Protein AF-A0A835Z6L0-F1 (afdb_monomer_lite)

Foldseek 3Di:
DDDDDDDDDDDDPPPPPPPPDPPDDFDALVVQLVLQVVLLPDPVQAAFQEEEELDQQQRDDLVSLLSGQNLSSHDLWHKYKYKDFPLCVVSVCVSCVSSQWAFDAFQEKEFQDPPPPPPPPPPPPPPPPPPDDDDDDDDDDDDDDDPDPPPPDPPDDPPDDADSSNHHDPDDPRDPDPDHGGIMTTTMITRDNRDWQPVLQDDGYDYHYDNVVNVCPPPVLVVAPQNHSSLPSDDDVVVVVSVQRRHDPPGEYEYESDLDADARYWYAGRNDVSRIDGHCHDCDDLNVLLVCVVVVPDPVRVVVVVVVVVVVVPVPDPDDPPPVCVVLVVSCVVVVPDDDDSVSSVVVSVRVVVNVVVVPCVVVVVVVVVVVVVVVVVVPPDPPPPDDDQQDFAFDDPVLCVVLVHDHRGGHRNVVSVVSVVVVCVVVVVPPDDCPPDPDPPVPVVVVVVPPDDDDDDDDDDDDDDDD

Radius of gyration: 35.09 Å; chains: 1; bounding box: 106×86×121 Å

Secondary structure (DSSP, 8-state):
-----PPPPP----------PPPPPPPPHHHHHHHHHHHHH-TTSPPEEEEEE---TTTS-HHHHHTS-HHHHEEEEEEEEEEEETTTHHHHHHHHHHTT-EEEEEEEEEE----------------------------------------PPPPPPPP-PPPGGGS-TT-------SS---EEEEEEEEES-----GGGPPPS-EEEE-HHHHTTTSSGGGS-SSS-TTT-----HHHHHHHHHTSPTT--EEEES-SS--TTEEEESTTSGGGEE--S--SSSHHHHHHHHHHSS-HHHHHHHHHHHHHHHHH-----THHHHHHHHHHHHTTTTS---HHHHHHHHHHHHHHHHHHHHHHHHHHHHHHHHHHHHHHTS-TTS---GGGSEEE--HHHHHHHTPPTT-EEEHHHHHHHHHHHHHHTT-S-S----PPPTHHHHTTTGGGS----------------

Sequence (468 aa):
MDSSASPVAPEIAATETAVVAPPAVSPSSDQVLAALNAAAASPSVPRADCLFLNTPWHRMSASALASLPLGALAKPDAALFMWCGSATAAAAAGLLGEWGFSFRSVEAVVGYTAKPEPQAQAAAPAAAVEEGVVADADADAPAPAAPAAVKARGPRVKAVHPQEWWTPEGSDPLPAAAFRDCSEQLWMAVRGEPVLDARRRPDPYQITLDPSLAKKTSKARRASAWCPPDWACARPGDFFDRCVAVLPKGAVAMELFGDVTRPGAWALGPGVPRGVVPPLTSDEGDVGVAKAAIVAPRKAGLRAAAAKLRAAAASGEPGEEGSASAAAAAAAEAASGVCWSDADSLRLLSWSAEAKLAAYPSRRGRKGKKRAKGDAEAAAADPNRPRHGIAAPGPVSAELLAFLGEPEGALLARTEVVKRVNAYITGRNLRNGKAIKQKPAAEAAEAAEAAEVAPDAEGADAKKPRAD

pLDDT: mean 71.46, std 19.4, range [33.88, 98.38]
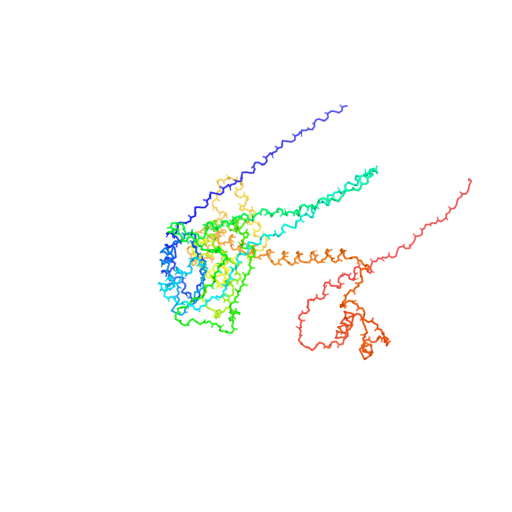
Structure (mmCIF, N/CA/C/O backbone):
data_AF-A0A835Z6L0-F1
#
_entry.id   AF-A0A835Z6L0-F1
#
loop_
_atom_site.group_PDB
_atom_site.id
_atom_site.type_symbol
_atom_site.label_atom_id
_atom_site.label_alt_id
_atom_site.label_comp_id
_atom_site.label_asym_id
_atom_site.label_entity_id
_atom_site.label_seq_id
_atom_site.pdbx_PDB_ins_code
_atom_site.Cartn_x
_atom_site.Cartn_y
_atom_site.Cartn_z
_atom_site.occupancy
_atom_site.B_iso_or_equiv
_atom_site.auth_seq_id
_atom_site.auth_comp_id
_atom_site.auth_asym_id
_atom_site.auth_atom_id
_atom_site.pdbx_PDB_model_num
ATOM 1 N N . MET A 1 1 ? -9.481 40.604 -72.081 1.00 45.72 1 MET A N 1
ATOM 2 C CA . MET A 1 1 ? -8.223 40.671 -71.311 1.00 45.72 1 MET A CA 1
ATOM 3 C C . MET A 1 1 ? -8.628 40.753 -69.857 1.00 45.72 1 MET A C 1
ATOM 5 O O . MET A 1 1 ? -8.860 41.839 -69.343 1.00 45.72 1 MET A O 1
ATOM 9 N N . ASP A 1 2 ? -8.868 39.576 -69.285 1.00 40.59 2 ASP A N 1
ATOM 10 C CA . ASP A 1 2 ? -9.304 39.384 -67.907 1.00 40.59 2 ASP A CA 1
ATOM 11 C C . ASP A 1 2 ? -8.174 39.714 -66.937 1.00 40.59 2 ASP A C 1
ATOM 13 O O . ASP A 1 2 ? -7.053 39.235 -67.098 1.00 40.59 2 ASP A O 1
ATOM 17 N N . SER A 1 3 ? -8.486 40.502 -65.912 1.00 50.00 3 SER A N 1
ATOM 18 C CA . SER A 1 3 ? -7.662 40.623 -64.715 1.00 50.00 3 SER A CA 1
ATOM 19 C C . SER A 1 3 ? -8.558 40.323 -63.519 1.00 50.00 3 SER A C 1
ATOM 21 O O . SER A 1 3 ? -9.279 41.181 -63.012 1.00 50.00 3 SER A O 1
ATOM 23 N N . SER A 1 4 ? -8.586 39.044 -63.149 1.00 51.41 4 SER A N 1
ATOM 24 C CA . SER A 1 4 ? -9.316 38.504 -62.007 1.00 51.41 4 SER A CA 1
ATOM 25 C C . SER A 1 4 ? -8.493 38.698 -60.730 1.00 51.41 4 SER A C 1
ATOM 27 O O . SER A 1 4 ? -7.506 37.993 -60.515 1.00 51.41 4 SER A O 1
ATOM 29 N N . ALA A 1 5 ? -8.902 39.626 -59.867 1.00 52.09 5 ALA A N 1
ATOM 30 C CA . ALA A 1 5 ? -8.387 39.722 -58.505 1.00 52.09 5 ALA A CA 1
ATOM 31 C C . ALA A 1 5 ? -9.285 38.899 -57.568 1.00 52.09 5 ALA A C 1
ATOM 33 O O . ALA A 1 5 ? -10.450 39.231 -57.357 1.00 52.09 5 ALA A O 1
ATOM 34 N N . SER A 1 6 ? -8.739 37.806 -57.035 1.00 54.97 6 SER A N 1
ATOM 35 C CA . SER A 1 6 ? -9.395 36.960 -56.034 1.00 54.97 6 SER A CA 1
ATOM 36 C C . SER A 1 6 ? -9.219 37.573 -54.635 1.00 54.97 6 SER A C 1
ATOM 38 O O . SER A 1 6 ? -8.095 37.961 -54.303 1.00 54.97 6 SER A O 1
ATOM 40 N N . PRO A 1 7 ? -10.265 37.670 -53.795 1.00 61.81 7 PRO A N 1
ATOM 41 C CA . PRO A 1 7 ? -10.125 38.198 -52.443 1.00 61.81 7 PRO A CA 1
ATOM 42 C C . PRO A 1 7 ? -9.453 37.166 -51.525 1.00 61.81 7 PRO A C 1
ATOM 44 O O . PRO A 1 7 ? -9.905 36.029 -51.394 1.00 61.81 7 PRO A O 1
ATOM 47 N N . VAL A 1 8 ? -8.362 37.579 -50.881 1.00 58.44 8 VAL A N 1
ATOM 48 C CA . VAL A 1 8 ? -7.662 36.806 -49.848 1.00 58.44 8 VAL A CA 1
ATOM 49 C C . VAL A 1 8 ? -8.515 36.809 -48.578 1.00 58.44 8 VAL A C 1
ATOM 51 O O . VAL A 1 8 ? -8.848 37.870 -48.051 1.00 58.44 8 VAL A O 1
ATOM 54 N N . ALA A 1 9 ? -8.894 35.623 -48.103 1.00 52.53 9 ALA A N 1
ATOM 55 C CA . ALA A 1 9 ? -9.627 35.460 -46.852 1.00 52.53 9 ALA A CA 1
ATOM 56 C C . ALA A 1 9 ? -8.727 35.801 -45.646 1.00 52.53 9 ALA A C 1
ATOM 58 O O . ALA A 1 9 ? -7.551 35.431 -45.651 1.00 52.53 9 ALA A O 1
ATOM 59 N N . PRO A 1 10 ? -9.252 36.481 -44.609 1.00 59.56 10 PRO A N 1
ATOM 60 C CA . PRO A 1 10 ? -8.468 36.833 -43.435 1.00 59.56 10 PRO A CA 1
ATOM 61 C C . PRO A 1 10 ? -8.131 35.585 -42.612 1.00 59.56 10 PRO A C 1
ATOM 63 O O . PRO A 1 10 ? -8.996 34.781 -42.266 1.00 59.56 10 PRO A O 1
ATOM 66 N N . GLU A 1 11 ? -6.849 35.447 -42.297 1.00 52.81 11 GLU A N 1
ATOM 67 C CA . GLU A 1 11 ? -6.292 34.428 -41.418 1.00 52.81 11 GLU A CA 1
ATOM 68 C C . GLU A 1 11 ? -6.768 34.686 -39.979 1.00 52.81 11 GLU A C 1
ATOM 70 O O . GLU A 1 11 ? -6.293 35.588 -39.289 1.00 52.81 11 GLU A O 1
ATOM 75 N N . ILE A 1 12 ? -7.769 33.922 -39.535 1.00 43.41 12 ILE A N 1
ATOM 76 C CA . ILE A 1 12 ? -8.260 33.966 -38.155 1.00 43.41 12 ILE A CA 1
ATOM 77 C C . ILE A 1 12 ? -7.256 33.199 -37.291 1.00 43.41 12 ILE A C 1
ATOM 79 O O . ILE A 1 12 ? -7.297 31.971 -37.203 1.00 43.41 12 ILE A O 1
ATOM 83 N N . ALA A 1 13 ? -6.335 33.928 -36.663 1.00 45.59 13 ALA A N 1
ATOM 84 C CA . ALA A 1 13 ? -5.448 33.386 -35.645 1.00 45.59 13 ALA A CA 1
ATOM 85 C C . ALA A 1 13 ? -6.286 32.901 -34.450 1.00 45.59 13 ALA A C 1
ATOM 87 O O . ALA A 1 13 ? -6.867 33.697 -33.715 1.00 45.59 13 ALA A O 1
ATOM 88 N N . ALA A 1 14 ? -6.363 31.582 -34.267 1.00 41.12 14 ALA A N 1
ATOM 89 C CA . ALA A 1 14 ? -6.970 30.975 -33.093 1.00 41.12 14 ALA A CA 1
ATOM 90 C C . ALA A 1 14 ? -6.080 31.249 -31.870 1.00 41.12 14 ALA A C 1
ATOM 92 O O . ALA A 1 14 ? -5.103 30.544 -31.619 1.00 41.12 14 ALA A O 1
ATOM 93 N N . THR A 1 15 ? -6.404 32.293 -31.112 1.00 41.94 15 THR A N 1
ATOM 94 C CA . THR A 1 15 ? -5.870 32.519 -29.769 1.00 41.94 15 THR A CA 1
ATOM 95 C C . THR A 1 15 ? -6.428 31.438 -28.848 1.00 41.94 15 THR A C 1
ATOM 97 O O . THR A 1 15 ? -7.534 31.540 -28.324 1.00 41.94 15 THR A O 1
ATOM 100 N N . GLU A 1 16 ? -5.668 30.357 -28.682 1.00 40.94 16 GLU A N 1
ATOM 101 C CA . GLU A 1 16 ? -5.945 29.300 -27.714 1.00 40.94 16 GLU A CA 1
ATOM 102 C C . GLU A 1 16 ? -5.671 29.853 -26.304 1.00 40.94 16 GLU A C 1
ATOM 104 O O . GLU A 1 16 ? -4.575 29.740 -25.754 1.00 40.94 16 GLU A O 1
ATOM 109 N N . THR A 1 17 ? -6.659 30.536 -25.722 1.00 43.44 17 THR A N 1
ATOM 110 C CA . THR A 1 17 ? -6.638 30.965 -24.320 1.00 43.44 17 THR A CA 1
ATOM 111 C C . THR A 1 17 ? -6.743 29.720 -23.445 1.00 43.44 17 THR A C 1
ATOM 113 O O . THR A 1 17 ? -7.829 29.274 -23.074 1.00 43.44 17 THR A O 1
ATOM 116 N N . ALA A 1 18 ? -5.597 29.115 -23.132 1.00 44.50 18 ALA A N 1
ATOM 117 C CA . ALA A 1 18 ? -5.519 28.065 -22.132 1.00 44.50 18 ALA A CA 1
ATOM 118 C C . ALA A 1 18 ? -6.028 28.635 -20.801 1.00 44.50 18 ALA A C 1
ATOM 120 O O . ALA A 1 18 ? -5.373 29.471 -20.177 1.00 44.50 18 ALA A O 1
ATOM 121 N N . VAL A 1 19 ? -7.214 28.198 -20.377 1.00 40.22 19 VAL A N 1
ATOM 122 C CA . VAL A 1 19 ? -7.738 28.469 -19.038 1.00 40.22 19 VAL A CA 1
ATOM 123 C C . VAL A 1 19 ? -6.804 27.770 -18.055 1.00 40.22 19 VAL A C 1
ATOM 125 O O . VAL A 1 19 ? -6.907 26.567 -17.815 1.00 40.22 19 VAL A O 1
ATOM 128 N N . VAL A 1 20 ? -5.829 28.515 -17.535 1.00 48.72 20 VAL A N 1
ATOM 129 C CA . VAL A 1 20 ? -4.947 28.049 -16.468 1.00 48.72 20 VAL A CA 1
ATOM 130 C C . VAL A 1 20 ? -5.814 27.927 -15.224 1.00 48.72 20 VAL A C 1
ATOM 132 O O . VAL A 1 20 ? -6.174 28.928 -14.608 1.00 48.72 20 VAL A O 1
ATOM 135 N N . ALA A 1 21 ? -6.200 26.697 -14.883 1.00 45.22 21 ALA A N 1
ATOM 136 C CA . ALA A 1 21 ? -6.866 26.429 -13.619 1.00 45.22 21 ALA A CA 1
ATOM 137 C C . ALA A 1 21 ? -5.980 26.970 -12.479 1.00 45.22 21 ALA A C 1
ATOM 139 O O . ALA A 1 21 ? -4.765 26.735 -12.505 1.00 45.22 21 ALA A O 1
ATOM 140 N N . PRO A 1 22 ? -6.544 27.710 -11.507 1.00 48.62 22 PRO A N 1
ATOM 141 C CA . PRO A 1 22 ? -5.767 28.219 -10.386 1.00 48.62 22 PRO A CA 1
ATOM 142 C C . PRO A 1 22 ? -5.051 27.053 -9.686 1.00 48.62 22 PRO A C 1
ATOM 144 O O . PRO A 1 22 ? -5.632 25.967 -9.572 1.00 48.62 22 PRO A O 1
ATOM 147 N N . PRO A 1 23 ? -3.793 27.235 -9.244 1.00 62.84 23 PRO A N 1
ATOM 148 C CA . PRO A 1 23 ? -3.042 26.172 -8.594 1.00 62.84 23 PRO A CA 1
ATOM 149 C C . PRO A 1 23 ? -3.806 25.706 -7.354 1.00 62.84 23 PRO A C 1
ATOM 151 O O . PRO A 1 23 ? -4.144 26.510 -6.486 1.00 62.84 23 PRO A O 1
ATOM 154 N N . ALA A 1 24 ? -4.106 24.408 -7.286 1.00 69.06 24 ALA A N 1
ATOM 155 C CA . ALA A 1 24 ? -4.741 23.822 -6.116 1.00 69.06 24 ALA A CA 1
ATOM 156 C C . ALA A 1 24 ? -3.840 24.053 -4.894 1.00 69.06 24 ALA A C 1
ATOM 158 O O . ALA A 1 24 ? -2.670 23.670 -4.898 1.00 69.06 24 ALA A O 1
ATOM 159 N N . VAL A 1 25 ? -4.376 24.710 -3.866 1.00 80.56 25 VAL A N 1
ATOM 160 C CA . VAL A 1 25 ? -3.665 24.926 -2.603 1.00 80.56 25 VAL A CA 1
ATOM 161 C C . VAL A 1 25 ? -3.519 23.572 -1.911 1.00 80.56 25 VAL A C 1
ATOM 163 O O . VAL A 1 25 ? -4.522 22.914 -1.631 1.00 80.56 25 VAL A O 1
ATOM 166 N N . SER A 1 26 ? -2.280 23.142 -1.656 1.00 82.94 26 SER A N 1
ATOM 167 C CA . SER A 1 26 ? -2.014 21.919 -0.895 1.00 82.94 26 SER A CA 1
ATOM 168 C C . SER A 1 26 ? -2.601 22.049 0.514 1.00 82.94 26 SER A C 1
ATOM 170 O O . SER A 1 26 ? -2.367 23.072 1.163 1.00 82.94 26 SER A O 1
ATOM 172 N N . PRO A 1 27 ? -3.333 21.042 1.020 1.00 87.00 27 PRO A N 1
ATOM 173 C CA . PRO A 1 27 ? -3.856 21.095 2.376 1.00 87.00 27 PRO A CA 1
ATOM 174 C C . PRO A 1 27 ? -2.710 21.064 3.393 1.00 87.00 27 PRO A C 1
ATOM 176 O O . PRO A 1 27 ? -1.675 20.425 3.164 1.00 87.00 27 PRO A O 1
ATOM 179 N N . SER A 1 28 ? -2.900 21.744 4.524 1.00 89.94 28 SER A N 1
ATOM 180 C CA . SER A 1 28 ? -1.952 21.687 5.641 1.00 89.94 28 SER A CA 1
ATOM 181 C C . SER A 1 28 ? -2.040 20.344 6.374 1.00 89.94 28 SER A C 1
ATOM 183 O O . SER A 1 28 ? -3.064 19.658 6.320 1.00 89.94 28 SER A O 1
ATOM 185 N N . SER A 1 29 ? -0.986 19.966 7.103 1.00 88.81 29 SER A N 1
ATOM 186 C CA . SER A 1 29 ? -0.982 18.740 7.916 1.00 88.81 29 SER A CA 1
ATOM 187 C C . SER A 1 29 ? -2.133 18.713 8.930 1.00 88.81 29 SER A C 1
ATOM 189 O O . SER A 1 29 ? -2.763 17.672 9.105 1.00 88.81 29 SER A O 1
ATOM 191 N N . ASP A 1 30 ? -2.490 19.863 9.508 1.00 90.56 30 ASP A N 1
ATOM 192 C CA . ASP A 1 30 ? -3.613 19.993 10.446 1.00 90.56 30 ASP A CA 1
ATOM 193 C C . ASP A 1 30 ? -4.970 19.752 9.779 1.00 90.56 30 ASP A C 1
ATOM 195 O O . ASP A 1 30 ? -5.834 19.086 10.348 1.00 90.56 30 ASP A O 1
ATOM 199 N N . GLN A 1 31 ? -5.164 20.243 8.550 1.00 90.00 31 GLN A N 1
ATOM 200 C CA . GLN A 1 31 ? -6.389 19.986 7.786 1.00 90.00 31 GLN A CA 1
ATOM 201 C C . GLN A 1 31 ? -6.540 18.496 7.472 1.00 90.00 31 GLN A C 1
ATOM 203 O O . GLN A 1 31 ? -7.641 17.949 7.567 1.00 90.00 31 GLN A O 1
ATOM 208 N N . VAL A 1 32 ? -5.436 17.825 7.138 1.00 90.50 32 VAL A N 1
ATOM 209 C CA . VAL A 1 32 ? -5.440 16.381 6.883 1.00 90.50 32 VAL A CA 1
ATOM 210 C C . VAL A 1 32 ? -5.740 15.598 8.160 1.00 90.50 32 VAL A C 1
ATOM 212 O O . VAL A 1 32 ? -6.568 14.687 8.135 1.00 90.50 32 VAL A O 1
ATOM 215 N N . LEU A 1 33 ? -5.137 15.980 9.287 1.00 92.50 33 LEU A N 1
ATOM 216 C CA . LEU A 1 33 ? -5.431 15.391 10.594 1.00 92.50 33 LEU A CA 1
ATOM 217 C C . LEU A 1 33 ? -6.899 15.584 10.989 1.00 92.50 33 LEU A C 1
ATOM 219 O O . LEU A 1 33 ? -7.549 14.631 11.417 1.00 92.50 33 LEU A O 1
ATOM 223 N N . ALA A 1 34 ? -7.447 16.785 10.804 1.00 92.44 34 ALA A N 1
ATOM 224 C CA . ALA A 1 34 ? -8.851 17.070 11.080 1.00 92.44 34 ALA A CA 1
ATOM 225 C C . ALA A 1 34 ? -9.788 16.204 10.222 1.00 92.44 34 ALA A C 1
ATOM 227 O O . ALA A 1 34 ? -10.738 15.624 10.746 1.00 92.44 34 ALA A O 1
ATOM 228 N N . ALA A 1 35 ? -9.489 16.050 8.928 1.00 91.38 35 ALA A N 1
ATOM 229 C CA . ALA A 1 35 ? -10.270 15.206 8.027 1.00 91.38 35 ALA A CA 1
ATOM 230 C C . ALA A 1 35 ? -10.226 13.721 8.429 1.00 91.38 35 ALA A C 1
ATOM 232 O O . ALA A 1 35 ? -11.261 13.055 8.435 1.00 91.38 35 ALA A O 1
ATOM 233 N N . LEU A 1 36 ? -9.056 13.204 8.815 1.00 94.00 36 LEU A N 1
ATOM 234 C CA . LEU A 1 36 ? -8.915 11.819 9.279 1.00 94.00 36 LEU A CA 1
ATOM 235 C C . LEU A 1 36 ? -9.628 11.580 10.615 1.00 94.00 36 LEU A C 1
ATOM 237 O O . LEU A 1 36 ? -10.254 10.536 10.788 1.00 94.00 36 LEU A O 1
ATOM 241 N N . ASN A 1 37 ? -9.590 12.546 11.534 1.00 94.75 37 ASN A N 1
ATOM 242 C CA . ASN A 1 37 ? -10.341 12.485 12.789 1.00 94.75 37 ASN A CA 1
ATOM 243 C C . ASN A 1 37 ? -11.854 12.514 12.553 1.00 94.75 37 ASN A C 1
ATOM 245 O O . ASN A 1 37 ? -12.582 11.718 13.145 1.00 94.75 37 ASN A O 1
ATOM 249 N N . ALA A 1 38 ? -12.329 13.368 11.644 1.00 93.88 38 ALA A N 1
ATOM 250 C CA . ALA A 1 38 ? -13.733 13.391 11.248 1.00 93.88 38 ALA A CA 1
ATOM 251 C C . ALA A 1 38 ? -14.163 12.060 10.608 1.00 93.88 38 ALA A C 1
ATOM 253 O O . ALA A 1 38 ? -15.224 11.532 10.938 1.00 93.88 38 ALA A O 1
ATOM 254 N N . ALA A 1 39 ? -13.318 11.478 9.751 1.00 92.81 39 ALA A N 1
ATOM 255 C CA . ALA A 1 39 ? -13.561 10.164 9.163 1.00 92.81 39 ALA A CA 1
ATOM 256 C C . ALA A 1 39 ? -13.634 9.065 10.233 1.00 92.81 39 ALA A C 1
ATOM 258 O O . ALA A 1 39 ? -14.552 8.254 10.206 1.00 92.81 39 ALA A O 1
ATOM 259 N N . ALA A 1 40 ? -12.717 9.072 11.204 1.00 95.12 40 ALA A N 1
ATOM 260 C CA . ALA A 1 40 ? -12.689 8.103 12.299 1.00 95.12 40 ALA A CA 1
ATOM 261 C C . ALA A 1 40 ? -13.891 8.220 13.252 1.00 95.12 40 ALA A C 1
ATOM 263 O O . ALA A 1 40 ? -14.318 7.220 13.829 1.00 95.12 40 ALA A O 1
ATOM 264 N N . ALA A 1 41 ? -14.435 9.427 13.416 1.00 95.50 41 ALA A N 1
ATOM 265 C CA . ALA A 1 41 ? -15.641 9.676 14.201 1.00 95.50 41 ALA A CA 1
ATOM 266 C C . ALA A 1 41 ? -16.937 9.363 13.431 1.00 95.50 41 ALA A C 1
ATOM 268 O O . ALA A 1 41 ? -17.995 9.211 14.045 1.00 95.50 41 ALA A O 1
ATOM 269 N N . SER A 1 42 ? -16.876 9.277 12.100 1.00 94.94 42 SER A N 1
ATOM 270 C CA . SER A 1 42 ? -18.057 9.066 11.272 1.00 94.94 42 SER A CA 1
ATOM 271 C C . SER A 1 42 ? -18.544 7.614 11.344 1.00 94.94 42 SER A C 1
ATOM 273 O O . SER A 1 42 ? -17.787 6.701 11.013 1.00 94.94 42 SER A O 1
ATOM 275 N N . PRO A 1 43 ? -19.831 7.365 11.654 1.00 94.56 43 PRO A N 1
ATOM 276 C CA . PRO A 1 43 ? -20.390 6.013 11.638 1.00 94.56 43 PRO A CA 1
ATOM 277 C C . PRO A 1 43 ? -20.471 5.414 10.224 1.00 94.56 43 PRO A C 1
ATOM 279 O O . PRO A 1 43 ? -20.638 4.205 10.084 1.00 94.56 43 PRO A O 1
ATOM 282 N N . SER A 1 44 ? -20.361 6.238 9.173 1.00 92.56 44 SER A N 1
ATOM 283 C CA . SER A 1 44 ? -20.368 5.774 7.779 1.00 92.56 44 SER A CA 1
ATOM 284 C C . SER A 1 44 ? -19.041 5.161 7.330 1.00 92.56 44 SER A C 1
ATOM 286 O O . SER A 1 44 ? -19.009 4.463 6.316 1.00 92.56 44 SER A O 1
ATOM 288 N N . VAL A 1 45 ? -17.951 5.413 8.061 1.00 94.81 45 VAL A N 1
ATOM 289 C CA . VAL A 1 45 ? -16.632 4.860 7.752 1.00 94.81 45 VAL A CA 1
ATOM 290 C C . VAL A 1 45 ? -16.450 3.586 8.579 1.00 94.81 45 VAL A C 1
ATOM 292 O O . VAL A 1 45 ? -16.351 3.650 9.805 1.00 94.81 45 VAL A O 1
ATOM 295 N N . PRO A 1 46 ? -16.424 2.400 7.948 1.00 96.56 46 PRO A N 1
ATOM 296 C CA . PRO A 1 46 ? -16.261 1.155 8.672 1.00 96.56 46 PRO A CA 1
ATOM 297 C C . PRO A 1 46 ? -14.852 1.061 9.254 1.00 96.56 46 PRO A C 1
ATOM 299 O O . PRO A 1 46 ? -13.869 1.483 8.642 1.00 96.56 46 PRO A O 1
ATOM 302 N N . ARG A 1 47 ? -14.747 0.414 10.416 1.00 97.56 47 ARG A N 1
ATOM 303 C CA . ARG A 1 47 ? -13.445 0.049 10.978 1.00 97.56 47 ARG A CA 1
ATOM 304 C C . ARG A 1 47 ? -12.765 -0.993 10.096 1.00 97.56 47 ARG A C 1
ATOM 306 O O . ARG A 1 47 ? -13.396 -1.971 9.686 1.00 97.56 47 ARG A O 1
ATOM 313 N N . ALA A 1 48 ? -11.481 -0.798 9.835 1.00 97.06 48 ALA A N 1
ATOM 314 C CA . ALA A 1 48 ? -10.692 -1.636 8.948 1.00 97.06 48 ALA A CA 1
ATOM 315 C C . ALA A 1 48 ? -10.164 -2.894 9.654 1.00 97.06 48 ALA A C 1
ATOM 317 O O . ALA A 1 48 ? -9.704 -2.837 10.797 1.00 97.06 48 ALA A O 1
ATOM 318 N N . ASP A 1 49 ? -10.182 -4.017 8.936 1.00 97.00 49 ASP A N 1
ATOM 319 C CA . ASP A 1 49 ? -9.416 -5.227 9.271 1.00 97.00 49 ASP A CA 1
ATOM 320 C C . ASP A 1 49 ? -7.931 -5.043 8.916 1.00 97.00 49 ASP A C 1
ATOM 322 O O . ASP A 1 49 ? -7.047 -5.654 9.516 1.00 97.00 49 ASP A O 1
ATOM 326 N N . CYS A 1 50 ? -7.654 -4.193 7.924 1.00 96.88 50 CYS A N 1
ATOM 327 C CA . CYS A 1 50 ? -6.315 -3.924 7.428 1.00 96.88 50 CYS A CA 1
ATOM 328 C C . CYS A 1 50 ? -6.142 -2.448 7.072 1.00 96.88 50 CYS A C 1
ATOM 330 O O . CYS A 1 50 ? -6.828 -1.927 6.190 1.00 96.88 50 CYS A O 1
ATOM 332 N N . LEU A 1 51 ? -5.171 -1.799 7.705 1.00 97.25 51 LEU A N 1
ATOM 333 C CA . LEU A 1 51 ? -4.709 -0.461 7.357 1.00 97.25 51 LEU A CA 1
ATOM 334 C C . LEU A 1 51 ? -3.437 -0.561 6.508 1.00 97.25 51 LEU A C 1
ATOM 336 O O . LEU A 1 51 ? -2.528 -1.324 6.832 1.00 97.25 51 LEU A O 1
ATOM 340 N N . PHE A 1 52 ? -3.348 0.229 5.444 1.00 96.44 52 PHE A N 1
ATOM 341 C CA . PHE A 1 52 ? -2.136 0.412 4.652 1.00 96.44 52 PHE A CA 1
ATOM 342 C C . PHE A 1 52 ? -1.744 1.887 4.672 1.00 96.44 52 PHE A C 1
ATOM 344 O O . PHE A 1 52 ? -2.450 2.731 4.127 1.00 96.44 52 PHE A O 1
ATOM 351 N N . LEU A 1 53 ? -0.630 2.207 5.319 1.00 96.31 53 LEU A N 1
ATOM 352 C CA . LEU A 1 53 ? -0.204 3.568 5.604 1.00 96.31 53 LEU A CA 1
ATOM 353 C C . LEU A 1 53 ? 0.981 3.968 4.718 1.00 96.31 53 LEU A C 1
ATOM 355 O O . LEU A 1 53 ? 2.125 3.570 4.961 1.00 96.31 53 LEU A O 1
ATOM 359 N N . ASN A 1 54 ? 0.716 4.819 3.723 1.00 94.44 54 ASN A N 1
ATOM 360 C CA . ASN A 1 54 ? 1.757 5.514 2.964 1.00 94.44 54 ASN A CA 1
ATOM 361 C C . ASN A 1 54 ? 2.267 6.717 3.778 1.00 94.44 54 ASN A C 1
ATOM 363 O O . ASN A 1 54 ? 1.950 7.865 3.484 1.00 94.44 54 ASN A O 1
ATOM 367 N N . THR A 1 55 ? 3.033 6.451 4.835 1.00 92.81 55 THR A N 1
ATOM 368 C CA . THR A 1 55 ? 3.549 7.459 5.781 1.00 92.81 55 THR A CA 1
ATOM 369 C C . THR A 1 55 ? 4.205 8.664 5.081 1.00 92.81 55 THR A C 1
ATOM 371 O O . THR A 1 55 ? 5.244 8.499 4.426 1.00 92.81 55 THR A O 1
ATOM 374 N N . PRO A 1 56 ? 3.666 9.884 5.242 1.00 92.50 56 PRO A N 1
ATOM 375 C CA . PRO A 1 56 ? 4.217 11.098 4.646 1.00 92.50 56 PRO A CA 1
ATOM 376 C C . PRO A 1 56 ? 5.319 11.710 5.532 1.00 92.50 56 PRO A C 1
ATOM 378 O O . PRO A 1 56 ? 5.184 12.833 6.016 1.00 92.50 56 PRO A O 1
ATOM 381 N N . TRP A 1 57 ? 6.418 10.976 5.754 1.00 88.69 57 TRP A N 1
ATOM 382 C CA . TRP A 1 57 ? 7.528 11.386 6.640 1.00 88.69 57 TRP A CA 1
ATOM 383 C C . TRP A 1 57 ? 8.129 12.763 6.311 1.00 88.69 57 TRP A C 1
ATOM 385 O O . TRP A 1 57 ? 8.683 13.422 7.181 1.00 88.69 57 TRP A O 1
ATOM 395 N N . HIS A 1 58 ? 8.006 13.216 5.065 1.00 84.38 58 HIS A N 1
ATOM 396 C CA . HIS A 1 58 ? 8.488 14.518 4.603 1.00 84.38 58 HIS A CA 1
ATOM 397 C C . HIS A 1 58 ? 7.550 15.686 4.922 1.00 84.38 58 HIS A C 1
ATOM 399 O O . HIS A 1 58 ? 7.972 16.835 4.842 1.00 84.38 58 HIS A O 1
ATOM 405 N N . ARG A 1 59 ? 6.281 15.414 5.247 1.00 86.56 59 ARG A N 1
ATOM 406 C CA . ARG A 1 59 ? 5.257 16.435 5.548 1.00 86.56 59 ARG A CA 1
ATOM 407 C C . ARG A 1 59 ? 4.763 16.414 6.981 1.00 86.56 59 ARG A C 1
ATOM 409 O O . ARG A 1 59 ? 4.190 17.397 7.446 1.00 86.56 59 ARG A O 1
ATOM 416 N N . MET A 1 60 ? 4.943 15.297 7.668 1.00 90.69 60 MET A N 1
ATOM 417 C CA . MET A 1 60 ? 4.464 15.129 9.026 1.00 90.69 60 MET A CA 1
ATOM 418 C C . MET A 1 60 ? 5.622 14.717 9.920 1.00 90.69 60 MET A C 1
ATOM 420 O O . MET A 1 60 ? 6.323 13.742 9.648 1.00 90.69 60 MET A O 1
ATOM 424 N N . SER A 1 61 ? 5.797 15.465 11.007 1.00 91.56 61 SER A N 1
ATOM 425 C CA . SER A 1 61 ? 6.666 15.063 12.105 1.00 91.56 61 SER A CA 1
ATOM 426 C C . SER A 1 61 ? 6.145 13.773 12.747 1.00 91.56 61 SER A C 1
ATOM 428 O O . SER A 1 61 ? 4.969 13.422 12.619 1.00 91.56 61 SER A O 1
ATOM 430 N N . ALA A 1 62 ? 7.002 13.086 13.505 1.00 92.38 62 ALA A N 1
ATOM 431 C CA . ALA A 1 62 ? 6.572 11.934 14.294 1.00 92.38 62 ALA A CA 1
ATOM 432 C C . ALA A 1 62 ? 5.422 12.300 15.254 1.00 92.38 62 ALA A C 1
ATOM 434 O O . ALA A 1 62 ? 4.453 11.562 15.337 1.00 92.38 62 ALA A O 1
ATOM 435 N N . SER A 1 63 ? 5.454 13.476 15.890 1.00 94.00 63 SER A N 1
ATOM 436 C CA . SER A 1 63 ? 4.366 13.943 16.766 1.00 94.00 63 SER A CA 1
ATOM 437 C C . SER A 1 63 ? 3.044 14.202 16.027 1.00 94.00 63 SER A C 1
ATOM 439 O O . SER A 1 63 ? 1.966 13.912 16.547 1.00 94.00 63 SER A O 1
ATOM 441 N N . ALA A 1 64 ? 3.098 14.711 14.794 1.00 94.00 64 ALA A N 1
ATOM 442 C CA . ALA A 1 64 ? 1.903 14.867 13.971 1.00 94.00 64 ALA A CA 1
ATOM 443 C C . ALA A 1 64 ? 1.346 13.499 13.547 1.00 94.00 64 ALA A C 1
ATOM 445 O O . ALA A 1 64 ? 0.135 13.293 13.570 1.00 94.00 64 ALA A O 1
ATOM 446 N N . LEU A 1 65 ? 2.217 12.544 13.203 1.00 95.56 65 LEU A N 1
ATOM 447 C CA . LEU A 1 65 ? 1.812 11.170 12.886 1.00 95.56 65 LEU A CA 1
ATOM 448 C C . LEU A 1 65 ? 1.218 10.452 14.107 1.00 95.56 65 LEU A C 1
ATOM 450 O O . LEU A 1 65 ? 0.206 9.771 13.966 1.00 95.56 65 LEU A O 1
ATOM 454 N N . ALA A 1 66 ? 1.778 10.644 15.301 1.00 96.44 66 ALA A N 1
ATOM 455 C CA . ALA A 1 66 ? 1.252 10.116 16.564 1.00 96.44 66 ALA A CA 1
ATOM 456 C C . ALA A 1 66 ? -0.223 10.480 16.778 1.00 96.44 66 ALA A C 1
ATOM 458 O O . ALA A 1 66 ? -1.018 9.669 17.244 1.00 96.44 66 ALA A O 1
ATOM 459 N N . SER A 1 67 ? -0.606 11.680 16.335 1.00 96.75 67 SER A N 1
ATOM 460 C CA . SER A 1 67 ? -1.967 12.213 16.443 1.00 96.75 67 SER A CA 1
ATOM 461 C C . SER A 1 67 ? -2.966 11.594 15.452 1.00 96.75 67 SER A C 1
ATOM 463 O O . SER A 1 67 ? -4.141 11.962 15.453 1.00 96.75 67 SER A O 1
ATOM 465 N N . LEU A 1 68 ? -2.532 10.673 14.582 1.00 97.06 68 LEU A N 1
ATOM 466 C CA . LEU A 1 68 ? -3.426 9.968 13.665 1.00 97.06 68 LEU A CA 1
ATOM 467 C C . LEU A 1 68 ? -4.362 9.013 14.427 1.00 97.06 68 LEU A C 1
ATOM 469 O O . LEU A 1 68 ? -3.899 8.214 15.243 1.00 97.06 68 LEU A O 1
ATOM 473 N N . PRO A 1 69 ? -5.668 8.978 14.101 1.00 97.25 69 PRO A N 1
ATOM 474 C CA . PRO A 1 69 ? -6.653 8.160 14.809 1.00 97.25 69 PRO A CA 1
ATOM 475 C C . PRO A 1 69 ? -6.638 6.682 14.371 1.00 97.25 69 PRO A C 1
ATOM 477 O O . PRO A 1 69 ? -7.692 6.064 14.205 1.00 97.25 69 PRO A O 1
ATOM 480 N N . LEU A 1 70 ? -5.461 6.074 14.170 1.00 97.62 70 LEU A N 1
ATOM 481 C CA . LEU A 1 70 ? -5.360 4.706 13.631 1.00 97.62 70 LEU A CA 1
ATOM 482 C C . LEU A 1 70 ? -6.025 3.669 14.540 1.00 97.62 70 LEU A C 1
ATOM 484 O O . LEU A 1 70 ? -6.677 2.748 14.054 1.00 97.62 70 LEU A O 1
ATOM 488 N N . GLY A 1 71 ? -5.935 3.854 15.859 1.00 97.06 71 GLY A N 1
ATOM 489 C CA . GLY A 1 71 ? -6.622 3.002 16.827 1.00 97.06 71 GLY A CA 1
ATOM 490 C C . GLY A 1 71 ? -8.155 3.085 16.747 1.00 97.06 71 GLY A C 1
ATOM 491 O O . GLY A 1 71 ? -8.827 2.109 17.080 1.00 97.06 71 GLY A O 1
ATOM 492 N N . ALA A 1 72 ? -8.720 4.207 16.292 1.00 97.19 72 ALA A N 1
ATOM 493 C CA . ALA A 1 72 ? -10.165 4.370 16.100 1.00 97.19 72 ALA A CA 1
ATOM 494 C C . ALA A 1 72 ? -10.633 3.844 14.731 1.00 97.19 72 ALA A C 1
ATOM 496 O O . ALA A 1 72 ? -11.733 3.301 14.623 1.00 97.19 72 ALA A O 1
ATOM 497 N N . LEU A 1 73 ? -9.776 3.960 13.709 1.00 97.56 73 LEU A N 1
ATOM 498 C CA . LEU A 1 73 ? -10.015 3.438 12.360 1.00 97.56 73 LEU A CA 1
ATOM 499 C C . LEU A 1 73 ? -9.850 1.914 12.269 1.00 97.56 73 LEU A C 1
ATOM 501 O O . LEU A 1 73 ? -10.425 1.292 11.379 1.00 97.56 73 LEU A O 1
ATOM 505 N N . ALA A 1 74 ? -9.080 1.299 13.165 1.00 97.94 74 ALA A N 1
ATOM 506 C CA . ALA A 1 74 ? -8.834 -0.139 13.180 1.00 97.94 74 ALA A CA 1
ATOM 507 C C . ALA A 1 74 ? -9.834 -0.911 14.053 1.00 97.94 74 ALA A C 1
ATOM 509 O O . ALA A 1 74 ? -10.265 -0.453 15.116 1.00 97.94 74 ALA A O 1
ATOM 510 N N . LYS A 1 75 ? -10.152 -2.141 13.641 1.00 97.75 75 LYS A N 1
ATOM 511 C CA . LYS A 1 75 ? -10.792 -3.130 14.521 1.00 97.75 75 LYS A CA 1
ATOM 512 C C . LYS A 1 75 ? -9.843 -3.562 15.660 1.00 97.75 75 LYS A C 1
ATOM 514 O O . LYS A 1 75 ? -8.642 -3.294 15.587 1.00 97.75 75 LYS A O 1
ATOM 519 N N . PRO A 1 76 ? -10.361 -4.221 16.719 1.00 97.88 76 PRO A N 1
ATOM 520 C CA . PRO A 1 76 ? -9.522 -4.792 17.776 1.00 97.88 76 PRO A CA 1
ATOM 521 C C . PRO A 1 76 ? -8.513 -5.820 17.250 1.00 97.88 76 PRO A C 1
ATOM 523 O O . PRO A 1 76 ? -7.376 -5.817 17.702 1.00 97.88 76 PRO A O 1
ATOM 526 N N . ASP A 1 77 ? -8.913 -6.622 16.260 1.00 97.44 77 ASP A N 1
ATOM 527 C CA . ASP A 1 77 ? -8.071 -7.611 15.584 1.00 97.44 77 ASP A CA 1
ATOM 528 C C . ASP A 1 77 ? -7.750 -7.129 14.165 1.00 97.44 77 ASP A C 1
ATOM 530 O O . ASP A 1 77 ? -8.460 -7.440 13.207 1.00 97.44 77 ASP A O 1
ATOM 534 N N . ALA A 1 78 ? -6.713 -6.303 14.031 1.00 97.44 78 ALA A N 1
ATOM 535 C CA . ALA A 1 78 ? -6.382 -5.625 12.779 1.00 97.44 78 ALA A CA 1
ATOM 536 C C . ALA A 1 78 ? -4.894 -5.721 12.429 1.00 97.44 78 ALA A C 1
ATOM 538 O O . ALA A 1 78 ? -4.020 -5.783 13.296 1.00 97.44 78 ALA A O 1
ATOM 539 N N . ALA A 1 79 ? -4.603 -5.703 11.130 1.00 97.19 79 ALA A N 1
ATOM 540 C CA . ALA A 1 79 ? -3.249 -5.578 10.606 1.00 97.19 79 ALA A CA 1
ATOM 541 C C . ALA A 1 79 ? -2.975 -4.136 10.155 1.00 97.19 79 ALA A C 1
ATOM 543 O O . ALA A 1 79 ? -3.854 -3.457 9.624 1.00 97.19 79 ALA A O 1
ATOM 544 N N . LEU A 1 80 ? -1.739 -3.685 10.334 1.00 97.50 80 LEU A N 1
ATOM 545 C CA . LEU A 1 80 ? -1.232 -2.421 9.813 1.00 97.50 80 LEU A CA 1
ATOM 546 C C . LEU A 1 80 ? 0.006 -2.705 8.969 1.00 97.50 80 LEU A C 1
ATOM 548 O O . LEU A 1 80 ? 0.980 -3.269 9.461 1.00 97.50 80 LEU A O 1
ATOM 552 N N . PHE A 1 81 ? -0.022 -2.280 7.714 1.00 96.31 81 PHE A N 1
ATOM 553 C CA . PHE A 1 81 ? 1.144 -2.235 6.845 1.00 96.31 81 PHE A CA 1
ATOM 554 C C . PHE A 1 81 ? 1.600 -0.786 6.737 1.00 96.31 81 PHE A C 1
ATOM 556 O O . PHE A 1 81 ? 0.831 0.056 6.280 1.00 96.31 81 PHE A O 1
ATOM 563 N N . MET A 1 82 ? 2.822 -0.475 7.160 1.00 96.50 82 MET A N 1
ATOM 564 C CA . MET A 1 82 ? 3.344 0.892 7.124 1.00 96.50 82 MET A CA 1
ATOM 565 C C . MET A 1 82 ? 4.707 0.949 6.453 1.00 96.50 82 MET A C 1
ATOM 567 O O . MET A 1 82 ? 5.557 0.086 6.667 1.00 96.50 82 MET A O 1
ATOM 571 N N . TRP A 1 83 ? 4.926 1.989 5.658 1.00 95.12 83 TRP A N 1
ATOM 572 C CA . TRP A 1 83 ? 6.252 2.277 5.133 1.00 95.12 83 TRP A CA 1
ATOM 573 C C . TRP A 1 83 ? 7.110 2.982 6.185 1.00 95.12 83 TRP A C 1
ATOM 575 O O . TRP A 1 83 ? 6.659 3.873 6.901 1.00 95.12 83 TRP A O 1
ATOM 585 N N . CYS A 1 84 ? 8.381 2.619 6.272 1.00 94.31 84 CYS A N 1
ATOM 586 C CA . CYS A 1 84 ? 9.356 3.354 7.066 1.00 94.31 84 CYS A CA 1
ATOM 587 C C . CYS A 1 84 ? 10.729 3.317 6.396 1.00 94.31 84 CYS A C 1
ATOM 589 O O . CYS A 1 84 ? 11.123 2.322 5.786 1.00 94.31 84 CYS A O 1
ATOM 591 N N . GLY A 1 85 ? 11.468 4.416 6.501 1.00 91.25 85 GLY A N 1
ATOM 592 C CA . GLY A 1 85 ? 12.881 4.452 6.142 1.00 91.25 85 GLY A CA 1
ATOM 593 C C . GLY A 1 85 ? 13.731 3.893 7.279 1.00 91.25 85 GLY A C 1
ATOM 594 O O . GLY A 1 85 ? 13.264 3.755 8.410 1.00 91.25 85 GLY A O 1
ATOM 595 N N . SER A 1 86 ? 15.000 3.607 7.007 1.00 88.75 86 SER A N 1
ATOM 596 C CA . SER A 1 86 ? 15.955 3.237 8.058 1.00 88.75 86 SER A CA 1
ATOM 597 C C . SER A 1 86 ? 16.134 4.358 9.089 1.00 88.75 86 SER A C 1
ATOM 599 O O . SER A 1 86 ? 16.114 4.075 10.285 1.00 88.75 86 SER A O 1
ATOM 601 N N . ALA A 1 87 ? 16.191 5.621 8.658 1.00 86.56 87 ALA A N 1
ATOM 602 C CA . ALA A 1 87 ? 16.218 6.775 9.556 1.00 86.56 87 ALA A CA 1
ATOM 603 C C . ALA A 1 87 ? 14.948 6.948 10.406 1.00 86.56 87 ALA A C 1
ATOM 605 O O . ALA A 1 87 ? 15.024 7.466 11.518 1.00 86.56 87 ALA A O 1
ATOM 606 N N . THR A 1 88 ? 13.781 6.524 9.911 1.00 90.94 88 THR A N 1
ATOM 607 C CA . THR A 1 88 ? 12.503 6.695 10.622 1.00 90.94 88 THR A CA 1
ATOM 608 C C . THR A 1 88 ? 12.053 5.445 11.372 1.00 90.94 88 THR A C 1
ATOM 610 O O . THR A 1 88 ? 11.034 5.490 12.054 1.00 90.94 88 THR A O 1
ATOM 613 N N . ALA A 1 89 ? 12.816 4.349 11.320 1.00 93.62 89 ALA A N 1
ATOM 614 C CA . ALA A 1 89 ? 12.465 3.077 11.952 1.00 93.62 89 ALA A CA 1
ATOM 615 C C . ALA A 1 89 ? 12.243 3.201 13.472 1.00 93.62 89 ALA A C 1
ATOM 617 O O . ALA A 1 89 ? 11.274 2.663 14.001 1.00 93.62 89 ALA A O 1
ATOM 618 N N . ALA A 1 90 ? 13.099 3.948 14.178 1.00 93.94 90 ALA A N 1
ATOM 619 C CA . ALA A 1 90 ? 12.951 4.151 15.621 1.00 93.94 90 ALA A CA 1
ATOM 620 C C . ALA A 1 90 ? 11.664 4.924 15.965 1.00 93.94 90 ALA A C 1
ATOM 622 O O . ALA A 1 90 ? 10.911 4.512 16.844 1.00 93.94 90 ALA A O 1
ATOM 623 N N . ALA A 1 91 ? 11.375 6.001 15.226 1.00 94.56 91 ALA A N 1
ATOM 624 C CA . ALA A 1 91 ? 10.137 6.761 15.388 1.00 94.56 91 ALA A CA 1
ATOM 625 C C . ALA A 1 91 ? 8.907 5.910 15.034 1.00 94.56 91 ALA A C 1
ATOM 627 O O . ALA A 1 91 ? 7.931 5.906 15.777 1.00 94.56 91 ALA A O 1
ATOM 628 N N . ALA A 1 92 ? 8.971 5.137 13.946 1.00 96.38 92 ALA A N 1
ATOM 629 C CA . ALA A 1 92 ? 7.908 4.224 13.536 1.00 96.38 92 ALA A CA 1
ATOM 630 C C . ALA A 1 92 ? 7.590 3.189 14.624 1.00 96.38 92 ALA A C 1
ATOM 632 O O . ALA A 1 92 ? 6.421 2.942 14.901 1.00 96.38 92 ALA A O 1
ATOM 633 N N . ALA A 1 93 ? 8.607 2.630 15.288 1.00 96.81 93 ALA A N 1
ATOM 634 C CA . ALA A 1 93 ? 8.403 1.705 16.401 1.00 96.81 93 ALA A CA 1
ATOM 635 C C . ALA A 1 93 ? 7.670 2.364 17.585 1.00 96.81 93 ALA A C 1
ATOM 637 O O . ALA A 1 93 ? 6.777 1.744 18.161 1.00 96.81 93 ALA A O 1
ATOM 638 N N . GLY A 1 94 ? 8.000 3.621 17.910 1.00 97.12 94 GLY A N 1
ATOM 639 C CA . GLY A 1 94 ? 7.276 4.404 18.918 1.00 97.12 94 GLY A CA 1
ATOM 640 C C . GLY A 1 94 ? 5.805 4.621 18.547 1.00 97.12 94 GLY A C 1
ATOM 641 O O . GLY A 1 94 ? 4.920 4.321 19.346 1.00 97.12 94 GLY A O 1
ATOM 642 N N . LEU A 1 95 ? 5.546 5.032 17.300 1.00 97.38 95 LEU A N 1
ATOM 643 C CA . LEU A 1 95 ? 4.192 5.257 16.777 1.00 97.38 95 LEU A CA 1
ATOM 644 C C . LEU A 1 95 ? 3.311 4.007 16.842 1.00 97.38 95 LEU A C 1
ATOM 646 O O . LEU A 1 95 ? 2.132 4.099 17.179 1.00 97.38 95 LEU A O 1
ATOM 650 N N . LEU A 1 96 ? 3.870 2.829 16.543 1.00 98.00 96 LEU A N 1
ATOM 651 C CA . LEU A 1 96 ? 3.124 1.574 16.646 1.00 98.00 96 LEU A CA 1
ATOM 652 C C . LEU A 1 96 ? 2.552 1.383 18.057 1.00 98.00 96 LEU A C 1
ATOM 654 O O . LEU A 1 96 ? 1.367 1.075 18.185 1.00 98.00 96 LEU A O 1
ATOM 658 N N . GLY A 1 97 ? 3.356 1.635 19.095 1.00 96.81 97 GLY A N 1
ATOM 659 C CA . GLY A 1 97 ? 2.916 1.542 20.487 1.00 96.81 97 GLY A CA 1
ATOM 660 C C . GLY A 1 97 ? 1.783 2.515 20.818 1.00 96.81 97 GLY A C 1
ATOM 661 O O . GLY A 1 97 ? 0.786 2.111 21.417 1.00 96.81 97 GLY A O 1
ATOM 662 N N . GLU A 1 98 ? 1.889 3.766 20.370 1.00 97.00 98 GLU A N 1
ATOM 663 C CA . GLU A 1 98 ? 0.866 4.802 20.585 1.00 97.00 98 GLU A CA 1
ATOM 664 C C . GLU A 1 98 ? -0.465 4.469 19.898 1.00 97.00 98 GLU A C 1
ATOM 666 O O . GLU A 1 98 ? -1.539 4.691 20.457 1.00 97.00 98 GLU A O 1
ATOM 671 N N . TRP A 1 99 ? -0.413 3.864 18.711 1.00 98.00 99 TRP A N 1
ATOM 672 C CA . TRP A 1 99 ? -1.607 3.419 17.990 1.00 98.00 99 TRP A CA 1
ATOM 673 C C . TRP A 1 99 ? -2.176 2.084 18.497 1.00 98.00 99 TRP A C 1
ATOM 675 O O . TRP A 1 99 ? -3.218 1.635 18.009 1.00 98.00 99 TRP A O 1
ATOM 685 N N . GLY A 1 100 ? -1.514 1.441 19.463 1.00 97.75 100 GLY A N 1
ATOM 686 C CA . GLY A 1 100 ? -1.914 0.150 20.020 1.00 97.75 100 GLY A CA 1
ATOM 687 C C . GLY A 1 100 ? -1.585 -1.046 19.123 1.00 97.75 100 GLY A C 1
ATOM 688 O O . GLY A 1 100 ? -2.244 -2.079 19.221 1.00 97.75 100 GLY A O 1
ATOM 689 N N . PHE A 1 101 ? -0.596 -0.921 18.242 1.00 98.38 101 PHE A N 1
ATOM 690 C CA . PHE A 1 101 ? -0.087 -1.997 17.397 1.00 98.38 101 PHE A CA 1
ATOM 691 C C . PHE A 1 101 ? 1.256 -2.516 17.922 1.00 98.38 101 PHE A C 1
ATOM 693 O O . PHE A 1 101 ? 2.084 -1.782 18.451 1.00 98.38 101 PHE A O 1
ATOM 700 N N . SER A 1 102 ? 1.503 -3.804 17.724 1.00 97.69 102 SER A N 1
ATOM 701 C CA . SER A 1 102 ? 2.791 -4.446 17.974 1.00 97.69 102 SER A CA 1
ATOM 702 C C . SER A 1 102 ? 3.458 -4.786 16.649 1.00 97.69 102 SER A C 1
ATOM 704 O O . SER A 1 102 ? 2.828 -5.360 15.758 1.00 97.69 102 SER A O 1
ATOM 706 N N . PHE A 1 103 ? 4.738 -4.444 16.510 1.00 97.19 103 PHE A N 1
ATOM 707 C CA . PHE A 1 103 ? 5.534 -4.854 15.356 1.00 97.19 103 PHE A CA 1
ATOM 708 C C . PHE A 1 103 ? 5.560 -6.384 15.234 1.00 97.19 103 PHE A C 1
ATOM 710 O O . PHE A 1 103 ? 5.708 -7.086 16.236 1.00 97.19 103 PHE A O 1
ATOM 717 N N . ARG A 1 104 ? 5.431 -6.905 14.009 1.00 95.31 104 ARG A N 1
ATOM 718 C CA . ARG A 1 104 ? 5.435 -8.349 13.742 1.00 95.31 104 ARG A CA 1
ATOM 719 C C . ARG A 1 104 ? 6.538 -8.771 12.781 1.00 95.31 104 ARG A C 1
ATOM 721 O O . ARG A 1 104 ? 7.266 -9.714 13.078 1.00 95.31 104 ARG A O 1
ATOM 728 N N . SER A 1 105 ? 6.636 -8.118 11.629 1.00 94.00 105 SER A N 1
ATOM 729 C CA . SER A 1 105 ? 7.555 -8.526 10.562 1.00 94.00 105 SER A CA 1
ATOM 730 C C . SER A 1 105 ? 7.891 -7.377 9.617 1.00 94.00 105 SER A C 1
ATOM 732 O O . SER A 1 105 ? 7.181 -6.378 9.530 1.00 94.00 105 SER A O 1
ATOM 734 N N . VAL A 1 106 ? 8.988 -7.544 8.875 1.00 94.06 106 VAL A N 1
ATOM 735 C CA . VAL A 1 106 ? 9.284 -6.750 7.678 1.00 94.06 106 VAL A CA 1
ATOM 736 C C . VAL A 1 106 ? 8.847 -7.565 6.465 1.00 94.06 106 VAL A C 1
ATOM 738 O O . VAL A 1 106 ? 9.425 -8.612 6.187 1.00 94.06 106 VAL A O 1
ATOM 741 N N . GLU A 1 107 ? 7.832 -7.097 5.746 1.00 91.56 107 GLU A N 1
ATOM 742 C CA . GLU A 1 107 ? 7.258 -7.814 4.597 1.00 91.56 107 GLU A CA 1
ATOM 743 C C . GLU A 1 107 ? 8.051 -7.561 3.318 1.00 91.56 107 GLU A C 1
ATOM 745 O O . GLU A 1 107 ? 8.257 -8.455 2.493 1.00 91.56 107 GLU A O 1
ATOM 750 N N . ALA A 1 108 ? 8.538 -6.332 3.163 1.00 91.31 108 ALA A N 1
ATOM 751 C CA . ALA A 1 108 ? 9.347 -5.955 2.022 1.00 91.31 108 ALA A CA 1
ATOM 752 C C . ALA A 1 108 ? 10.447 -4.976 2.406 1.00 91.31 108 ALA A C 1
ATOM 754 O O . ALA A 1 108 ? 10.270 -4.123 3.273 1.00 91.31 108 ALA A O 1
ATOM 755 N N . VAL A 1 109 ? 11.564 -5.074 1.694 1.00 91.81 109 VAL A N 1
ATOM 756 C CA . VAL A 1 109 ? 12.622 -4.068 1.693 1.00 91.81 109 VAL A CA 1
ATOM 757 C C . VAL A 1 109 ? 12.779 -3.581 0.264 1.00 91.81 109 VAL A C 1
ATOM 759 O O . VAL A 1 109 ? 13.097 -4.351 -0.642 1.00 91.81 109 VAL A O 1
ATOM 762 N N . VAL A 1 110 ? 12.534 -2.299 0.050 1.00 89.00 110 VAL A N 1
ATOM 763 C CA . VAL A 1 110 ? 12.682 -1.643 -1.241 1.00 89.00 110 VAL A CA 1
ATOM 764 C C . VAL A 1 110 ? 14.024 -0.940 -1.266 1.00 89.00 110 VAL A C 1
ATOM 766 O O . VAL A 1 110 ? 14.219 0.052 -0.573 1.00 89.00 110 VAL A O 1
ATOM 769 N N . GLY A 1 111 ? 14.951 -1.458 -2.067 1.00 87.06 111 GLY A N 1
ATOM 770 C CA . GLY A 1 111 ? 16.255 -0.845 -2.286 1.00 87.06 111 GLY A CA 1
ATOM 771 C C . GLY A 1 111 ? 16.213 0.157 -3.437 1.00 87.06 111 GLY A C 1
ATOM 772 O O . GLY A 1 111 ? 15.911 -0.195 -4.581 1.00 87.06 111 GLY A O 1
ATOM 773 N N . TYR A 1 112 ? 16.588 1.398 -3.151 1.00 81.00 112 TYR A N 1
ATOM 774 C CA . TYR A 1 112 ? 16.771 2.456 -4.132 1.00 81.00 112 TYR A CA 1
ATOM 775 C C . TYR A 1 112 ? 18.179 2.385 -4.706 1.00 81.00 112 TYR A C 1
ATOM 777 O O . TYR A 1 112 ? 19.106 3.074 -4.273 1.00 81.00 112 TYR A O 1
ATOM 785 N N . THR A 1 113 ? 18.359 1.549 -5.726 1.00 71.88 113 THR A N 1
ATOM 786 C CA . THR A 1 113 ? 19.623 1.547 -6.457 1.00 71.88 113 THR A CA 1
ATOM 787 C C . THR A 1 113 ? 19.677 2.795 -7.326 1.00 71.88 113 THR A C 1
ATOM 789 O O . THR A 1 113 ? 19.038 2.858 -8.381 1.00 71.88 113 THR A O 1
ATOM 792 N N . ALA A 1 114 ? 20.486 3.774 -6.930 1.00 62.91 114 ALA A N 1
ATOM 793 C CA . ALA A 1 114 ? 21.038 4.725 -7.878 1.00 62.91 114 ALA A CA 1
ATOM 794 C C . ALA A 1 114 ? 21.997 3.937 -8.773 1.00 62.91 114 ALA A C 1
ATOM 796 O O . ALA A 1 114 ? 23.202 3.959 -8.555 1.00 62.91 114 ALA A O 1
ATOM 797 N N . LYS A 1 115 ? 21.490 3.164 -9.741 1.00 58.78 115 LYS A N 1
ATOM 798 C CA . LYS A 1 115 ? 22.367 2.739 -10.826 1.00 58.78 115 LYS A CA 1
ATOM 799 C C . LYS A 1 115 ? 22.831 4.046 -11.470 1.00 58.78 115 LYS A C 1
ATOM 801 O O . LYS A 1 115 ? 21.971 4.749 -12.011 1.00 58.78 115 LYS A O 1
ATOM 806 N N . PRO A 1 116 ? 24.136 4.385 -11.479 1.00 51.16 116 PRO A N 1
ATOM 807 C CA . PRO A 1 116 ? 24.630 4.980 -12.697 1.00 51.16 116 PRO A CA 1
ATOM 808 C C . PRO A 1 116 ? 24.239 3.943 -13.742 1.00 51.16 116 PRO A C 1
ATOM 810 O O . PRO A 1 116 ? 24.700 2.802 -13.710 1.00 51.16 116 PRO A O 1
ATOM 813 N N . GLU A 1 117 ? 23.252 4.267 -14.573 1.00 46.88 117 GLU A N 1
ATOM 814 C CA . GLU A 1 117 ? 23.192 3.644 -15.882 1.00 46.88 117 GLU A CA 1
ATOM 815 C C . GLU A 1 117 ? 24.640 3.723 -16.351 1.00 46.88 117 GLU A C 1
ATOM 817 O O . GLU A 1 117 ? 25.163 4.844 -16.349 1.00 46.88 117 GLU A O 1
ATOM 822 N N . PRO A 1 118 ? 25.358 2.592 -16.521 1.00 52.12 118 PRO A N 1
ATOM 823 C CA . PRO A 1 118 ? 26.682 2.684 -17.085 1.00 52.12 118 PRO A CA 1
ATOM 824 C C . PRO A 1 118 ? 26.400 3.398 -18.391 1.00 52.12 118 PRO A C 1
ATOM 826 O O . PRO A 1 118 ? 25.749 2.829 -19.267 1.00 52.12 118 PRO A O 1
ATOM 829 N N . GLN A 1 119 ? 26.746 4.691 -18.462 1.00 52.06 119 GLN A N 1
ATOM 830 C CA . GLN A 1 119 ? 26.890 5.356 -19.732 1.00 52.06 119 GLN A CA 1
ATOM 831 C C . GLN A 1 119 ? 27.788 4.368 -20.427 1.00 52.06 119 GLN A C 1
ATOM 833 O O . GLN A 1 119 ? 28.896 4.131 -19.935 1.00 52.06 119 GLN A O 1
ATOM 838 N N . ALA A 1 120 ? 27.237 3.661 -21.421 1.00 51.88 120 ALA A N 1
ATOM 839 C CA . ALA A 1 120 ? 28.046 2.899 -22.337 1.00 51.88 120 ALA A CA 1
ATOM 840 C C . ALA A 1 120 ? 29.152 3.887 -22.640 1.00 51.88 120 ALA A C 1
ATOM 842 O O . ALA A 1 120 ? 28.842 4.979 -23.122 1.00 51.88 120 ALA A O 1
ATOM 843 N N . GLN A 1 121 ? 30.358 3.618 -22.125 1.00 55.22 121 GLN A N 1
ATOM 844 C CA . GLN A 1 121 ? 31.504 4.450 -22.411 1.00 55.22 121 GLN A CA 1
ATOM 845 C C . GLN A 1 121 ? 31.499 4.381 -23.915 1.00 55.22 121 GLN A C 1
ATOM 847 O O . GLN A 1 121 ? 31.736 3.301 -24.457 1.00 55.22 121 GLN A O 1
ATOM 852 N N . ALA A 1 122 ? 30.998 5.448 -24.549 1.00 55.28 122 ALA A N 1
ATOM 853 C CA . ALA A 1 122 ? 30.927 5.545 -25.983 1.00 55.28 122 ALA A CA 1
ATOM 854 C C . ALA A 1 122 ? 32.351 5.222 -26.356 1.00 55.28 122 ALA A C 1
ATOM 856 O O . ALA A 1 122 ? 33.238 5.929 -25.867 1.00 55.28 122 ALA A O 1
ATOM 857 N N . ALA A 1 123 ? 32.545 4.049 -26.974 1.00 53.59 123 ALA A N 1
ATOM 858 C CA . ALA A 1 123 ? 33.862 3.495 -27.206 1.00 53.59 123 ALA A CA 1
ATOM 859 C C . ALA A 1 123 ? 34.653 4.665 -27.752 1.00 53.59 123 ALA A C 1
ATOM 861 O O . ALA A 1 123 ? 34.235 5.222 -28.771 1.00 53.59 123 ALA A O 1
ATOM 862 N N . ALA A 1 124 ? 35.619 5.156 -26.961 1.00 54.62 124 ALA A N 1
ATOM 863 C CA . ALA A 1 124 ? 36.324 6.373 -27.314 1.00 54.62 124 ALA A CA 1
ATOM 864 C C . ALA A 1 124 ? 36.757 6.136 -28.758 1.00 54.62 124 ALA A C 1
ATOM 866 O O . ALA A 1 124 ? 37.316 5.057 -28.996 1.00 54.62 124 ALA A O 1
ATOM 867 N N . PRO A 1 125 ? 36.359 7.002 -29.716 1.00 55.59 125 PRO A N 1
ATOM 868 C CA . PRO A 1 125 ? 36.655 6.758 -31.117 1.00 55.59 125 PRO A CA 1
ATOM 869 C C . PRO A 1 125 ? 38.136 6.444 -31.149 1.00 55.59 125 PRO A C 1
ATOM 871 O O . PRO A 1 125 ? 38.912 7.227 -30.598 1.00 55.59 125 PRO A O 1
ATOM 874 N N . ALA A 1 126 ? 38.475 5.234 -31.605 1.00 56.81 126 ALA A N 1
ATOM 875 C CA . ALA A 1 126 ? 39.843 4.755 -31.605 1.00 56.81 126 ALA A CA 1
ATOM 876 C C . ALA A 1 126 ? 40.661 5.886 -32.212 1.00 56.81 126 ALA A C 1
ATOM 878 O O . ALA A 1 126 ? 40.427 6.242 -33.367 1.00 56.81 126 ALA A O 1
ATOM 879 N N . ALA A 1 127 ? 41.475 6.547 -31.382 1.00 54.78 127 ALA A N 1
ATOM 880 C CA . ALA A 1 127 ? 42.298 7.640 -31.845 1.00 54.78 127 ALA A CA 1
ATOM 881 C C . ALA A 1 127 ? 43.092 7.042 -32.996 1.00 54.78 127 ALA A C 1
ATOM 883 O O . ALA A 1 127 ? 43.794 6.049 -32.793 1.00 54.78 127 ALA A O 1
ATOM 884 N N . ALA A 1 128 ? 42.853 7.558 -34.201 1.00 56.19 128 ALA A N 1
ATOM 885 C CA . ALA A 1 128 ? 43.615 7.187 -35.367 1.00 56.19 128 ALA A CA 1
ATOM 886 C C . ALA A 1 128 ? 45.071 7.426 -34.981 1.00 56.19 128 ALA A C 1
ATOM 888 O O . ALA A 1 128 ? 45.491 8.561 -34.759 1.00 56.19 128 ALA A O 1
ATOM 889 N N . VAL A 1 129 ? 45.792 6.330 -34.767 1.00 57.66 129 VAL A N 1
ATOM 890 C CA . VAL A 1 129 ? 47.239 6.347 -34.683 1.00 57.66 129 VAL A CA 1
ATOM 891 C C . VAL A 1 129 ? 47.656 6.752 -36.085 1.00 57.66 129 VAL A C 1
ATOM 893 O O . VAL A 1 129 ? 47.602 5.938 -37.002 1.00 57.66 129 VAL A O 1
ATOM 896 N N . GLU A 1 130 ? 47.939 8.038 -36.281 1.00 55.75 130 GLU A N 1
ATOM 897 C CA . GLU A 1 130 ? 48.661 8.464 -37.468 1.00 55.75 130 GLU A CA 1
ATOM 898 C C . GLU A 1 130 ? 50.013 7.752 -37.430 1.00 55.75 130 GLU A C 1
ATOM 900 O O . GLU A 1 130 ? 50.833 7.987 -36.538 1.00 55.75 130 GLU A O 1
ATOM 905 N N . GLU A 1 131 ? 50.211 6.827 -38.369 1.00 51.06 131 GLU A N 1
ATOM 906 C CA . GLU A 1 131 ? 51.518 6.280 -38.716 1.00 51.06 131 GLU A CA 1
ATOM 907 C C . GLU A 1 131 ? 52.388 7.428 -39.238 1.00 51.06 131 GLU A C 1
ATOM 909 O O . GLU A 1 131 ? 52.466 7.709 -40.433 1.00 51.06 131 GLU A O 1
ATOM 914 N N . GLY A 1 132 ? 53.034 8.128 -38.310 1.00 55.88 132 GLY A N 1
ATOM 915 C CA . GLY A 1 132 ? 54.172 8.974 -38.615 1.00 55.88 132 GLY A CA 1
ATOM 916 C C . GLY A 1 132 ? 55.332 8.086 -39.047 1.00 55.88 132 GLY A C 1
ATOM 917 O O . GLY A 1 132 ? 55.928 7.391 -38.227 1.00 55.88 132 GLY A O 1
ATOM 918 N N . VAL A 1 133 ? 55.633 8.112 -40.342 1.00 56.00 133 VAL A N 1
ATOM 919 C CA . VAL A 1 133 ? 56.852 7.565 -40.943 1.00 56.00 133 VAL A CA 1
ATOM 920 C C . VAL A 1 133 ? 58.061 8.202 -40.252 1.00 56.00 133 VAL A C 1
ATOM 922 O O . VAL A 1 133 ? 58.355 9.379 -40.460 1.00 56.00 133 VAL A O 1
ATOM 925 N N . VAL A 1 134 ? 58.751 7.435 -39.406 1.00 50.53 134 VAL A N 1
ATOM 926 C CA . VAL A 1 134 ? 60.047 7.821 -38.838 1.00 50.53 134 VAL A CA 1
ATOM 927 C C . VAL A 1 134 ? 61.118 7.360 -39.819 1.00 50.53 134 VAL A C 1
ATOM 929 O O . VAL A 1 134 ? 61.270 6.166 -40.063 1.00 50.53 134 VAL A O 1
ATOM 932 N N . ALA A 1 135 ? 61.811 8.327 -40.414 1.00 55.94 135 ALA A N 1
ATOM 933 C CA . ALA A 1 135 ? 62.994 8.089 -41.222 1.00 55.94 135 ALA A CA 1
ATOM 934 C C . ALA A 1 135 ? 64.150 7.577 -40.348 1.00 55.94 135 ALA A C 1
ATOM 936 O O . ALA A 1 135 ? 64.343 8.043 -39.223 1.00 55.94 135 ALA A O 1
ATOM 937 N N . ASP A 1 136 ? 64.901 6.633 -40.912 1.00 57.03 136 ASP A N 1
ATOM 938 C CA . ASP A 1 136 ? 66.150 6.071 -40.404 1.00 57.03 136 ASP A CA 1
ATOM 939 C C . ASP A 1 136 ? 67.141 7.134 -39.905 1.00 57.03 136 ASP A C 1
ATOM 941 O O . ASP A 1 136 ? 67.530 8.028 -40.659 1.00 57.03 136 ASP A O 1
ATOM 945 N N . ALA A 1 137 ? 67.608 6.974 -38.663 1.00 55.19 137 ALA A N 1
ATOM 946 C CA . ALA A 1 137 ? 68.935 7.407 -38.227 1.00 55.19 137 ALA A CA 1
ATOM 947 C C . ALA A 1 137 ? 69.344 6.695 -36.920 1.00 55.19 137 ALA A C 1
ATOM 949 O O . ALA A 1 137 ? 68.792 6.950 -35.853 1.00 55.19 137 ALA A O 1
ATOM 950 N N . ASP A 1 138 ? 70.309 5.789 -37.069 1.00 53.47 138 ASP A N 1
ATOM 951 C CA . ASP A 1 138 ? 71.418 5.436 -36.173 1.00 53.47 138 ASP A CA 1
ATOM 952 C C . ASP A 1 138 ? 71.245 5.323 -34.636 1.00 53.47 138 ASP A C 1
ATOM 954 O O . ASP A 1 138 ? 71.100 6.291 -33.897 1.00 53.47 138 ASP A O 1
ATOM 958 N N . ALA A 1 139 ? 71.475 4.079 -34.195 1.00 58.44 139 ALA A N 1
ATOM 959 C CA . ALA A 1 139 ? 72.476 3.646 -33.208 1.00 58.44 139 ALA A CA 1
ATOM 960 C C . ALA A 1 139 ? 72.384 4.081 -31.723 1.00 58.44 139 ALA A C 1
ATOM 962 O O . ALA A 1 139 ? 72.822 5.147 -31.303 1.00 58.44 139 ALA A O 1
ATOM 963 N N . ASP A 1 140 ? 71.987 3.085 -30.921 1.00 60.81 140 ASP A N 1
ATOM 964 C CA . ASP A 1 140 ? 72.700 2.592 -29.730 1.00 60.81 140 ASP A CA 1
ATOM 965 C C . ASP A 1 140 ? 72.795 3.511 -28.492 1.00 60.81 140 ASP A C 1
ATOM 967 O O . ASP A 1 140 ? 73.852 4.007 -28.103 1.00 60.81 140 ASP A O 1
ATOM 971 N N . ALA A 1 141 ? 71.667 3.657 -27.787 1.00 63.12 141 ALA A N 1
ATOM 972 C CA . ALA A 1 141 ? 71.648 4.027 -26.372 1.00 63.12 141 ALA A CA 1
ATOM 973 C C . ALA A 1 141 ? 70.514 3.285 -25.627 1.00 63.12 141 ALA A C 1
ATOM 975 O O . ALA A 1 141 ? 69.384 3.246 -26.123 1.00 63.12 141 ALA A O 1
ATOM 976 N N . PRO A 1 142 ? 70.760 2.704 -24.432 1.00 61.62 142 PRO A N 1
ATOM 977 C CA . PRO A 1 142 ? 69.723 2.031 -23.655 1.00 61.62 142 PRO A CA 1
ATOM 978 C C . PRO A 1 142 ? 68.684 3.046 -23.157 1.00 61.62 142 PRO A C 1
ATOM 980 O O . PRO A 1 142 ? 68.977 3.925 -22.345 1.00 61.62 142 PRO A O 1
ATOM 983 N N . ALA A 1 143 ? 67.460 2.916 -23.668 1.00 56.88 143 ALA A N 1
ATOM 984 C CA . ALA A 1 143 ? 66.343 3.801 -23.366 1.00 56.88 143 ALA A CA 1
ATOM 985 C C . ALA A 1 143 ? 66.004 3.796 -21.858 1.00 56.88 143 ALA A C 1
ATOM 987 O O . ALA A 1 143 ? 65.844 2.720 -21.270 1.00 56.88 143 ALA A O 1
ATOM 988 N N . PRO A 1 144 ? 65.853 4.968 -21.209 1.00 63.38 144 PRO A N 1
ATOM 989 C CA . PRO A 1 144 ? 65.429 5.036 -19.817 1.00 63.38 144 PRO A CA 1
ATOM 990 C C . PRO A 1 144 ? 64.008 4.482 -19.679 1.00 63.38 144 PRO A C 1
ATOM 992 O O . PRO A 1 144 ? 63.113 4.832 -20.448 1.00 63.38 144 PRO A O 1
ATOM 995 N N . ALA A 1 145 ? 63.808 3.607 -18.690 1.00 63.19 145 ALA A N 1
ATOM 996 C CA . ALA A 1 145 ? 62.528 2.976 -18.395 1.00 63.19 145 ALA A CA 1
ATOM 997 C C . ALA A 1 145 ? 61.414 4.031 -18.306 1.00 63.19 145 ALA A C 1
ATOM 999 O O . ALA A 1 145 ? 61.421 4.889 -17.420 1.00 63.19 145 ALA A O 1
ATOM 1000 N N . ALA A 1 146 ? 60.468 3.968 -19.248 1.00 60.34 146 ALA A N 1
ATOM 1001 C CA . ALA A 1 146 ? 59.347 4.891 -19.302 1.00 60.34 146 ALA A CA 1
ATOM 1002 C C . ALA A 1 146 ? 58.569 4.828 -17.973 1.00 60.34 146 ALA A C 1
ATOM 1004 O O . ALA A 1 146 ? 58.211 3.729 -17.529 1.00 60.34 146 ALA A O 1
ATOM 1005 N N . PRO A 1 147 ? 58.300 5.970 -17.313 1.00 65.56 147 PRO A N 1
ATOM 1006 C CA . PRO A 1 147 ? 57.542 5.977 -16.073 1.00 65.56 147 PRO A CA 1
ATOM 1007 C C . PRO A 1 147 ? 56.161 5.385 -16.349 1.00 65.56 147 PRO A C 1
ATOM 1009 O O . PRO A 1 147 ? 55.444 5.843 -17.241 1.00 65.56 147 PRO A O 1
ATOM 1012 N N . ALA A 1 148 ? 55.804 4.342 -15.596 1.00 63.53 148 ALA A N 1
ATOM 1013 C CA . ALA A 1 148 ? 54.509 3.688 -15.690 1.00 63.53 148 ALA A CA 1
ATOM 1014 C C . ALA A 1 148 ? 53.410 4.753 -15.624 1.00 63.53 148 ALA A C 1
ATOM 1016 O O . ALA A 1 148 ? 53.244 5.420 -14.602 1.00 63.53 148 ALA A O 1
ATOM 1017 N N . ALA A 1 149 ? 52.694 4.937 -16.735 1.00 62.00 149 ALA A N 1
ATOM 1018 C CA . ALA A 1 149 ? 51.628 5.914 -16.842 1.00 62.00 149 ALA A CA 1
ATOM 1019 C C . ALA A 1 149 ? 50.576 5.610 -15.768 1.00 62.00 149 ALA A C 1
ATOM 1021 O O . ALA A 1 149 ? 49.778 4.675 -15.889 1.00 62.00 149 ALA A O 1
ATOM 1022 N N . VAL A 1 150 ? 50.600 6.391 -14.686 1.00 62.38 150 VAL A N 1
ATOM 1023 C CA . VAL A 1 150 ? 49.584 6.355 -13.642 1.00 62.38 150 VAL A CA 1
ATOM 1024 C C . VAL A 1 150 ? 48.292 6.789 -14.314 1.00 62.38 150 VAL A C 1
ATOM 1026 O O . VAL A 1 150 ? 48.072 7.976 -14.549 1.00 62.38 150 VAL A O 1
ATOM 1029 N N . LYS A 1 151 ? 47.450 5.815 -14.680 1.00 72.44 151 LYS A N 1
ATOM 1030 C CA . LYS A 1 151 ? 46.109 6.072 -15.207 1.00 72.44 151 LYS A CA 1
ATOM 1031 C C . LYS A 1 151 ? 45.408 6.994 -14.217 1.00 72.44 151 LYS A C 1
ATOM 1033 O O . LYS A 1 151 ? 45.113 6.577 -13.095 1.00 72.44 151 LYS A O 1
ATOM 1038 N N . ALA A 1 152 ? 45.187 8.243 -14.623 1.00 69.19 152 ALA A N 1
ATOM 1039 C CA . ALA A 1 152 ? 44.463 9.217 -13.829 1.00 69.19 152 ALA A CA 1
ATOM 1040 C C . ALA A 1 152 ? 43.149 8.567 -13.386 1.00 69.19 152 ALA A C 1
ATOM 1042 O O . ALA A 1 152 ? 42.345 8.139 -14.219 1.00 69.19 152 ALA A O 1
ATOM 1043 N N . ARG A 1 153 ? 42.968 8.404 -12.068 1.00 69.44 153 ARG A N 1
ATOM 1044 C CA . ARG A 1 153 ? 41.708 7.897 -11.522 1.00 69.44 153 ARG A CA 1
ATOM 1045 C C . ARG A 1 153 ? 40.610 8.810 -12.051 1.00 69.44 153 ARG A C 1
ATOM 1047 O O . ARG A 1 153 ? 40.660 10.016 -11.821 1.00 69.44 153 ARG A O 1
ATOM 1054 N N . GLY A 1 154 ? 39.654 8.226 -12.774 1.00 77.62 154 GLY A N 1
ATOM 1055 C CA . GLY A 1 154 ? 38.504 8.959 -13.284 1.00 77.62 154 GLY A CA 1
ATOM 1056 C C . GLY A 1 154 ? 37.819 9.749 -12.162 1.00 77.62 154 GLY A C 1
ATOM 1057 O O . GLY A 1 154 ? 37.944 9.375 -10.987 1.00 77.62 154 GLY A O 1
ATOM 1058 N N . PRO A 1 155 ? 37.121 10.846 -12.500 1.00 69.69 155 PRO A N 1
ATOM 1059 C CA . PRO A 1 155 ? 36.483 11.706 -11.514 1.00 69.69 155 PRO A CA 1
ATOM 1060 C C . PRO A 1 155 ? 35.649 10.860 -10.550 1.00 69.69 155 PRO A C 1
ATOM 1062 O O . PRO A 1 155 ? 34.794 10.078 -10.975 1.00 69.69 155 PRO A O 1
ATOM 1065 N N . ARG A 1 156 ? 35.932 10.991 -9.244 1.00 63.28 156 ARG A N 1
ATOM 1066 C CA . ARG A 1 156 ? 35.121 10.369 -8.191 1.00 63.28 156 ARG A CA 1
ATOM 1067 C C . ARG A 1 156 ? 33.668 10.735 -8.465 1.00 63.28 156 ARG A C 1
ATOM 1069 O O . ARG A 1 156 ? 33.357 11.910 -8.663 1.00 63.28 156 ARG A O 1
ATOM 1076 N N . VAL A 1 157 ? 32.803 9.721 -8.492 1.00 54.31 157 VAL A N 1
ATOM 1077 C CA . VAL A 1 157 ? 31.353 9.901 -8.602 1.00 54.31 157 VAL A CA 1
ATOM 1078 C C . VAL A 1 157 ? 30.953 10.995 -7.615 1.00 54.31 157 VAL A C 1
ATOM 1080 O O . VAL A 1 157 ? 31.283 10.897 -6.431 1.00 54.31 157 VAL A O 1
ATOM 1083 N N . LYS A 1 158 ? 30.320 12.065 -8.118 1.00 57.09 158 LYS A N 1
ATOM 1084 C CA . LYS A 1 158 ? 29.875 13.184 -7.279 1.00 57.09 158 LYS A CA 1
ATOM 1085 C C . LYS A 1 158 ? 29.052 12.624 -6.121 1.00 57.09 158 LYS A C 1
ATOM 1087 O O . LYS A 1 158 ? 28.241 11.720 -6.334 1.00 57.09 158 LYS A O 1
ATOM 1092 N N . ALA A 1 159 ? 29.275 13.153 -4.918 1.00 50.94 159 ALA A N 1
ATOM 1093 C CA . ALA A 1 159 ? 28.494 12.782 -3.749 1.00 50.94 159 ALA A CA 1
ATOM 1094 C C . ALA A 1 159 ? 27.009 12.962 -4.086 1.00 50.94 159 ALA A C 1
ATOM 1096 O O . ALA A 1 159 ? 26.562 14.054 -4.433 1.00 50.94 159 ALA A O 1
ATOM 1097 N N . VAL A 1 160 ? 26.262 11.862 -4.076 1.00 52.47 160 VAL A N 1
ATOM 1098 C CA . VAL A 1 160 ? 24.824 11.919 -4.315 1.00 52.47 160 VAL A CA 1
ATOM 1099 C C . VAL A 1 160 ? 24.194 12.340 -2.998 1.00 52.47 160 VAL A C 1
ATOM 1101 O O . VAL A 1 160 ? 24.229 11.574 -2.036 1.00 52.47 160 VAL A O 1
ATOM 1104 N N . HIS A 1 161 ? 23.662 13.560 -2.956 1.00 47.59 161 HIS A N 1
ATOM 1105 C CA . HIS A 1 161 ? 23.011 14.097 -1.768 1.00 47.59 161 HIS A CA 1
ATOM 1106 C C . HIS A 1 161 ? 21.816 13.218 -1.347 1.00 47.59 161 HIS A C 1
ATOM 1108 O O . HIS A 1 161 ? 21.145 12.638 -2.217 1.00 47.59 161 HIS A O 1
ATOM 1114 N N . PRO A 1 162 ? 21.556 13.081 -0.031 1.00 50.47 162 PRO A N 1
ATOM 1115 C CA . PRO A 1 162 ? 20.317 12.488 0.449 1.00 50.47 162 PRO A CA 1
ATOM 1116 C C . PRO A 1 162 ? 19.133 13.222 -0.182 1.00 50.47 162 PRO A C 1
ATOM 1118 O O . PRO A 1 162 ? 19.197 14.418 -0.461 1.00 50.47 162 PRO A O 1
ATOM 1121 N N . GLN A 1 163 ? 18.079 12.477 -0.499 1.00 56.94 163 GLN A N 1
ATOM 1122 C CA . GLN A 1 163 ? 16.893 13.071 -1.099 1.00 56.94 163 GLN A CA 1
ATOM 1123 C C . GLN A 1 163 ? 16.245 14.009 -0.069 1.00 56.94 163 GLN A C 1
ATOM 1125 O O . GLN A 1 163 ? 16.023 13.593 1.063 1.00 56.94 163 GLN A O 1
ATOM 1130 N N . GLU A 1 164 ? 15.921 15.244 -0.460 1.00 53.12 164 GLU A N 1
ATOM 1131 C CA . GLU A 1 164 ? 15.395 16.289 0.443 1.00 53.12 164 GLU A CA 1
ATOM 1132 C C . GLU A 1 164 ? 14.138 15.858 1.221 1.00 53.12 164 GLU A C 1
ATOM 1134 O O . GLU A 1 164 ? 13.898 16.334 2.322 1.00 53.12 164 GLU A O 1
ATOM 1139 N N . TRP A 1 165 ? 13.368 14.900 0.696 1.00 58.97 165 TRP A N 1
ATOM 1140 C CA . TRP A 1 165 ? 12.157 14.373 1.329 1.00 58.97 165 TRP A CA 1
ATOM 1141 C C . TRP A 1 165 ? 12.410 13.305 2.415 1.00 58.97 165 TRP A C 1
ATOM 1143 O O . TRP A 1 165 ? 11.466 12.684 2.884 1.00 58.97 165 TRP A O 1
ATOM 1153 N N . TRP A 1 166 ? 13.653 13.027 2.818 1.00 59.50 166 TRP A N 1
ATOM 1154 C CA . TRP A 1 166 ? 13.931 12.057 3.900 1.00 59.50 166 TRP A CA 1
ATOM 1155 C C . TRP A 1 166 ? 14.083 12.699 5.275 1.00 59.50 166 TRP A C 1
ATOM 1157 O O . TRP A 1 166 ? 13.973 12.014 6.288 1.00 59.50 166 TRP A O 1
ATOM 1167 N N . THR A 1 167 ? 14.317 14.005 5.315 1.00 58.59 167 THR A N 1
ATOM 1168 C CA . THR A 1 167 ? 14.371 14.795 6.543 1.00 58.59 167 THR A CA 1
ATOM 1169 C C . THR A 1 167 ? 13.024 15.484 6.725 1.00 58.59 167 THR A C 1
ATOM 1171 O O . THR A 1 167 ? 12.691 16.334 5.897 1.00 58.59 167 THR A O 1
ATOM 1174 N N . PRO A 1 168 ? 12.231 15.116 7.748 1.00 56.00 168 PRO A N 1
ATOM 1175 C CA . PRO A 1 168 ? 11.010 15.837 8.075 1.00 56.00 168 PRO A CA 1
ATOM 1176 C C . PRO A 1 168 ? 11.303 17.331 8.224 1.00 56.00 168 PRO A C 1
ATOM 1178 O O . PRO A 1 168 ? 12.291 17.730 8.843 1.00 56.00 168 PRO A O 1
ATOM 1181 N N . GLU A 1 169 ? 10.444 18.168 7.655 1.00 57.19 169 GLU A N 1
ATOM 1182 C CA . GLU A 1 169 ? 10.548 19.614 7.818 1.00 57.19 169 GLU A CA 1
ATOM 1183 C C . GLU A 1 169 ? 10.419 19.947 9.318 1.00 57.19 169 GLU A C 1
ATOM 1185 O O . GLU A 1 169 ? 9.406 19.643 9.947 1.00 57.19 169 GLU A O 1
ATOM 1190 N N . GLY A 1 170 ? 11.487 20.481 9.920 1.00 63.28 170 GLY A N 1
ATOM 1191 C CA . GLY A 1 170 ? 11.535 20.788 11.353 1.00 63.28 170 GLY A CA 1
ATOM 1192 C C . GLY A 1 170 ? 11.900 19.626 12.287 1.00 63.28 170 GLY A C 1
ATOM 1193 O O . GLY A 1 170 ? 11.842 19.816 13.500 1.00 63.28 170 GLY A O 1
ATOM 1194 N N . SER A 1 171 ? 12.300 18.448 11.788 1.00 58.78 171 SER A N 1
ATOM 1195 C CA . SER A 1 171 ? 12.999 17.493 12.662 1.00 58.78 171 SER A CA 1
ATOM 1196 C C . SER A 1 171 ? 14.366 18.052 13.036 1.00 58.78 171 SER A C 1
ATOM 1198 O O . SER A 1 171 ? 15.052 18.590 12.160 1.00 58.78 171 SER A O 1
ATOM 1200 N N . ASP A 1 172 ? 14.792 17.843 14.285 1.00 58.00 172 ASP A N 1
ATOM 1201 C CA . ASP A 1 172 ? 16.203 17.985 14.640 1.00 58.00 172 ASP A CA 1
ATOM 1202 C C . ASP A 1 172 ? 17.040 17.266 13.576 1.00 58.00 172 ASP A C 1
ATOM 1204 O O . ASP A 1 172 ? 16.667 16.155 13.168 1.00 58.00 172 ASP A O 1
ATOM 1208 N N . PRO A 1 173 ? 18.114 17.894 13.061 1.00 59.38 173 PRO A N 1
ATOM 1209 C CA . PRO A 1 173 ? 18.942 17.272 12.047 1.00 59.38 173 PRO A CA 1
ATOM 1210 C C . PRO A 1 173 ? 19.358 15.909 12.582 1.00 59.38 173 PRO A C 1
ATOM 1212 O O . PRO A 1 173 ? 20.056 15.821 13.594 1.00 59.38 173 PRO A O 1
ATOM 1215 N N . LEU A 1 174 ? 18.874 14.848 11.926 1.00 57.38 174 LEU A N 1
ATOM 1216 C CA . LEU A 1 174 ? 19.259 13.491 12.275 1.00 57.38 174 LEU A CA 1
ATOM 1217 C C . LEU A 1 174 ? 20.789 13.471 12.350 1.00 57.38 174 LEU A C 1
ATOM 1219 O O . LEU A 1 174 ? 21.430 14.045 11.457 1.00 57.38 174 LEU A O 1
ATOM 1223 N N . PRO A 1 175 ? 21.381 12.874 13.402 1.00 61.47 175 PRO A N 1
ATOM 1224 C CA . PRO A 1 175 ? 22.830 12.811 13.524 1.00 61.47 175 PRO A CA 1
ATOM 1225 C C . PRO A 1 175 ? 23.372 12.299 12.197 1.00 61.47 175 PRO A C 1
ATOM 1227 O O . PRO A 1 175 ? 22.851 11.302 11.694 1.00 61.47 175 PRO A O 1
ATOM 1230 N N . ALA A 1 176 ? 24.321 13.037 11.605 1.00 61.09 176 ALA A N 1
ATOM 1231 C CA . ALA A 1 176 ? 24.791 12.814 10.241 1.00 61.09 176 ALA A CA 1
ATOM 1232 C C . ALA A 1 176 ? 24.979 11.313 10.010 1.00 61.09 176 ALA A C 1
ATOM 1234 O O . ALA A 1 176 ? 25.887 10.703 10.580 1.00 61.09 176 ALA A O 1
ATOM 1235 N N . ALA A 1 177 ? 24.046 10.708 9.270 1.00 63.06 177 ALA A N 1
ATOM 1236 C CA . ALA A 1 177 ? 23.962 9.262 9.222 1.00 63.06 177 ALA A CA 1
ATOM 1237 C C . ALA A 1 177 ? 25.284 8.725 8.670 1.00 63.06 177 ALA A C 1
ATOM 1239 O O . ALA A 1 177 ? 25.752 9.170 7.620 1.00 63.06 177 ALA A O 1
ATOM 1240 N N . ALA A 1 178 ? 25.890 7.767 9.376 1.00 71.88 178 ALA A N 1
ATOM 1241 C CA . ALA A 1 178 ? 27.156 7.165 8.954 1.00 71.88 178 ALA A CA 1
ATOM 1242 C C . ALA A 1 178 ? 27.046 6.502 7.567 1.00 71.88 178 ALA A C 1
ATOM 1244 O O . ALA A 1 178 ? 28.047 6.325 6.873 1.00 71.88 178 ALA A O 1
ATOM 1245 N N . PHE A 1 179 ? 25.822 6.160 7.154 1.00 72.56 179 PHE A N 1
ATOM 1246 C CA . PHE A 1 179 ? 25.523 5.536 5.879 1.00 72.56 179 PHE A CA 1
ATOM 1247 C C . PHE A 1 179 ? 24.384 6.248 5.166 1.00 72.56 179 PHE A C 1
ATOM 1249 O O . PHE A 1 179 ? 23.466 6.793 5.775 1.00 72.56 179 PHE A O 1
ATOM 1256 N N . ARG A 1 180 ? 24.445 6.203 3.834 1.00 71.06 180 ARG A N 1
ATOM 1257 C CA . ARG A 1 180 ? 23.355 6.670 2.993 1.00 71.06 180 ARG A CA 1
ATOM 1258 C C . ARG A 1 180 ? 22.181 5.711 3.111 1.00 71.06 180 ARG A C 1
ATOM 1260 O O . ARG A 1 180 ? 22.254 4.547 2.723 1.00 71.06 180 ARG A O 1
ATOM 1267 N N . ASP A 1 181 ? 21.080 6.284 3.533 1.00 75.88 181 ASP A N 1
ATOM 1268 C CA . ASP A 1 181 ? 19.775 5.673 3.546 1.00 75.88 181 ASP A CA 1
ATOM 1269 C C . ASP A 1 181 ? 19.311 5.405 2.100 1.00 75.88 181 ASP A C 1
ATOM 1271 O O . ASP A 1 181 ? 19.041 6.309 1.306 1.00 75.88 181 ASP A O 1
ATOM 1275 N N . CYS A 1 182 ? 19.351 4.133 1.707 1.00 82.50 182 CYS A N 1
ATOM 1276 C CA . CYS A 1 182 ? 19.053 3.679 0.345 1.00 82.50 182 CYS A CA 1
ATOM 1277 C C . CYS A 1 182 ? 17.959 2.615 0.308 1.00 82.50 182 CYS A C 1
ATOM 1279 O O . CYS A 1 182 ? 17.767 1.971 -0.723 1.00 82.50 182 CYS A O 1
ATOM 1281 N N . SER A 1 183 ? 17.233 2.436 1.407 1.00 89.44 183 SER A N 1
ATOM 1282 C CA . SER A 1 183 ? 16.157 1.462 1.485 1.00 89.44 183 SER A CA 1
ATOM 1283 C C . SER A 1 183 ? 14.979 1.957 2.298 1.00 89.44 183 SER A C 1
ATOM 1285 O O . SER A 1 183 ? 15.156 2.592 3.334 1.00 89.44 183 SER A O 1
ATOM 1287 N N . GLU A 1 184 ? 13.790 1.571 1.869 1.00 91.56 184 GLU A N 1
ATOM 1288 C CA . GLU A 1 184 ? 12.583 1.628 2.681 1.00 91.56 184 GLU A CA 1
ATOM 1289 C C . GLU A 1 184 ? 12.103 0.227 3.017 1.00 91.56 184 GLU A C 1
ATOM 1291 O O . GLU A 1 184 ? 12.360 -0.730 2.291 1.00 91.56 184 GLU A O 1
ATOM 1296 N N . GLN A 1 185 ? 11.401 0.109 4.130 1.00 94.00 185 GLN A N 1
ATOM 1297 C CA . GLN A 1 185 ? 10.864 -1.136 4.638 1.00 94.00 185 GLN A CA 1
ATOM 1298 C C . GLN A 1 185 ? 9.344 -1.009 4.715 1.00 94.00 185 GLN A C 1
ATOM 1300 O O . GLN A 1 185 ? 8.822 0.021 5.137 1.00 94.00 185 GLN A O 1
ATOM 1305 N N . LEU A 1 186 ? 8.640 -2.057 4.297 1.00 94.94 186 LEU A N 1
ATOM 1306 C CA . LEU A 1 186 ? 7.217 -2.222 4.555 1.00 94.94 186 LEU A CA 1
ATOM 1307 C C . LEU A 1 186 ? 7.083 -3.085 5.801 1.00 94.94 186 LEU A C 1
ATOM 1309 O O . LEU A 1 186 ? 7.302 -4.299 5.758 1.00 94.94 186 LEU A O 1
ATOM 1313 N N . TRP A 1 187 ? 6.771 -2.448 6.917 1.00 95.62 187 TRP A N 1
ATOM 1314 C CA . TRP A 1 187 ? 6.535 -3.123 8.180 1.00 95.62 187 TRP A CA 1
ATOM 1315 C C . TRP A 1 187 ? 5.107 -3.623 8.249 1.00 95.62 187 TRP A C 1
ATOM 1317 O O . TRP A 1 187 ? 4.176 -2.933 7.840 1.00 95.62 187 TRP A O 1
ATOM 1327 N N . MET A 1 188 ? 4.949 -4.812 8.813 1.00 95.81 188 MET A N 1
ATOM 1328 C CA . MET A 1 188 ? 3.675 -5.341 9.249 1.00 95.81 188 MET A CA 1
ATOM 1329 C C . MET A 1 188 ? 3.629 -5.298 10.773 1.00 95.81 188 MET A C 1
ATOM 1331 O O . MET A 1 188 ? 4.478 -5.862 11.469 1.00 95.81 188 MET A O 1
ATOM 1335 N N . ALA A 1 189 ? 2.596 -4.648 11.280 1.00 97.06 189 ALA A N 1
ATOM 1336 C CA . ALA A 1 189 ? 2.241 -4.604 12.681 1.00 97.06 189 ALA A CA 1
ATOM 1337 C C . ALA A 1 189 ? 0.830 -5.162 12.872 1.00 97.06 189 ALA A C 1
ATOM 1339 O O . ALA A 1 189 ? 0.027 -5.230 11.937 1.00 97.06 189 ALA A O 1
ATOM 1340 N N . VAL A 1 190 ? 0.534 -5.605 14.086 1.00 97.38 190 VAL A N 1
ATOM 1341 C CA . VAL A 1 190 ? -0.741 -6.236 14.427 1.00 97.38 190 VAL A CA 1
ATOM 1342 C C . VAL A 1 190 ? -1.301 -5.658 15.712 1.00 97.38 190 VAL A C 1
ATOM 1344 O O . VAL A 1 190 ? -0.558 -5.323 16.631 1.00 97.38 190 VAL A O 1
ATOM 1347 N N . ARG A 1 191 ? -2.620 -5.562 15.770 1.00 97.62 191 ARG A N 1
ATOM 1348 C CA . ARG A 1 191 ? -3.393 -5.294 16.977 1.00 97.62 191 ARG A CA 1
ATOM 1349 C C . ARG A 1 191 ? -4.283 -6.508 17.204 1.00 97.62 191 ARG A C 1
ATOM 1351 O O . ARG A 1 191 ? -4.926 -6.945 16.252 1.00 97.62 191 ARG A O 1
ATOM 1358 N N . GLY A 1 192 ? -4.258 -7.071 18.411 1.00 96.62 192 GLY A N 1
ATOM 1359 C CA . GLY A 1 192 ? -4.945 -8.332 18.700 1.00 96.62 192 GLY A CA 1
ATOM 1360 C C . GLY A 1 192 ? -4.424 -9.498 17.852 1.00 96.62 192 GLY A C 1
ATOM 1361 O O . GLY A 1 192 ? -3.229 -9.572 17.542 1.00 96.62 192 GLY A O 1
ATOM 1362 N N . GLU A 1 193 ? -5.324 -10.394 17.452 1.00 94.50 193 GLU A N 1
ATOM 1363 C CA . GLU A 1 193 ? -5.026 -11.535 16.579 1.00 94.50 193 GLU A CA 1
ATOM 1364 C C . GLU A 1 193 ? -5.735 -11.386 15.224 1.00 94.50 193 GLU A C 1
ATOM 1366 O O . GLU A 1 193 ? -6.794 -11.974 14.998 1.00 94.50 193 GLU A O 1
ATOM 1371 N N . PRO A 1 194 ? -5.173 -10.606 14.279 1.00 90.31 194 PRO A N 1
ATOM 1372 C CA . PRO A 1 194 ? -5.838 -10.371 13.008 1.00 90.31 194 PRO A CA 1
ATOM 1373 C C . PRO A 1 194 ? -6.007 -11.670 12.221 1.00 90.31 194 PRO A C 1
ATOM 1375 O O . PRO A 1 194 ? -5.062 -12.449 12.040 1.00 90.31 194 PRO A O 1
ATOM 1378 N N . VAL A 1 195 ? -7.212 -11.858 11.682 1.00 87.25 195 VAL A N 1
ATOM 1379 C CA . VAL A 1 195 ? -7.543 -12.985 10.808 1.00 87.25 195 VAL A CA 1
ATOM 1380 C C . VAL A 1 195 ? -6.897 -12.755 9.445 1.00 87.25 195 VAL A C 1
ATOM 1382 O O . VAL A 1 195 ? -7.458 -12.118 8.557 1.00 87.25 195 VAL A O 1
ATOM 1385 N N . LEU A 1 196 ? -5.689 -13.282 9.282 1.00 88.12 196 LEU A N 1
ATOM 1386 C CA . LEU A 1 196 ? -4.967 -13.294 8.014 1.00 88.12 196 LEU A CA 1
ATOM 1387 C C . LEU A 1 196 ? -4.971 -14.713 7.462 1.00 88.12 196 LEU A C 1
ATOM 1389 O O . LEU A 1 196 ? -4.665 -15.661 8.190 1.00 88.12 196 LEU A O 1
ATOM 1393 N N . ASP A 1 197 ? -5.285 -14.873 6.177 1.00 84.38 197 ASP A N 1
ATOM 1394 C CA . ASP A 1 197 ? -5.268 -16.191 5.548 1.00 84.38 197 ASP A CA 1
ATOM 1395 C C . ASP A 1 197 ? -3.812 -16.658 5.414 1.00 84.38 197 ASP A C 1
ATOM 1397 O O . ASP A 1 197 ? -3.082 -16.279 4.496 1.00 84.38 197 ASP A O 1
ATOM 1401 N N . ALA A 1 198 ? -3.376 -17.493 6.362 1.00 76.62 198 ALA A N 1
ATOM 1402 C CA . ALA A 1 198 ? -2.024 -18.039 6.403 1.00 76.62 198 ALA A CA 1
ATOM 1403 C C . ALA A 1 198 ? -1.647 -18.776 5.107 1.00 76.62 198 ALA A C 1
ATOM 1405 O O . ALA A 1 198 ? -0.473 -18.799 4.748 1.00 76.62 198 ALA A O 1
ATOM 1406 N N . ARG A 1 199 ? -2.631 -19.325 4.374 1.00 78.88 199 ARG A N 1
ATOM 1407 C CA . ARG A 1 199 ? -2.409 -20.036 3.102 1.00 78.88 199 ARG A CA 1
ATOM 1408 C C . ARG A 1 199 ? -2.148 -19.090 1.934 1.00 78.88 199 ARG A C 1
ATOM 1410 O O . ARG A 1 199 ? -1.707 -19.537 0.881 1.00 78.88 199 ARG A O 1
ATOM 1417 N N . ARG A 1 200 ? -2.470 -17.805 2.097 1.00 79.06 200 ARG A N 1
ATOM 1418 C CA . ARG A 1 200 ? -2.311 -16.766 1.073 1.00 79.06 200 ARG A CA 1
ATOM 1419 C C . ARG A 1 200 ? -1.141 -15.843 1.336 1.00 79.06 200 ARG A C 1
ATOM 1421 O O . ARG A 1 200 ? -0.916 -14.959 0.513 1.00 79.06 200 ARG A O 1
ATOM 1428 N N . ARG A 1 201 ? -0.428 -16.013 2.457 1.00 71.94 201 ARG A N 1
ATOM 1429 C CA . ARG A 1 201 ? 0.710 -15.155 2.784 1.00 71.94 201 ARG A CA 1
ATOM 1430 C C . ARG A 1 201 ? 1.688 -15.154 1.606 1.00 71.94 201 ARG A C 1
ATOM 1432 O O . ARG A 1 201 ? 2.071 -16.236 1.162 1.00 71.94 201 ARG A O 1
ATOM 1439 N N . PRO A 1 202 ? 2.056 -13.975 1.073 1.00 65.50 202 PRO A N 1
ATOM 1440 C CA . PRO A 1 202 ? 3.160 -13.895 0.138 1.00 65.50 202 PRO A CA 1
ATOM 1441 C C . PRO A 1 202 ? 4.407 -14.442 0.830 1.00 65.50 202 PRO A C 1
ATOM 1443 O O . PRO A 1 202 ? 4.493 -14.423 2.060 1.00 65.50 202 PRO A O 1
ATOM 1446 N N . ASP A 1 203 ? 5.352 -14.936 0.033 1.00 72.50 203 ASP A N 1
ATOM 1447 C CA . ASP A 1 203 ? 6.621 -15.425 0.561 1.00 72.50 203 ASP A CA 1
ATOM 1448 C C . ASP A 1 203 ? 7.210 -14.378 1.520 1.00 72.50 203 ASP A C 1
ATOM 1450 O O . ASP A 1 203 ? 7.372 -13.217 1.114 1.00 72.50 203 ASP A O 1
ATOM 1454 N N . PRO A 1 204 ? 7.467 -14.748 2.789 1.00 63.56 204 PRO A N 1
ATOM 1455 C CA . PRO A 1 204 ? 7.978 -13.811 3.770 1.00 63.56 204 PRO A CA 1
ATOM 1456 C C . PRO A 1 204 ? 9.343 -13.314 3.290 1.00 63.56 204 PRO A C 1
ATOM 1458 O O . PRO A 1 204 ? 10.186 -14.112 2.883 1.00 63.56 204 PRO A O 1
ATOM 1461 N N . TYR A 1 205 ? 9.549 -11.999 3.366 1.00 64.75 205 TYR A N 1
ATOM 1462 C CA . TYR A 1 205 ? 10.762 -11.278 2.966 1.00 64.75 205 TYR A CA 1
ATOM 1463 C C . TYR A 1 205 ? 10.982 -11.152 1.459 1.00 64.75 205 TYR A C 1
ATOM 1465 O O . TYR A 1 205 ? 11.654 -11.959 0.816 1.00 64.75 205 TYR A O 1
ATOM 1473 N N . GLN A 1 206 ? 10.519 -10.030 0.907 1.00 77.31 206 GLN A N 1
ATOM 1474 C CA . GLN A 1 206 ? 10.887 -9.634 -0.447 1.00 77.31 206 GLN A CA 1
ATOM 1475 C C . GLN A 1 206 ? 11.811 -8.426 -0.464 1.00 77.31 206 GLN A C 1
ATOM 1477 O O . GLN A 1 206 ? 11.422 -7.308 -0.127 1.00 77.31 206 GLN A O 1
ATOM 1482 N N . ILE A 1 207 ? 13.033 -8.639 -0.944 1.00 82.12 207 ILE A N 1
ATOM 1483 C CA . ILE A 1 207 ? 13.927 -7.548 -1.318 1.00 82.12 207 ILE A CA 1
ATOM 1484 C C . ILE A 1 207 ? 13.582 -7.153 -2.753 1.00 82.12 207 ILE A C 1
ATOM 1486 O O . ILE A 1 207 ? 13.887 -7.871 -3.704 1.00 82.12 207 ILE A O 1
ATOM 1490 N N . THR A 1 208 ? 12.929 -6.006 -2.913 1.00 82.31 208 THR A N 1
ATOM 1491 C CA . THR A 1 208 ? 12.624 -5.436 -4.225 1.00 82.31 208 THR A CA 1
ATOM 1492 C C . THR A 1 208 ? 13.650 -4.360 -4.541 1.00 82.31 208 THR A C 1
ATOM 1494 O O . THR A 1 208 ? 13.680 -3.303 -3.918 1.00 82.31 208 THR A O 1
ATOM 1497 N N . LEU A 1 209 ? 14.501 -4.611 -5.532 1.00 80.75 209 LEU A N 1
ATOM 1498 C CA . LEU A 1 209 ? 15.357 -3.574 -6.100 1.00 80.75 209 LEU A CA 1
ATOM 1499 C C . LEU A 1 209 ? 14.592 -2.917 -7.245 1.00 80.75 209 LEU A C 1
ATOM 1501 O O . LEU A 1 209 ? 14.453 -3.516 -8.312 1.00 80.75 209 LEU A O 1
ATOM 1505 N N . ASP A 1 210 ? 14.087 -1.703 -7.028 1.00 72.38 210 ASP A N 1
ATOM 1506 C CA . ASP A 1 210 ? 13.386 -0.944 -8.064 1.00 72.38 210 ASP A CA 1
ATOM 1507 C C . ASP A 1 210 ? 14.204 0.295 -8.476 1.00 72.38 210 ASP A C 1
ATOM 1509 O O . ASP A 1 210 ? 14.151 1.347 -7.827 1.00 72.38 210 ASP A O 1
ATOM 1513 N N . PRO A 1 211 ? 14.948 0.216 -9.598 1.00 69.31 211 PRO A N 1
ATOM 1514 C CA . PRO A 1 211 ? 15.713 1.344 -10.115 1.00 69.31 211 PRO A CA 1
ATOM 1515 C C . PRO A 1 211 ? 14.825 2.518 -10.543 1.00 69.31 211 PRO A C 1
ATOM 1517 O O . PRO A 1 211 ? 15.309 3.645 -10.648 1.00 69.31 211 PRO A O 1
ATOM 1520 N N . SER A 1 212 ? 13.541 2.277 -10.837 1.00 63.22 212 SER A N 1
ATOM 1521 C CA . SER A 1 212 ? 12.617 3.329 -11.270 1.00 63.22 212 SER A CA 1
ATOM 1522 C C . SER A 1 212 ? 12.261 4.277 -10.128 1.00 63.22 212 SER A C 1
ATOM 1524 O O . SER A 1 212 ? 12.061 5.468 -10.368 1.00 63.22 212 SER A O 1
ATOM 1526 N N . LEU A 1 213 ? 12.281 3.785 -8.888 1.00 61.28 213 LEU A N 1
ATOM 1527 C CA . LEU A 1 213 ? 12.056 4.607 -7.708 1.00 61.28 213 LEU A CA 1
ATOM 1528 C C . LEU A 1 213 ? 13.216 5.571 -7.448 1.00 61.28 213 LEU A C 1
ATOM 1530 O O . LEU A 1 213 ? 12.980 6.718 -7.085 1.00 61.28 213 LEU A O 1
ATOM 1534 N N . ALA A 1 214 ? 14.454 5.171 -7.756 1.00 62.03 214 ALA A N 1
ATOM 1535 C CA . ALA A 1 214 ? 15.602 6.079 -7.719 1.00 62.03 214 ALA A CA 1
ATOM 1536 C C . ALA A 1 214 ? 15.520 7.195 -8.785 1.00 62.03 214 ALA A C 1
ATOM 1538 O O . ALA A 1 214 ? 16.120 8.255 -8.620 1.00 62.03 214 ALA A O 1
ATOM 1539 N N . LYS A 1 215 ? 14.756 6.984 -9.872 1.00 57.62 215 LYS A N 1
ATOM 1540 C CA . LYS A 1 215 ? 14.531 7.963 -10.955 1.00 57.62 215 LYS A CA 1
ATOM 1541 C C . LYS A 1 215 ? 13.327 8.896 -10.701 1.00 57.62 215 LYS A C 1
ATOM 1543 O O . LYS A 1 215 ? 13.042 9.747 -11.545 1.00 57.62 215 LYS A O 1
ATOM 1548 N N . LYS A 1 216 ? 12.609 8.774 -9.571 1.00 53.25 216 LYS A N 1
ATOM 1549 C CA . LYS A 1 216 ? 11.358 9.520 -9.286 1.00 53.25 216 LYS A CA 1
ATOM 1550 C C . LYS A 1 216 ? 11.516 11.035 -9.049 1.00 53.25 216 LYS A C 1
ATOM 1552 O O . LYS A 1 216 ? 10.509 11.715 -8.882 1.00 53.25 216 LYS A O 1
ATOM 1557 N N . THR A 1 217 ? 12.718 11.600 -9.122 1.00 50.09 217 THR A N 1
ATOM 1558 C CA . THR A 1 217 ? 13.011 12.982 -8.694 1.00 50.09 217 THR A CA 1
ATOM 1559 C C . THR A 1 217 ? 12.365 14.109 -9.512 1.00 50.09 217 THR A C 1
ATOM 1561 O O . THR A 1 217 ? 12.351 15.243 -9.047 1.00 50.09 217 THR A O 1
ATOM 1564 N N . SER A 1 218 ? 11.786 13.861 -10.696 1.00 48.12 218 SER A N 1
ATOM 1565 C CA . SER A 1 218 ? 11.144 14.948 -11.468 1.00 48.12 218 SER A CA 1
ATOM 1566 C C . SER A 1 218 ? 9.902 14.562 -12.272 1.00 48.12 218 SER A C 1
ATOM 1568 O O . SER A 1 218 ? 8.949 15.336 -12.334 1.00 48.12 218 SER A O 1
ATOM 1570 N N . LYS A 1 219 ? 9.859 13.364 -12.870 1.00 42.91 219 LYS A N 1
ATOM 1571 C CA . LYS A 1 219 ? 8.702 12.930 -13.681 1.00 42.91 219 LYS A CA 1
ATOM 1572 C C . LYS A 1 219 ? 7.553 12.340 -12.865 1.00 42.91 219 LYS A C 1
ATOM 1574 O O . LYS A 1 219 ? 6.408 12.498 -13.271 1.00 42.91 219 LYS A O 1
ATOM 1579 N N . ALA A 1 220 ? 7.828 11.708 -11.724 1.00 48.16 220 ALA A N 1
ATOM 1580 C CA . ALA A 1 220 ? 6.774 11.150 -10.872 1.00 48.16 220 ALA A CA 1
ATOM 1581 C C . ALA A 1 220 ? 5.951 12.236 -10.159 1.00 48.16 220 ALA A C 1
ATOM 1583 O O . ALA A 1 220 ? 4.761 12.041 -9.946 1.00 48.16 220 ALA A O 1
ATOM 1584 N N . ARG A 1 221 ? 6.534 13.423 -9.923 1.00 48.66 221 ARG A N 1
ATOM 1585 C CA . ARG A 1 221 ? 5.815 14.618 -9.441 1.00 48.66 221 ARG A CA 1
ATOM 1586 C C . ARG A 1 221 ? 4.656 15.062 -10.344 1.00 48.66 221 ARG A C 1
ATOM 1588 O O . ARG A 1 221 ? 3.804 15.808 -9.890 1.00 48.66 221 ARG A O 1
ATOM 1595 N N . ARG A 1 222 ? 4.612 14.630 -11.611 1.00 48.12 222 ARG A N 1
ATOM 1596 C CA . ARG A 1 222 ? 3.549 15.003 -12.562 1.00 48.12 222 ARG A CA 1
ATOM 1597 C C . ARG A 1 222 ? 2.370 14.021 -12.600 1.00 48.12 222 ARG A C 1
ATOM 1599 O O . ARG A 1 222 ? 1.496 14.188 -13.441 1.00 48.12 222 ARG A O 1
ATOM 1606 N N . ALA A 1 223 ? 2.369 12.962 -11.788 1.00 45.94 223 ALA A N 1
ATOM 1607 C CA . ALA A 1 223 ? 1.564 11.776 -12.089 1.00 45.94 223 ALA A CA 1
ATOM 1608 C C . ALA A 1 223 ? 0.128 11.761 -11.538 1.00 45.94 223 ALA A C 1
ATOM 1610 O O . ALA A 1 223 ? -0.637 10.892 -11.944 1.00 45.94 223 ALA A O 1
ATOM 1611 N N . SER A 1 224 ? -0.292 12.718 -10.710 1.00 51.50 224 SER A N 1
ATOM 1612 C CA . SER A 1 224 ? -1.719 12.877 -10.414 1.00 51.50 224 SER A CA 1
ATOM 1613 C C . SER A 1 224 ? -2.079 14.356 -10.427 1.00 51.50 224 SER A C 1
ATOM 1615 O O . SER A 1 224 ? -1.381 15.155 -9.812 1.00 51.50 224 SER A O 1
ATOM 1617 N N . ALA A 1 225 ? -3.153 14.724 -11.123 1.00 56.59 225 ALA A N 1
ATOM 1618 C CA . ALA A 1 225 ? -3.675 16.091 -11.099 1.00 56.59 225 ALA A CA 1
ATOM 1619 C C . ALA A 1 225 ? -4.259 16.481 -9.723 1.00 56.59 225 ALA A C 1
ATOM 1621 O O . ALA A 1 225 ? -4.598 17.639 -9.512 1.00 56.59 225 ALA A O 1
ATOM 1622 N N . TRP A 1 226 ? -4.378 15.514 -8.804 1.00 54.00 226 TRP A N 1
ATOM 1623 C CA . TRP A 1 226 ? -5.241 15.588 -7.626 1.00 54.00 226 TRP A CA 1
ATOM 1624 C C . TRP A 1 226 ? -4.498 15.469 -6.294 1.00 54.00 226 TRP A C 1
ATOM 1626 O O . TRP A 1 226 ? -4.914 16.085 -5.321 1.00 54.00 226 TRP A O 1
ATOM 1636 N N . CYS A 1 227 ? -3.390 14.726 -6.234 1.00 58.34 227 CYS A N 1
ATOM 1637 C CA . CYS A 1 227 ? -2.481 14.764 -5.096 1.00 58.34 227 CYS A CA 1
ATOM 1638 C C . CYS A 1 227 ? -1.431 15.844 -5.360 1.00 58.34 227 CYS A C 1
ATOM 1640 O O . CYS A 1 227 ? -0.682 15.727 -6.343 1.00 58.34 227 CYS A O 1
ATOM 1642 N N . PRO A 1 228 ? -1.357 16.883 -4.514 1.00 64.50 228 PRO A N 1
ATOM 1643 C CA . PRO A 1 228 ? -0.303 17.866 -4.623 1.00 64.50 228 PRO A CA 1
ATOM 1644 C C . PRO A 1 228 ? 1.072 17.177 -4.673 1.00 64.50 228 PRO A C 1
ATOM 1646 O O . PRO A 1 228 ? 1.294 16.207 -3.939 1.00 64.50 228 PRO A O 1
ATOM 1649 N N . PRO A 1 229 ? 2.007 17.619 -5.537 1.00 67.31 229 PRO A N 1
ATOM 1650 C CA . PRO A 1 229 ? 3.289 16.936 -5.755 1.00 67.31 229 PRO A CA 1
ATOM 1651 C C . PRO A 1 229 ? 4.110 16.730 -4.479 1.00 67.31 229 PRO A C 1
ATOM 1653 O O . PRO A 1 229 ? 5.045 15.932 -4.448 1.00 67.31 229 PRO A O 1
ATOM 1656 N N . ASP A 1 230 ? 3.792 17.508 -3.456 1.00 70.81 230 ASP A N 1
ATOM 1657 C CA . ASP A 1 230 ? 4.389 17.518 -2.142 1.00 70.81 230 ASP A CA 1
ATOM 1658 C C . ASP A 1 230 ? 3.728 16.576 -1.130 1.00 70.81 230 ASP A C 1
ATOM 1660 O O . ASP A 1 230 ? 4.341 16.287 -0.113 1.00 70.81 230 ASP A O 1
ATOM 1664 N N . TRP A 1 231 ? 2.536 16.049 -1.401 1.00 72.00 231 TRP A N 1
ATOM 1665 C CA . TRP A 1 231 ? 1.902 14.978 -0.619 1.00 72.00 231 TRP A CA 1
ATOM 1666 C C . TRP A 1 231 ? 2.047 13.601 -1.272 1.00 72.00 231 TRP A C 1
ATOM 1668 O O . TRP A 1 231 ? 1.680 12.590 -0.678 1.00 72.00 231 TRP A O 1
ATOM 1678 N N . ALA A 1 232 ? 2.620 13.539 -2.475 1.00 71.06 232 ALA A N 1
ATOM 1679 C CA . ALA A 1 232 ? 2.822 12.304 -3.214 1.00 71.06 232 ALA A CA 1
ATOM 1680 C C . ALA A 1 232 ? 3.810 11.359 -2.500 1.00 71.06 232 ALA A C 1
ATOM 1682 O O . ALA A 1 232 ? 5.017 11.378 -2.739 1.00 71.06 232 ALA A O 1
ATOM 1683 N N . CYS A 1 233 ? 3.286 10.473 -1.657 1.00 71.50 233 CYS A N 1
ATOM 1684 C CA . CYS A 1 233 ? 4.014 9.372 -1.027 1.00 71.50 233 CYS A CA 1
ATOM 1685 C C . CYS A 1 233 ? 3.799 8.032 -1.755 1.00 71.50 233 CYS A C 1
ATOM 1687 O O . CYS A 1 233 ? 4.104 6.977 -1.204 1.00 71.50 233 CYS A O 1
ATOM 1689 N N . ALA A 1 234 ? 3.343 8.057 -3.013 1.00 69.31 234 ALA A N 1
ATOM 1690 C CA . ALA A 1 234 ? 2.994 6.867 -3.784 1.00 69.31 234 ALA A CA 1
ATOM 1691 C C . ALA A 1 234 ? 4.136 5.836 -3.861 1.00 69.31 234 ALA A C 1
ATOM 1693 O O . ALA A 1 234 ? 5.189 6.046 -4.491 1.00 69.31 234 ALA A O 1
ATOM 1694 N N . ARG A 1 235 ? 3.900 4.683 -3.236 1.00 84.00 235 ARG A N 1
ATOM 1695 C CA . ARG A 1 235 ? 4.754 3.491 -3.288 1.00 84.00 235 ARG A CA 1
ATOM 1696 C C . ARG A 1 235 ? 4.289 2.544 -4.395 1.00 84.00 235 ARG A C 1
ATOM 1698 O O . ARG A 1 235 ? 3.214 2.756 -4.958 1.00 84.00 235 ARG A O 1
ATOM 1705 N N . PRO A 1 236 ? 5.104 1.555 -4.806 1.00 82.75 236 PRO A N 1
ATOM 1706 C CA . PRO A 1 236 ? 4.688 0.620 -5.843 1.00 82.75 236 PRO A CA 1
ATOM 1707 C C . PRO A 1 236 ? 3.343 -0.019 -5.488 1.00 82.75 236 PRO A C 1
ATOM 1709 O O . PRO A 1 236 ? 3.152 -0.555 -4.396 1.00 82.75 236 PRO A O 1
ATOM 1712 N N . GLY A 1 237 ? 2.377 0.116 -6.399 1.00 81.25 237 GLY A N 1
ATOM 1713 C CA . GLY A 1 237 ? 0.999 -0.279 -6.130 1.00 81.25 237 GLY A CA 1
ATOM 1714 C C . GLY A 1 237 ? 0.847 -1.774 -5.851 1.00 81.25 237 GLY A C 1
ATOM 1715 O O . GLY A 1 237 ? -0.039 -2.177 -5.106 1.00 81.25 237 GLY A O 1
ATOM 1716 N N . ASP A 1 238 ? 1.751 -2.594 -6.366 1.00 85.19 238 ASP A N 1
ATOM 1717 C CA . ASP A 1 238 ? 1.731 -4.034 -6.164 1.00 85.19 238 ASP A CA 1
ATOM 1718 C C . ASP A 1 238 ? 1.921 -4.455 -4.700 1.00 85.19 238 ASP A C 1
ATOM 1720 O O . ASP A 1 238 ? 1.463 -5.537 -4.343 1.00 85.19 238 ASP A O 1
ATOM 1724 N N . PHE A 1 239 ? 2.530 -3.632 -3.837 1.00 88.81 239 PHE A N 1
ATOM 1725 C CA . PHE A 1 239 ? 2.620 -3.944 -2.405 1.00 88.81 239 PHE A CA 1
ATOM 1726 C C . PHE A 1 239 ? 1.251 -3.956 -1.735 1.00 88.81 239 PHE A C 1
ATOM 1728 O O . PHE A 1 239 ? 0.903 -4.925 -1.066 1.00 88.81 239 PHE A O 1
ATOM 1735 N N . PHE A 1 240 ? 0.448 -2.922 -1.976 1.00 90.38 240 PHE A N 1
ATOM 1736 C CA . PHE A 1 240 ? -0.911 -2.852 -1.455 1.00 90.38 240 PHE A CA 1
ATOM 1737 C C . PHE A 1 240 ? -1.762 -4.027 -1.950 1.00 90.38 240 PHE A C 1
ATOM 1739 O O . PHE A 1 240 ? -2.431 -4.687 -1.158 1.00 90.38 240 PHE A O 1
ATOM 1746 N N . ASP A 1 241 ? -1.701 -4.330 -3.251 1.00 89.81 241 ASP A N 1
ATOM 1747 C CA . ASP A 1 241 ? -2.502 -5.407 -3.841 1.00 89.81 241 ASP A CA 1
ATOM 1748 C C . ASP A 1 241 ? -2.174 -6.766 -3.194 1.00 89.81 241 ASP A C 1
ATOM 1750 O O . ASP A 1 241 ? -3.060 -7.601 -3.006 1.00 89.81 241 ASP A O 1
ATOM 1754 N N . ARG A 1 242 ? -0.914 -6.981 -2.792 1.00 88.50 242 ARG A N 1
ATOM 1755 C CA . ARG A 1 242 ? -0.491 -8.175 -2.044 1.00 88.50 242 ARG A CA 1
ATOM 1756 C C . ARG A 1 242 ? -0.991 -8.167 -0.603 1.00 88.50 242 ARG A C 1
ATOM 1758 O O . ARG A 1 242 ? -1.456 -9.205 -0.139 1.00 88.50 242 ARG A O 1
ATOM 1765 N N . CYS A 1 243 ? -0.936 -7.023 0.079 1.00 88.38 243 CYS A N 1
ATOM 1766 C CA . CYS A 1 243 ? -1.498 -6.871 1.423 1.00 88.38 243 CYS A CA 1
ATOM 1767 C C . CYS A 1 243 ? -3.001 -7.176 1.434 1.00 88.38 243 CYS A C 1
ATOM 1769 O O . CYS A 1 243 ? -3.482 -7.854 2.332 1.00 88.38 243 CYS A O 1
ATOM 1771 N N . VAL A 1 244 ? -3.745 -6.756 0.409 1.00 89.50 244 VAL A N 1
ATOM 1772 C CA . VAL A 1 244 ? -5.174 -7.088 0.293 1.00 89.50 244 VAL A CA 1
ATOM 1773 C C . VAL A 1 244 ? -5.395 -8.553 -0.084 1.00 89.50 244 VAL A C 1
ATOM 1775 O O . VAL A 1 244 ? -6.350 -9.170 0.382 1.00 89.50 244 VAL A O 1
ATOM 1778 N N . ALA A 1 245 ? -4.508 -9.152 -0.882 1.00 89.50 245 ALA A N 1
ATOM 1779 C CA . ALA A 1 245 ? -4.646 -10.544 -1.312 1.00 89.50 245 ALA A CA 1
ATOM 1780 C C . ALA A 1 245 ? -4.584 -11.570 -0.163 1.00 89.50 245 ALA A C 1
ATOM 1782 O O . ALA A 1 245 ? -5.114 -12.675 -0.326 1.00 89.50 245 ALA A O 1
ATOM 1783 N N . VAL A 1 246 ? -3.968 -11.224 0.978 1.00 89.19 246 VAL A N 1
ATOM 1784 C CA . VAL A 1 246 ? -3.914 -12.087 2.176 1.00 89.19 246 VAL A CA 1
ATOM 1785 C C . VAL A 1 246 ? -5.146 -11.987 3.069 1.00 89.19 246 VAL A C 1
ATOM 1787 O O . VAL A 1 246 ? -5.296 -12.782 4.000 1.00 89.19 246 VAL A O 1
ATOM 1790 N N . LEU A 1 247 ? -6.013 -11.008 2.818 1.00 90.56 247 LEU A N 1
ATOM 1791 C CA . LEU A 1 247 ? -7.181 -10.776 3.649 1.00 90.56 247 LEU A CA 1
ATOM 1792 C C . LEU A 1 247 ? -8.304 -11.766 3.305 1.00 90.56 247 LEU A C 1
ATOM 1794 O O . LEU A 1 247 ? -8.458 -12.167 2.143 1.00 90.56 247 LEU A O 1
ATOM 1798 N N . PRO A 1 248 ? -9.117 -12.170 4.296 1.00 92.06 248 PRO A N 1
ATOM 1799 C CA . PRO A 1 248 ? -10.294 -12.981 4.038 1.00 92.06 248 PRO A CA 1
ATOM 1800 C C . PRO A 1 248 ? -11.303 -12.216 3.172 1.00 92.06 248 PRO A C 1
ATOM 1802 O O . PRO A 1 248 ? -11.335 -10.985 3.127 1.00 92.06 248 PRO A O 1
ATOM 1805 N N . LYS A 1 249 ? -12.169 -12.954 2.469 1.00 91.31 249 LYS A N 1
ATOM 1806 C CA . LYS A 1 249 ? -13.251 -12.337 1.691 1.00 91.31 249 LYS A CA 1
ATOM 1807 C C . LYS A 1 249 ? -14.156 -11.522 2.617 1.00 91.31 249 LYS A C 1
ATOM 1809 O O . LYS A 1 249 ? -14.605 -12.039 3.632 1.00 91.31 249 LYS A O 1
ATOM 1814 N N . GLY A 1 250 ? -14.443 -10.281 2.227 1.00 92.31 250 GLY A N 1
ATOM 1815 C CA . GLY A 1 250 ? -15.259 -9.354 3.016 1.00 92.31 250 GLY A CA 1
ATOM 1816 C C . GLY A 1 250 ? -14.476 -8.542 4.050 1.00 92.31 250 GLY A C 1
ATOM 1817 O O . GLY A 1 250 ? -15.073 -7.695 4.706 1.00 92.31 250 GLY A O 1
ATOM 1818 N N . ALA A 1 251 ? -13.161 -8.753 4.179 1.00 95.00 251 ALA A N 1
ATOM 1819 C CA . ALA A 1 251 ? -12.319 -7.876 4.980 1.00 95.00 251 ALA A CA 1
ATOM 1820 C C . ALA A 1 251 ? -12.329 -6.445 4.429 1.00 95.00 251 ALA A C 1
ATOM 1822 O O . ALA A 1 251 ? -12.265 -6.221 3.217 1.00 95.00 251 ALA A O 1
ATOM 1823 N N . VAL A 1 252 ? -12.364 -5.480 5.340 1.00 95.69 252 VAL A N 1
ATOM 1824 C CA . VAL A 1 252 ? -12.296 -4.054 5.041 1.00 95.69 252 VAL A CA 1
ATOM 1825 C C . VAL A 1 252 ? -10.831 -3.632 5.034 1.00 95.69 252 VAL A C 1
ATOM 1827 O O . VAL A 1 252 ? -10.181 -3.585 6.081 1.00 95.69 252 VAL A O 1
ATOM 1830 N N . ALA A 1 253 ? -10.315 -3.313 3.849 1.00 96.12 253 ALA A N 1
ATOM 1831 C CA . ALA A 1 253 ? -9.002 -2.704 3.676 1.00 96.12 253 ALA A CA 1
ATOM 1832 C C . ALA A 1 253 ? -9.125 -1.182 3.531 1.00 96.12 253 ALA A C 1
ATOM 1834 O O . ALA A 1 253 ? -10.063 -0.687 2.899 1.00 96.12 253 ALA A O 1
ATOM 1835 N N . MET A 1 254 ? -8.163 -0.445 4.081 1.00 96.31 254 MET A N 1
ATOM 1836 C CA . MET A 1 254 ? -8.122 1.015 4.021 1.00 96.31 254 MET A CA 1
ATOM 1837 C C . MET A 1 254 ? -6.702 1.506 3.720 1.00 96.31 254 MET A C 1
ATOM 1839 O O . MET A 1 254 ? -5.767 1.182 4.446 1.00 96.31 254 MET A O 1
ATOM 1843 N N . GLU A 1 255 ? -6.538 2.278 2.648 1.00 95.62 255 GLU A N 1
ATOM 1844 C CA . GLU A 1 255 ? -5.293 2.941 2.253 1.00 95.62 255 GLU A CA 1
ATOM 1845 C C . GLU A 1 255 ? -5.300 4.391 2.750 1.00 95.62 255 GLU A C 1
ATOM 1847 O O . GLU A 1 255 ? -6.164 5.188 2.383 1.00 95.62 255 GLU A O 1
ATOM 1852 N N . LEU A 1 256 ? -4.325 4.735 3.586 1.00 95.44 256 LEU A N 1
ATOM 1853 C CA . LEU A 1 256 ? -4.126 6.067 4.144 1.00 95.44 256 LEU A CA 1
ATOM 1854 C C . LEU A 1 256 ? -3.013 6.784 3.376 1.00 95.44 256 LEU A C 1
ATOM 1856 O O . LEU A 1 256 ? -1.954 6.204 3.113 1.00 95.44 256 LEU A O 1
ATOM 1860 N N . PHE A 1 257 ? -3.253 8.052 3.046 1.00 93.19 257 PHE A N 1
ATOM 1861 C CA . PHE A 1 257 ? -2.395 8.889 2.200 1.00 93.19 257 PHE A CA 1
ATOM 1862 C C . PHE A 1 257 ? -2.139 8.278 0.810 1.00 93.19 257 PHE A C 1
ATOM 1864 O O . PHE A 1 257 ? -1.094 8.491 0.202 1.00 93.19 257 PHE A O 1
ATOM 1871 N N . GLY A 1 258 ? -3.090 7.493 0.298 1.00 86.88 258 GLY A N 1
ATOM 1872 C CA . GLY A 1 258 ? -3.075 7.035 -1.091 1.00 86.88 258 GLY A CA 1
ATOM 1873 C C . GLY A 1 258 ? -3.375 8.177 -2.067 1.00 86.88 258 GLY A C 1
ATOM 1874 O O . GLY A 1 258 ? -4.097 9.120 -1.741 1.00 86.88 258 GLY A O 1
ATOM 1875 N N . ASP A 1 259 ? -2.831 8.083 -3.277 1.00 79.00 259 ASP A N 1
ATOM 1876 C CA . ASP A 1 259 ? -3.099 8.999 -4.394 1.00 79.00 259 ASP A CA 1
ATOM 1877 C C . ASP A 1 259 ? -4.152 8.454 -5.374 1.00 79.00 259 ASP A C 1
ATOM 1879 O O . ASP A 1 259 ? -4.661 9.187 -6.223 1.00 79.00 259 ASP A O 1
ATOM 1883 N N . VAL A 1 260 ? -4.493 7.167 -5.268 1.00 76.88 260 VAL A N 1
ATOM 1884 C CA . VAL A 1 260 ? -5.408 6.480 -6.182 1.00 76.88 260 VAL A CA 1
ATOM 1885 C C . VAL A 1 260 ? -6.338 5.567 -5.393 1.00 76.88 260 VAL A C 1
ATOM 1887 O O . VAL A 1 260 ? -5.891 4.754 -4.592 1.00 76.88 260 VAL A O 1
ATOM 1890 N N . THR A 1 261 ? -7.641 5.636 -5.663 1.00 82.38 261 THR A N 1
ATOM 1891 C CA . THR A 1 261 ? -8.580 4.624 -5.165 1.00 82.38 261 THR A CA 1
ATOM 1892 C C . THR A 1 261 ? -8.331 3.278 -5.790 1.00 82.38 261 THR A C 1
ATOM 1894 O O . THR A 1 261 ? -8.203 3.157 -7.014 1.00 82.38 261 THR A O 1
ATOM 1897 N N . ARG A 1 262 ? -8.397 2.245 -4.961 1.00 86.81 262 ARG A N 1
ATOM 1898 C CA . ARG A 1 262 ? -8.199 0.876 -5.406 1.00 86.81 262 ARG A CA 1
ATOM 1899 C C . ARG A 1 262 ? -9.483 0.068 -5.309 1.00 86.81 262 ARG A C 1
ATOM 1901 O O . ARG A 1 262 ? -10.269 0.247 -4.376 1.00 86.81 262 ARG A O 1
ATOM 1908 N N . PRO A 1 263 ? -9.711 -0.859 -6.251 1.00 86.50 263 PRO A N 1
ATOM 1909 C CA . PRO A 1 263 ? -10.724 -1.884 -6.069 1.00 86.50 263 PRO A CA 1
ATOM 1910 C C . PRO A 1 263 ? -10.405 -2.667 -4.797 1.00 86.50 263 PRO A C 1
ATOM 1912 O O . PRO A 1 263 ? -9.292 -3.157 -4.638 1.00 86.50 263 PRO A O 1
ATOM 1915 N N . GLY A 1 264 ? -11.373 -2.792 -3.902 1.00 88.31 264 GLY A N 1
ATOM 1916 C CA . GLY A 1 264 ? -11.207 -3.551 -2.660 1.00 88.31 264 GLY A CA 1
ATOM 1917 C C . GLY A 1 264 ? -11.067 -2.705 -1.407 1.00 88.31 264 GLY A C 1
ATOM 1918 O O . GLY A 1 264 ? -11.213 -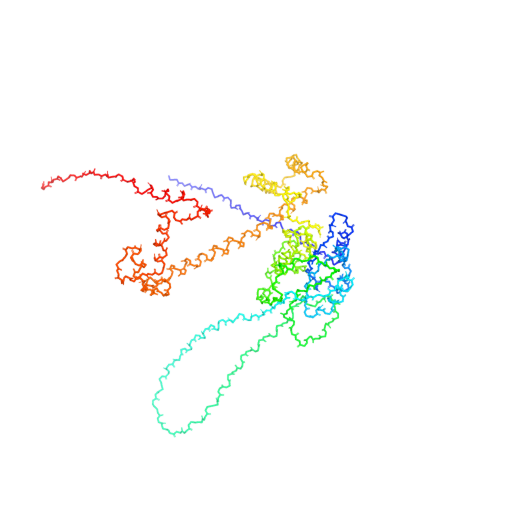3.256 -0.322 1.00 88.31 264 GLY A O 1
ATOM 1919 N N . ALA A 1 265 ? -10.770 -1.409 -1.533 1.00 93.56 265 ALA A N 1
ATOM 1920 C CA . ALA A 1 265 ? -10.276 -0.648 -0.395 1.00 93.56 265 ALA A CA 1
ATOM 1921 C C . ALA A 1 265 ? -10.800 0.779 -0.299 1.00 93.56 265 ALA A C 1
ATOM 1923 O O . ALA A 1 265 ? -10.923 1.482 -1.301 1.00 93.56 265 ALA A O 1
ATOM 1924 N N . TRP A 1 266 ? -11.049 1.198 0.936 1.00 94.44 266 TRP A N 1
ATOM 1925 C CA . TRP A 1 266 ? -11.256 2.596 1.283 1.00 94.44 266 TRP A CA 1
ATOM 1926 C C . TRP A 1 266 ? -9.968 3.375 1.031 1.00 94.44 266 TRP A C 1
ATOM 1928 O O . TRP A 1 266 ? -8.887 2.876 1.333 1.00 94.44 266 TRP A O 1
ATOM 1938 N N . ALA A 1 267 ? -10.071 4.590 0.507 1.00 93.31 267 ALA A N 1
ATOM 1939 C CA . ALA A 1 267 ? -8.939 5.500 0.375 1.00 93.31 267 ALA A CA 1
ATOM 1940 C C . ALA A 1 267 ? -9.203 6.740 1.227 1.00 93.31 267 ALA A C 1
ATOM 1942 O O . ALA A 1 267 ? -10.266 7.349 1.105 1.00 93.31 267 ALA A O 1
ATOM 1943 N N . LEU A 1 268 ? -8.262 7.107 2.095 1.00 93.38 268 LEU A N 1
ATOM 1944 C CA . LEU A 1 268 ? -8.339 8.330 2.888 1.00 93.38 268 LEU A CA 1
ATOM 1945 C C . LEU A 1 268 ? -7.050 9.130 2.738 1.00 93.38 268 LEU A C 1
ATOM 1947 O O . LEU A 1 268 ? -5.955 8.572 2.795 1.00 93.38 268 LEU A O 1
ATOM 1951 N N . GLY A 1 269 ? -7.162 10.444 2.591 1.00 90.56 269 GLY A N 1
ATOM 1952 C CA . GLY A 1 269 ? -6.002 11.328 2.536 1.00 90.56 269 GLY A CA 1
ATOM 1953 C C . GLY A 1 269 ? -6.197 12.557 1.651 1.00 90.56 269 GLY A C 1
ATOM 1954 O O . GLY A 1 269 ? -7.228 12.707 1.002 1.00 90.56 269 GLY A O 1
ATOM 1955 N N . PRO A 1 270 ? -5.188 13.438 1.595 1.00 86.50 270 PRO A N 1
ATOM 1956 C CA . PRO A 1 270 ? -5.279 14.719 0.893 1.00 86.50 270 PRO A CA 1
ATOM 1957 C C . PRO A 1 270 ? -5.377 14.588 -0.629 1.00 86.50 270 PRO A C 1
ATOM 1959 O O . PRO A 1 270 ? -5.938 15.462 -1.278 1.00 86.50 270 PRO A O 1
ATOM 1962 N N . GLY A 1 271 ? -4.847 13.503 -1.201 1.00 80.25 271 GLY A N 1
ATOM 1963 C CA . GLY A 1 271 ? -4.973 13.200 -2.630 1.00 80.25 271 GLY A CA 1
ATOM 1964 C C . GLY A 1 271 ? -6.300 12.542 -3.011 1.00 80.25 271 GLY A C 1
ATOM 1965 O O . GLY A 1 271 ? -6.536 12.284 -4.190 1.00 80.25 271 GLY A O 1
ATOM 1966 N N . VAL A 1 272 ? -7.160 12.253 -2.029 1.00 83.00 272 VAL A N 1
ATOM 1967 C CA . VAL A 1 272 ? -8.450 11.602 -2.238 1.00 83.00 272 VAL A CA 1
ATOM 1968 C C . VAL A 1 272 ? -9.542 12.675 -2.289 1.00 83.00 272 VAL A C 1
ATOM 1970 O O . VAL A 1 272 ? -9.627 13.496 -1.372 1.00 83.00 272 VAL A O 1
ATOM 1973 N N . PRO A 1 273 ? -10.412 12.688 -3.316 1.00 78.12 273 PRO A N 1
ATOM 1974 C CA . PRO A 1 273 ? -11.537 13.616 -3.373 1.00 78.12 273 PRO A CA 1
ATOM 1975 C C . PRO A 1 273 ? -12.357 13.569 -2.079 1.00 78.12 273 PRO A C 1
ATOM 1977 O O . PRO A 1 273 ? -12.801 12.501 -1.669 1.00 78.12 273 PRO A O 1
ATOM 1980 N N . ARG A 1 274 ? -12.545 14.731 -1.436 1.00 76.25 274 ARG A N 1
ATOM 1981 C CA . ARG A 1 274 ? -13.270 14.891 -0.155 1.00 76.25 274 ARG A CA 1
ATOM 1982 C C . ARG A 1 274 ? -12.640 14.166 1.047 1.00 76.25 274 ARG A C 1
ATOM 1984 O O . ARG A 1 274 ? -13.284 14.022 2.081 1.00 76.25 274 ARG A O 1
ATOM 1991 N N . GLY A 1 275 ? -11.390 13.724 0.933 1.00 83.44 275 GLY A N 1
ATOM 1992 C CA . GLY A 1 275 ? -10.620 13.130 2.025 1.00 83.44 275 GLY A CA 1
ATOM 1993 C C . GLY A 1 275 ? -10.945 11.669 2.342 1.00 83.44 275 GLY A C 1
ATOM 1994 O O . GLY A 1 275 ? -10.101 11.005 2.938 1.00 83.44 275 GLY A O 1
ATOM 1995 N N . VAL A 1 276 ? -12.108 11.151 1.927 1.00 86.31 276 VAL A N 1
ATOM 1996 C CA . VAL A 1 276 ? -12.539 9.758 2.133 1.00 86.31 276 VAL A CA 1
ATOM 1997 C C . VAL A 1 276 ? -13.298 9.274 0.904 1.00 86.31 276 VAL A C 1
ATOM 1999 O O . VAL A 1 276 ? -14.282 9.894 0.502 1.00 86.31 276 VAL A O 1
ATOM 2002 N N . VAL A 1 277 ? -12.888 8.138 0.341 1.00 87.88 277 VAL A N 1
ATOM 2003 C CA . VAL A 1 277 ? -13.619 7.471 -0.740 1.00 87.88 277 VAL A CA 1
ATOM 2004 C C . VAL A 1 277 ? -13.822 5.987 -0.415 1.00 87.88 277 VAL A C 1
ATOM 2006 O O . VAL A 1 277 ? -12.847 5.299 -0.090 1.00 87.88 277 VAL A O 1
ATOM 2009 N N . PRO A 1 278 ? -15.068 5.477 -0.499 1.00 88.44 278 PRO A N 1
ATOM 2010 C CA . PRO A 1 278 ? -15.366 4.065 -0.293 1.00 88.44 278 PRO A CA 1
ATOM 2011 C C . PRO A 1 278 ? -14.750 3.167 -1.382 1.00 88.44 278 PRO A C 1
ATOM 2013 O O . PRO A 1 278 ? -14.402 3.634 -2.470 1.00 88.44 278 PRO A O 1
ATOM 2016 N N . PRO A 1 279 ? -14.628 1.855 -1.120 1.00 85.62 279 PRO A N 1
ATOM 2017 C CA . PRO A 1 279 ? -14.047 0.904 -2.051 1.00 85.62 279 PRO A CA 1
ATOM 2018 C C . PRO A 1 279 ? -14.838 0.827 -3.356 1.00 85.62 279 PRO A C 1
ATOM 2020 O O . PRO A 1 279 ? -16.064 0.747 -3.371 1.00 85.62 279 PRO A O 1
ATOM 2023 N N . LEU A 1 280 ? -14.113 0.754 -4.477 1.00 79.94 280 LEU A N 1
ATOM 2024 C CA . LEU A 1 280 ? -14.668 0.558 -5.826 1.00 79.94 280 LEU A CA 1
ATOM 2025 C C . LEU A 1 280 ? -15.159 -0.897 -6.049 1.00 79.94 280 LEU A C 1
ATOM 2027 O O . LEU A 1 280 ? -14.845 -1.501 -7.078 1.00 79.94 280 LEU A O 1
ATOM 2031 N N . THR A 1 281 ? -15.825 -1.525 -5.072 1.00 62.00 281 THR A N 1
ATOM 2032 C CA . THR A 1 281 ? -15.997 -2.995 -5.031 1.00 62.00 281 THR A CA 1
ATOM 2033 C C . THR A 1 281 ? -17.311 -3.572 -5.500 1.00 62.00 281 THR A C 1
ATOM 2035 O O . THR A 1 281 ? -17.367 -4.787 -5.666 1.00 62.00 281 THR A O 1
ATOM 2038 N N . SER A 1 282 ? -18.350 -2.797 -5.751 1.00 48.78 282 SER A N 1
ATOM 2039 C CA . SER A 1 282 ? -19.645 -3.396 -6.057 1.00 48.78 282 SER A CA 1
ATOM 2040 C C . SER A 1 282 ? -20.285 -2.728 -7.255 1.00 48.78 282 SER A C 1
ATOM 2042 O O . SER A 1 282 ? -20.166 -1.525 -7.472 1.00 48.78 282 SER A O 1
ATOM 2044 N N . ASP A 1 283 ? -21.009 -3.531 -8.027 1.00 52.72 283 ASP A N 1
ATOM 2045 C CA . ASP A 1 283 ? -22.051 -3.033 -8.923 1.00 52.72 283 ASP A CA 1
ATOM 2046 C C . ASP A 1 283 ? -23.200 -2.346 -8.131 1.00 52.72 283 ASP A C 1
ATOM 2048 O O . ASP A 1 283 ? -24.153 -1.861 -8.724 1.00 52.72 283 ASP A O 1
ATOM 2052 N N . GLU A 1 284 ? -23.072 -2.239 -6.803 1.00 45.41 284 GLU A N 1
ATOM 2053 C CA . GLU A 1 284 ? -23.934 -1.522 -5.863 1.00 45.41 284 GLU A CA 1
ATOM 2054 C C . GLU A 1 284 ? -23.221 -0.279 -5.289 1.00 45.41 284 GLU A C 1
ATOM 2056 O O . GLU A 1 284 ? -22.004 -0.290 -5.079 1.00 45.41 284 GLU A O 1
ATOM 2061 N N . GLY A 1 285 ? -23.983 0.789 -5.026 1.00 55.62 285 GLY A N 1
ATOM 2062 C CA . GLY A 1 285 ? -23.500 2.085 -4.521 1.00 55.62 285 GLY A CA 1
ATOM 2063 C C . GLY A 1 285 ? -23.101 3.081 -5.620 1.00 55.62 285 GLY A C 1
ATOM 2064 O O . GLY A 1 285 ? -23.252 2.796 -6.806 1.00 55.62 285 GLY A O 1
ATOM 2065 N N . ASP A 1 286 ? -22.554 4.243 -5.246 1.00 45.72 286 ASP A N 1
ATOM 2066 C CA . ASP A 1 286 ? -22.243 5.367 -6.157 1.00 45.72 286 ASP A CA 1
ATOM 2067 C C . ASP A 1 286 ? -21.296 4.997 -7.306 1.00 45.72 286 ASP A C 1
ATOM 2069 O O . ASP A 1 286 ? -21.342 5.583 -8.382 1.00 45.72 286 ASP A O 1
ATOM 2073 N N . VAL A 1 287 ? -20.450 3.983 -7.116 1.00 49.94 287 VAL A N 1
ATOM 2074 C CA . VAL A 1 287 ? -19.560 3.444 -8.155 1.00 49.94 287 VAL A CA 1
ATOM 2075 C C . VAL A 1 287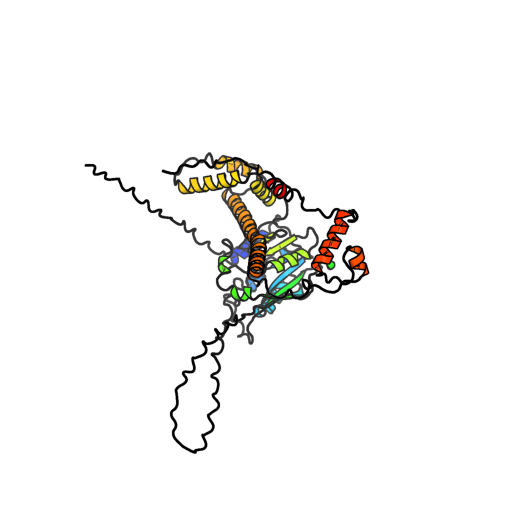 ? -20.321 2.524 -9.102 1.00 49.94 287 VAL A C 1
ATOM 2077 O O . VAL A 1 287 ? -20.040 2.540 -10.297 1.00 49.94 287 VAL A O 1
ATOM 2080 N N . GLY A 1 288 ? -21.287 1.755 -8.599 1.00 57.41 288 GLY A N 1
ATOM 2081 C CA . GLY A 1 288 ? -22.257 1.009 -9.395 1.00 57.41 288 GLY A CA 1
ATOM 2082 C C . GLY A 1 288 ? -23.149 1.949 -10.200 1.00 57.41 288 GLY A C 1
ATOM 2083 O O . GLY A 1 288 ? -23.287 1.751 -11.400 1.00 57.41 288 GLY A O 1
ATOM 2084 N N . VAL A 1 289 ? -23.631 3.037 -9.591 1.00 52.47 289 VAL A N 1
ATOM 2085 C CA . VAL A 1 289 ? -24.399 4.110 -10.246 1.00 52.47 289 VAL A CA 1
ATOM 2086 C C . VAL A 1 289 ? -23.538 4.865 -11.255 1.00 52.47 289 VAL A C 1
ATOM 2088 O O . VAL A 1 289 ? -23.968 5.042 -12.384 1.00 52.47 289 VAL A O 1
ATOM 2091 N N . ALA A 1 290 ? -22.293 5.224 -10.937 1.00 52.06 290 ALA A N 1
ATOM 2092 C CA . ALA A 1 290 ? -21.373 5.859 -11.882 1.00 52.06 290 ALA A CA 1
ATOM 2093 C C . ALA A 1 290 ? -20.966 4.900 -13.007 1.00 52.06 290 ALA A C 1
ATOM 2095 O O . ALA A 1 290 ? -20.874 5.294 -14.163 1.00 52.06 290 ALA A O 1
ATOM 2096 N N . LYS A 1 291 ? -20.740 3.616 -12.717 1.00 52.28 291 LYS A N 1
ATOM 2097 C CA . LYS A 1 291 ? -20.442 2.586 -13.722 1.00 52.28 291 LYS A CA 1
ATOM 2098 C C . LYS A 1 291 ? -21.668 2.312 -14.592 1.00 52.28 291 LYS A C 1
ATOM 2100 O O . LYS A 1 291 ? -21.495 2.222 -15.802 1.00 52.28 291 LYS A O 1
ATOM 2105 N N . ALA A 1 292 ? -22.870 2.260 -14.027 1.00 50.81 292 ALA A N 1
ATOM 2106 C CA . ALA A 1 292 ? -24.134 2.171 -14.748 1.00 50.81 292 ALA A CA 1
ATOM 2107 C C . ALA A 1 292 ? -24.376 3.434 -15.582 1.00 50.81 292 ALA A C 1
ATOM 2109 O O . ALA A 1 292 ? -24.666 3.307 -16.757 1.00 50.81 292 ALA A O 1
ATOM 2110 N N . ALA A 1 293 ? -24.128 4.633 -15.059 1.00 49.75 293 ALA A N 1
ATOM 2111 C CA . ALA A 1 293 ? -24.228 5.908 -15.771 1.00 49.75 293 ALA A CA 1
ATOM 2112 C C . ALA A 1 293 ? -23.138 6.097 -16.842 1.00 49.75 293 ALA A C 1
ATOM 2114 O O . ALA A 1 293 ? -23.351 6.808 -17.817 1.00 49.75 293 ALA A O 1
ATOM 2115 N N . ILE A 1 294 ? -21.980 5.441 -16.710 1.00 50.97 294 ILE A N 1
ATOM 2116 C CA . ILE A 1 294 ? -20.932 5.389 -17.743 1.00 50.97 294 ILE A CA 1
ATOM 2117 C C . ILE A 1 294 ? -21.265 4.338 -18.818 1.00 50.97 294 ILE A C 1
ATOM 2119 O O . ILE A 1 294 ? -20.891 4.507 -19.978 1.00 50.97 294 ILE A O 1
ATOM 2123 N N . VAL A 1 295 ? -21.941 3.243 -18.455 1.00 48.75 295 VAL A N 1
ATOM 2124 C CA . VAL A 1 295 ? -22.299 2.140 -19.369 1.00 48.75 295 VAL A CA 1
ATOM 2125 C C . VAL A 1 295 ? -23.649 2.373 -20.072 1.00 48.75 295 VAL A C 1
ATOM 2127 O O . VAL A 1 295 ? -23.819 1.930 -21.206 1.00 48.75 295 VAL A O 1
ATOM 2130 N N . ALA A 1 296 ? -24.587 3.086 -19.443 1.00 44.81 296 ALA A N 1
ATOM 2131 C CA . ALA A 1 296 ? -25.952 3.330 -19.915 1.00 44.81 296 ALA A CA 1
ATOM 2132 C C . ALA A 1 296 ? -26.045 4.228 -21.162 1.00 44.81 296 ALA A C 1
ATOM 2134 O O . ALA A 1 296 ? -26.792 3.878 -22.080 1.00 44.81 296 ALA A O 1
ATOM 2135 N N . PRO A 1 297 ? -25.293 5.335 -21.308 1.00 42.66 297 PRO A N 1
ATOM 2136 C CA . PRO A 1 297 ? -25.216 5.992 -22.593 1.00 42.66 297 PRO A CA 1
ATOM 2137 C C . PRO A 1 297 ? -24.323 5.141 -23.496 1.00 42.66 297 PRO A C 1
ATOM 2139 O O . PRO A 1 297 ? -23.114 5.019 -23.280 1.00 42.66 297 PRO A O 1
ATOM 2142 N N . ARG A 1 298 ? -24.907 4.593 -24.575 1.00 55.78 298 ARG A N 1
ATOM 2143 C CA . ARG A 1 298 ? -24.138 4.119 -25.741 1.00 55.78 298 ARG A CA 1
ATOM 2144 C C . ARG A 1 298 ? -23.014 5.125 -25.993 1.00 55.78 298 ARG A C 1
ATOM 2146 O O . ARG A 1 298 ? -23.264 6.318 -25.916 1.00 55.78 298 ARG A O 1
ATOM 2153 N N . LYS A 1 299 ? -21.800 4.679 -26.328 1.00 48.94 299 LYS A N 1
ATOM 2154 C CA . LYS A 1 299 ? -20.594 5.504 -26.595 1.00 48.94 299 LYS A CA 1
ATOM 2155 C C . LYS A 1 299 ? -20.846 6.826 -27.360 1.00 48.94 299 LYS A C 1
ATOM 2157 O O . LYS A 1 299 ? -20.084 7.776 -27.206 1.00 48.94 299 LYS A O 1
ATOM 2162 N N . ALA A 1 300 ? -21.903 6.884 -28.172 1.00 52.31 300 ALA A N 1
ATOM 2163 C CA . ALA A 1 300 ? -22.427 8.087 -28.816 1.00 52.31 300 ALA A CA 1
ATOM 2164 C C . ALA A 1 300 ? -22.979 9.154 -27.840 1.00 52.31 300 ALA A C 1
ATOM 2166 O O . ALA A 1 300 ? -22.656 10.323 -28.001 1.00 52.31 300 ALA A O 1
ATOM 2167 N N . GLY A 1 301 ? -23.739 8.777 -26.808 1.00 48.50 301 GLY A N 1
ATOM 2168 C CA . GLY A 1 301 ? -24.323 9.672 -25.803 1.00 48.50 301 GLY A CA 1
ATOM 2169 C C . GLY A 1 301 ? -23.284 10.357 -24.914 1.00 48.50 301 GLY A C 1
ATOM 2170 O O . GLY A 1 301 ? -23.354 11.564 -24.729 1.00 48.50 301 GLY A O 1
ATOM 2171 N N . LEU A 1 302 ? -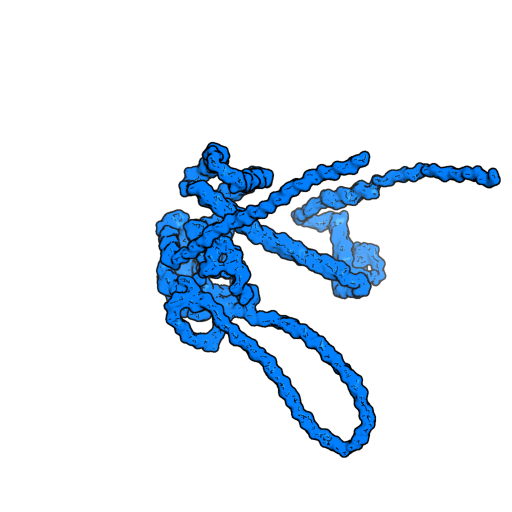22.252 9.635 -24.458 1.00 47.53 302 LEU A N 1
ATOM 2172 C CA . LEU A 1 302 ? -21.132 10.236 -23.710 1.00 47.53 302 LEU A CA 1
ATOM 2173 C C . LEU A 1 302 ? -20.313 11.207 -24.571 1.00 47.53 302 LEU A C 1
ATOM 2175 O O . LEU A 1 302 ? -19.903 12.264 -24.099 1.00 47.53 302 LEU A O 1
ATOM 2179 N N . ARG A 1 303 ? -20.102 10.877 -25.852 1.00 54.72 303 ARG A N 1
ATOM 2180 C CA . ARG A 1 303 ? -19.451 11.787 -26.805 1.00 54.72 303 ARG A CA 1
ATOM 2181 C C . ARG A 1 303 ? -20.312 13.016 -27.094 1.00 54.72 303 ARG A C 1
ATOM 2183 O O . ARG A 1 303 ? -19.762 14.106 -27.164 1.00 54.72 303 ARG A O 1
ATOM 2190 N N . ALA A 1 304 ? -21.629 12.854 -27.210 1.00 54.34 304 ALA A N 1
ATOM 2191 C CA . ALA A 1 304 ? -22.566 13.953 -27.417 1.00 54.34 304 ALA A CA 1
ATOM 2192 C C . ALA A 1 304 ? -22.669 14.867 -26.185 1.00 54.34 304 ALA A C 1
ATOM 2194 O O . ALA A 1 304 ? -22.663 16.084 -26.337 1.00 54.34 304 ALA A O 1
ATOM 2195 N N . ALA A 1 305 ? -22.688 14.307 -24.972 1.00 46.78 305 ALA A N 1
ATOM 2196 C CA . ALA A 1 305 ? -22.692 15.073 -23.726 1.00 46.78 305 ALA A CA 1
ATOM 2197 C C . ALA A 1 305 ? -21.374 15.839 -23.525 1.00 46.78 305 ALA A C 1
ATOM 2199 O O . ALA A 1 305 ? -21.396 17.035 -23.249 1.00 46.78 305 ALA A O 1
ATOM 2200 N N . ALA A 1 306 ? -20.226 15.192 -23.758 1.00 49.88 306 ALA A N 1
ATOM 2201 C CA . ALA A 1 306 ? -18.920 15.851 -23.699 1.00 49.88 306 ALA A CA 1
ATOM 2202 C C . ALA A 1 306 ? -18.746 16.924 -24.791 1.00 49.88 306 ALA A C 1
ATOM 2204 O O . ALA A 1 306 ? -18.131 17.959 -24.542 1.00 49.88 306 ALA A O 1
ATOM 2205 N N . ALA A 1 307 ? -19.297 16.704 -25.991 1.00 60.41 307 ALA A N 1
ATOM 2206 C CA . ALA A 1 307 ? -19.305 17.700 -27.062 1.00 60.41 307 ALA A CA 1
ATOM 2207 C C . ALA A 1 307 ? -20.209 18.894 -26.724 1.00 60.41 307 ALA A C 1
ATOM 2209 O O . ALA A 1 307 ? -19.799 20.028 -26.944 1.00 60.41 307 ALA A O 1
ATOM 2210 N N . LYS A 1 308 ? -21.387 18.661 -26.129 1.00 55.44 308 LYS A N 1
ATOM 2211 C CA . LYS A 1 308 ? -22.287 19.729 -25.667 1.00 55.44 308 LYS A CA 1
ATOM 2212 C C . LYS A 1 308 ? -21.685 20.553 -24.529 1.00 55.44 308 LYS A C 1
ATOM 2214 O O . LYS A 1 308 ? -21.762 21.770 -24.585 1.00 55.44 308 LYS A O 1
ATOM 2219 N N . LEU A 1 309 ? -21.030 19.920 -23.555 1.00 49.97 309 LEU A N 1
ATOM 2220 C CA . LEU A 1 309 ? -20.318 20.621 -22.476 1.00 49.97 309 LEU A CA 1
ATOM 2221 C C . LEU A 1 309 ? -19.166 21.484 -23.007 1.00 49.97 309 LEU A C 1
ATOM 2223 O O . LEU A 1 309 ? -18.986 22.611 -22.558 1.00 49.97 309 LEU A O 1
ATOM 2227 N N . ARG A 1 310 ? -18.412 20.990 -23.998 1.00 60.53 310 ARG A N 1
ATOM 2228 C CA . ARG A 1 310 ? -17.363 21.781 -24.664 1.00 60.53 310 ARG A CA 1
ATOM 2229 C C . ARG A 1 310 ? -17.930 22.915 -25.513 1.00 60.53 310 ARG A C 1
ATOM 2231 O O . ARG A 1 310 ? -17.351 23.990 -25.513 1.00 60.53 310 ARG A O 1
ATOM 2238 N N . ALA A 1 311 ? -19.048 22.688 -26.201 1.00 59.56 311 ALA A N 1
ATOM 2239 C CA . ALA A 1 311 ? -19.724 23.720 -26.980 1.00 59.56 311 ALA A CA 1
ATOM 2240 C C . ALA A 1 311 ? -20.289 24.829 -26.077 1.00 59.56 311 ALA A C 1
ATOM 2242 O O . ALA A 1 311 ? -20.083 25.997 -26.375 1.00 59.56 311 ALA A O 1
ATOM 2243 N N . ALA A 1 312 ? -20.903 24.469 -24.945 1.00 51.62 312 ALA A N 1
ATOM 2244 C CA . ALA A 1 312 ? -21.420 25.421 -23.960 1.00 51.62 312 ALA A CA 1
ATOM 2245 C C . ALA A 1 312 ? -20.302 26.216 -23.260 1.00 51.62 312 ALA A C 1
ATOM 2247 O O . ALA A 1 312 ? -20.449 27.406 -23.013 1.00 51.62 312 ALA A O 1
ATOM 2248 N N . ALA A 1 313 ? -19.156 25.584 -22.984 1.00 49.47 313 ALA A N 1
ATOM 2249 C CA . ALA A 1 313 ? -17.987 26.283 -22.447 1.00 49.47 313 ALA A CA 1
ATOM 2250 C C . ALA A 1 313 ? -17.325 27.220 -23.476 1.00 49.47 313 ALA A C 1
ATOM 2252 O O . ALA A 1 313 ? -16.708 28.209 -23.092 1.00 49.47 313 ALA A O 1
ATOM 2253 N N . ALA A 1 314 ? -17.444 26.914 -24.772 1.00 61.31 314 ALA A N 1
ATOM 2254 C CA . ALA A 1 314 ? -16.867 27.709 -25.853 1.00 61.31 314 ALA A CA 1
ATOM 2255 C C . ALA A 1 314 ? -17.769 28.864 -26.317 1.00 61.31 314 ALA A C 1
ATOM 2257 O O . ALA A 1 314 ? -17.257 29.836 -26.864 1.00 61.31 314 ALA A O 1
ATOM 2258 N N . SER A 1 315 ? -19.089 28.776 -26.120 1.00 61.81 315 SER A N 1
ATOM 2259 C CA . SER A 1 315 ? -20.025 29.789 -26.620 1.00 61.81 315 SER A CA 1
ATOM 2260 C C . SER A 1 315 ? -20.089 31.059 -25.773 1.00 61.81 315 SER A C 1
ATOM 2262 O O . SER A 1 315 ? -20.602 32.054 -26.264 1.00 61.81 315 SER A O 1
ATOM 2264 N N . GLY A 1 316 ? -19.574 31.067 -24.538 1.00 49.78 316 GLY A N 1
ATOM 2265 C CA . GLY A 1 316 ? -19.430 32.286 -23.725 1.00 49.78 316 GLY A CA 1
ATOM 2266 C C . GLY A 1 316 ? -20.725 33.054 -23.414 1.00 49.78 316 GLY A C 1
ATOM 2267 O O . GLY A 1 316 ? -20.650 34.137 -22.839 1.00 49.78 316 GLY A O 1
ATOM 2268 N N . GLU A 1 317 ? -21.898 32.526 -23.770 1.00 44.16 317 GLU A N 1
ATOM 2269 C CA . GLU A 1 317 ? -23.178 33.191 -23.543 1.00 44.16 317 GLU A CA 1
ATOM 2270 C C . GLU A 1 317 ? -23.756 32.838 -22.164 1.00 44.16 317 GLU A C 1
ATOM 2272 O O . GLU A 1 317 ? -23.927 31.655 -21.849 1.00 44.16 317 GLU A O 1
ATOM 2277 N N . PRO A 1 318 ? -24.100 33.837 -21.332 1.00 49.66 318 PRO A N 1
ATOM 2278 C CA . PRO A 1 318 ? -24.912 33.625 -20.145 1.00 49.66 318 PRO A CA 1
ATOM 2279 C C . PRO A 1 318 ? -26.380 33.464 -20.576 1.00 49.66 318 PRO A C 1
ATOM 2281 O O . PRO A 1 318 ? -27.082 34.454 -20.763 1.00 49.66 318 PRO A O 1
ATOM 2284 N N . GLY A 1 319 ? -26.851 32.226 -20.764 1.00 48.09 319 GLY A N 1
ATOM 2285 C CA . GLY A 1 319 ? -28.225 31.981 -21.215 1.00 48.09 319 GLY A CA 1
ATOM 2286 C C . GLY A 1 319 ? -28.795 30.590 -20.908 1.00 48.09 319 GLY A C 1
ATOM 2287 O O . GLY A 1 319 ? -28.291 29.585 -21.395 1.00 48.09 319 GLY A O 1
ATOM 2288 N N . GLU A 1 320 ? -29.894 30.602 -20.146 1.00 44.16 320 GLU A N 1
ATOM 2289 C CA . GLU A 1 320 ? -30.913 29.566 -19.872 1.00 44.16 320 GLU A CA 1
ATOM 2290 C C . GLU A 1 320 ? -30.534 28.285 -19.092 1.00 44.16 320 GLU A C 1
ATOM 2292 O O . GLU A 1 320 ? -30.095 27.263 -19.618 1.00 44.16 320 GLU A O 1
ATOM 2297 N N . GLU A 1 321 ? -30.895 28.308 -17.802 1.00 47.44 321 GLU A N 1
ATOM 2298 C CA . GLU A 1 321 ? -30.777 27.255 -16.778 1.00 47.44 321 GLU A CA 1
ATOM 2299 C C . GLU A 1 321 ? -31.567 25.947 -17.051 1.00 47.44 321 GLU A C 1
ATOM 2301 O O . GLU A 1 321 ? -31.494 25.006 -16.262 1.00 47.44 321 GLU A O 1
ATOM 2306 N N . GLY A 1 322 ? -32.321 25.822 -18.149 1.00 45.84 322 GLY A N 1
ATOM 2307 C CA . GLY A 1 322 ? -33.321 24.749 -18.300 1.00 45.84 322 GLY A CA 1
ATOM 2308 C C . GLY A 1 322 ? -32.814 23.393 -18.820 1.00 45.84 322 GLY A C 1
ATOM 2309 O O . GLY A 1 322 ? -33.311 22.340 -18.424 1.00 45.84 322 GLY A O 1
ATOM 2310 N N . SER A 1 323 ? -31.821 23.376 -19.713 1.00 44.81 323 SER A N 1
ATOM 2311 C CA . SER A 1 323 ? -31.505 22.179 -20.526 1.00 44.81 323 SER A CA 1
ATOM 2312 C C . SER A 1 323 ? -30.417 21.277 -19.920 1.00 44.81 323 SER A C 1
ATOM 2314 O O . SER A 1 323 ? -30.493 20.050 -20.011 1.00 44.81 323 SER A O 1
ATOM 2316 N N . ALA A 1 324 ? -29.438 21.862 -19.223 1.00 43.69 324 ALA A N 1
ATOM 2317 C CA . ALA A 1 324 ? -28.468 21.107 -18.424 1.00 43.69 324 ALA A CA 1
ATOM 2318 C C . ALA A 1 324 ? -29.086 20.591 -17.108 1.00 43.69 324 ALA A C 1
ATOM 2320 O O . ALA A 1 324 ? -28.715 19.516 -16.636 1.00 43.69 324 ALA A O 1
ATOM 2321 N N . SER A 1 325 ? -30.079 21.317 -16.581 1.00 50.44 325 SER A N 1
ATOM 2322 C CA . SER A 1 325 ? -30.810 20.986 -15.356 1.00 50.44 325 SER A CA 1
ATOM 2323 C C . SER A 1 325 ? -31.613 19.690 -15.483 1.00 50.44 325 SER A C 1
ATOM 2325 O O . SER A 1 325 ? -31.557 18.870 -14.584 1.00 50.44 325 SER A O 1
ATOM 2327 N N . ALA A 1 326 ? -32.258 19.402 -16.619 1.00 44.66 326 ALA A N 1
ATOM 2328 C CA . ALA A 1 326 ? -33.058 18.176 -16.762 1.00 44.66 326 ALA A CA 1
ATOM 2329 C C . ALA A 1 326 ? -32.219 16.878 -16.780 1.00 44.66 326 ALA A C 1
ATOM 2331 O O . ALA A 1 326 ? -32.631 15.853 -16.237 1.00 44.66 326 ALA A O 1
ATOM 2332 N N . ALA A 1 327 ? -31.022 16.909 -17.378 1.00 46.06 327 ALA A N 1
ATOM 2333 C CA . ALA A 1 327 ? -30.110 15.761 -17.382 1.00 46.06 327 ALA A CA 1
ATOM 2334 C C . ALA A 1 327 ? -29.374 15.595 -16.039 1.00 46.06 327 ALA A C 1
ATOM 2336 O O . ALA A 1 327 ? -29.116 14.465 -15.624 1.00 46.06 327 ALA A O 1
ATOM 2337 N N . ALA A 1 328 ? -29.072 16.705 -15.354 1.00 46.81 328 ALA A N 1
ATOM 2338 C CA . ALA A 1 328 ? -28.560 16.702 -13.985 1.00 46.81 328 ALA A CA 1
ATOM 2339 C C . ALA A 1 328 ? -29.629 16.225 -12.985 1.00 46.81 328 ALA A C 1
ATOM 2341 O O . ALA A 1 328 ? -29.343 15.363 -12.164 1.00 46.81 328 ALA A O 1
ATOM 2342 N N . ALA A 1 329 ? -30.880 16.669 -13.130 1.00 46.75 329 ALA A N 1
ATOM 2343 C CA . ALA A 1 329 ? -32.017 16.289 -12.296 1.00 46.75 329 ALA A CA 1
ATOM 2344 C C . ALA A 1 329 ? -32.372 14.802 -12.432 1.00 46.75 329 ALA A C 1
ATOM 2346 O O . ALA A 1 329 ? -32.592 14.146 -11.422 1.00 46.75 329 ALA A O 1
ATOM 2347 N N . ALA A 1 330 ? -32.337 14.228 -13.641 1.00 45.84 330 ALA A N 1
ATOM 2348 C CA . ALA A 1 330 ? -32.561 12.791 -13.835 1.00 45.84 330 ALA A CA 1
ATOM 2349 C C . ALA A 1 330 ? -31.429 11.917 -13.246 1.00 45.84 330 ALA A C 1
ATOM 2351 O O . ALA A 1 330 ? -31.670 10.794 -12.804 1.00 45.84 330 ALA A O 1
ATOM 2352 N N . ALA A 1 331 ? -30.190 12.425 -13.212 1.00 45.44 331 ALA A N 1
ATOM 2353 C CA . ALA A 1 331 ? -29.071 11.770 -12.531 1.00 45.44 331 ALA A CA 1
ATOM 2354 C C . ALA A 1 331 ? -29.122 11.963 -11.001 1.00 45.44 331 ALA A C 1
ATOM 2356 O O . ALA A 1 331 ? -28.744 11.053 -10.264 1.00 45.44 331 ALA A O 1
ATOM 2357 N N . ALA A 1 332 ? -29.619 13.111 -10.530 1.00 43.25 332 ALA A N 1
ATOM 2358 C CA . ALA A 1 332 ? -29.800 13.442 -9.118 1.00 43.25 332 ALA A CA 1
ATOM 2359 C C . ALA A 1 332 ? -30.984 12.690 -8.482 1.00 43.25 332 ALA A C 1
ATOM 2361 O O . ALA A 1 332 ? -30.881 12.236 -7.345 1.00 43.25 332 ALA A O 1
ATOM 2362 N N . GLU A 1 333 ? -32.077 12.472 -9.217 1.00 42.06 333 GLU A N 1
ATOM 2363 C CA . GLU A 1 333 ? -33.234 11.690 -8.758 1.00 42.06 333 GLU A CA 1
ATOM 2364 C C . GLU A 1 333 ? -32.878 10.199 -8.603 1.00 42.06 333 GLU A C 1
ATOM 2366 O O . GLU A 1 333 ? -33.253 9.564 -7.615 1.00 42.06 333 GLU A O 1
ATOM 2371 N N . ALA A 1 334 ? -32.039 9.664 -9.500 1.00 44.28 334 ALA A N 1
ATOM 2372 C CA . ALA A 1 334 ? -31.457 8.324 -9.380 1.00 44.28 334 ALA A CA 1
ATOM 2373 C C . ALA A 1 334 ? -30.410 8.200 -8.248 1.00 44.28 334 ALA A C 1
ATOM 2375 O O . ALA A 1 334 ? -30.063 7.085 -7.857 1.00 44.28 334 ALA A O 1
ATOM 2376 N N . ALA A 1 335 ? -29.924 9.326 -7.710 1.00 41.25 335 ALA A N 1
ATOM 2377 C CA . ALA A 1 335 ? -28.951 9.417 -6.617 1.00 41.25 335 ALA A CA 1
ATOM 2378 C C . ALA A 1 335 ? -29.566 9.907 -5.286 1.00 41.25 335 ALA A C 1
ATOM 2380 O O . ALA A 1 335 ? -28.839 10.177 -4.329 1.00 41.25 335 ALA A O 1
ATOM 2381 N N . SER A 1 336 ? -30.900 9.989 -5.197 1.00 37.22 336 SER A N 1
ATOM 2382 C CA . SER A 1 336 ? -31.666 10.663 -4.127 1.00 37.22 336 SER A CA 1
ATOM 2383 C C . SER A 1 336 ? -31.548 10.077 -2.706 1.00 37.22 336 SER A C 1
ATOM 2385 O O . SER A 1 336 ? -32.242 10.520 -1.793 1.00 37.22 336 SER A O 1
ATOM 2387 N N . GLY A 1 337 ? -30.631 9.137 -2.467 1.00 37.09 337 GLY A N 1
ATOM 2388 C CA . GLY A 1 337 ? -30.284 8.660 -1.126 1.00 37.09 337 GLY A CA 1
ATOM 2389 C C . GLY A 1 337 ? -29.183 9.459 -0.424 1.00 37.09 337 GLY A C 1
ATOM 2390 O O . GLY A 1 337 ? -29.022 9.317 0.788 1.00 37.09 337 GLY A O 1
ATOM 2391 N N . VAL A 1 338 ? -28.411 10.286 -1.139 1.00 38.50 338 VAL A N 1
ATOM 2392 C CA . VAL A 1 338 ? -27.310 11.046 -0.532 1.00 38.50 338 VAL A CA 1
ATOM 2393 C C . VAL A 1 338 ? -27.228 12.446 -1.142 1.00 38.50 338 VAL A C 1
ATOM 2395 O O . VAL A 1 338 ? -27.173 12.625 -2.352 1.00 38.50 338 VAL A O 1
ATOM 2398 N N . CYS A 1 339 ? -27.221 13.457 -0.278 1.00 33.88 339 CYS A N 1
ATOM 2399 C CA . CYS A 1 339 ? -27.030 14.864 -0.620 1.00 33.88 339 CYS A CA 1
ATOM 2400 C C . CYS A 1 339 ? -25.611 15.091 -1.193 1.00 33.88 339 CYS A C 1
ATOM 2402 O O . CYS A 1 339 ? -24.640 15.211 -0.441 1.00 33.88 339 CYS A O 1
ATOM 2404 N N . TRP A 1 340 ? -25.480 15.177 -2.519 1.00 38.38 340 TRP A N 1
ATOM 2405 C CA . TRP A 1 340 ? -24.271 15.658 -3.204 1.00 38.38 340 TRP A CA 1
ATOM 2406 C C . TRP A 1 340 ? -24.628 16.881 -4.053 1.00 38.38 340 TRP A C 1
ATOM 2408 O O . TRP A 1 340 ? -25.693 16.921 -4.660 1.00 38.38 340 TRP A O 1
ATOM 2418 N N . SER A 1 341 ? -23.743 17.879 -4.106 1.00 54.94 341 SER A N 1
ATOM 2419 C CA . SER A 1 341 ? -23.879 18.985 -5.060 1.00 54.94 341 SER A CA 1
ATOM 2420 C C . SER A 1 341 ? -23.529 18.508 -6.480 1.00 54.94 341 SER A C 1
ATOM 2422 O O . SER A 1 341 ? -22.640 17.664 -6.642 1.00 54.94 341 SER A O 1
ATOM 2424 N N . ASP A 1 342 ? -24.180 19.057 -7.512 1.00 53.25 342 ASP A N 1
ATOM 2425 C CA . ASP A 1 342 ? -24.001 18.650 -8.922 1.00 53.25 342 ASP A CA 1
ATOM 2426 C C . ASP A 1 342 ? -22.535 18.698 -9.401 1.00 53.25 342 ASP A C 1
ATOM 2428 O O . ASP A 1 342 ? -22.097 17.881 -10.218 1.00 53.25 342 ASP A O 1
ATOM 2432 N N . ALA A 1 343 ? -21.735 19.618 -8.852 1.00 54.66 343 ALA A N 1
ATOM 2433 C CA . ALA A 1 343 ? -20.321 19.765 -9.189 1.00 54.66 343 ALA A CA 1
ATOM 2434 C C . ALA A 1 343 ? -19.461 18.581 -8.712 1.00 54.66 343 ALA A C 1
ATOM 2436 O O . ALA A 1 343 ? -18.457 18.236 -9.342 1.00 54.66 343 ALA A O 1
ATOM 2437 N N . ASP A 1 344 ? -19.845 17.937 -7.613 1.00 49.47 344 ASP A N 1
ATOM 2438 C CA . ASP A 1 344 ? -19.054 16.870 -7.005 1.00 49.47 344 ASP A CA 1
ATOM 2439 C C . ASP A 1 344 ? -19.307 15.509 -7.654 1.00 49.47 344 ASP A C 1
ATOM 2441 O O . ASP A 1 344 ? -18.372 14.721 -7.820 1.00 49.47 344 ASP A O 1
ATOM 2445 N N . SER A 1 345 ? -20.535 15.270 -8.118 1.00 53.75 345 SER A N 1
ATOM 2446 C CA . SER A 1 345 ? -20.889 14.090 -8.914 1.00 53.75 345 SER A CA 1
ATOM 2447 C C . SER A 1 345 ? -20.117 14.057 -10.238 1.00 53.75 345 SER A C 1
ATOM 2449 O O . SER A 1 345 ? -19.573 13.020 -10.627 1.00 53.75 345 SER A O 1
ATOM 2451 N N . LEU A 1 346 ? -19.979 15.212 -10.903 1.00 58.00 346 LEU A N 1
ATOM 2452 C CA . LEU A 1 346 ? -19.189 15.342 -12.133 1.00 58.00 346 LEU A CA 1
ATOM 2453 C C . LEU A 1 346 ? -17.687 15.116 -11.897 1.00 58.00 346 LEU A C 1
ATOM 2455 O O . LEU A 1 346 ? -17.035 14.483 -12.730 1.00 58.00 346 LEU A O 1
ATOM 2459 N N . ARG A 1 347 ? -17.150 15.561 -10.753 1.00 57.12 347 ARG A N 1
ATOM 2460 C CA . ARG A 1 347 ? -15.746 15.329 -10.357 1.00 57.12 347 ARG A CA 1
ATOM 2461 C C . ARG A 1 347 ? -15.455 13.857 -10.050 1.00 57.12 347 ARG A C 1
ATOM 2463 O O . ARG A 1 347 ? -14.423 13.332 -10.466 1.00 57.12 347 ARG A O 1
ATOM 2470 N N . LEU A 1 348 ? -16.371 13.161 -9.377 1.00 58.09 348 LEU A N 1
ATOM 2471 C CA . LEU A 1 348 ? -16.274 11.713 -9.138 1.00 58.09 348 LEU A CA 1
ATOM 2472 C C . LEU A 1 348 ? -16.348 10.908 -10.448 1.00 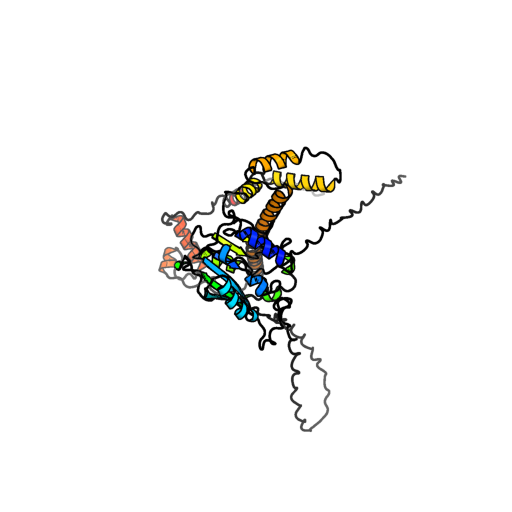58.09 348 LEU A C 1
ATOM 2474 O O . LEU A 1 348 ? -15.580 9.961 -10.653 1.00 58.09 348 LEU A O 1
ATOM 2478 N N . LEU A 1 349 ? -17.225 11.306 -11.373 1.00 63.78 349 LEU A N 1
ATOM 2479 C CA . LEU A 1 349 ? -17.335 10.696 -12.701 1.00 63.78 349 LEU A CA 1
ATOM 2480 C C . LEU A 1 349 ? -16.078 10.924 -13.552 1.00 63.78 349 LEU A C 1
ATOM 2482 O O . LEU A 1 349 ? -15.569 9.959 -14.131 1.00 63.78 349 LEU A O 1
ATOM 2486 N N . SER A 1 350 ? -15.537 12.147 -13.598 1.00 68.00 350 SER A N 1
ATOM 2487 C CA . SER A 1 350 ? -14.295 12.430 -14.332 1.00 68.00 350 SER A CA 1
ATOM 2488 C C . SER A 1 350 ? -13.121 11.641 -13.760 1.00 68.00 350 SER A C 1
ATOM 2490 O O . SER A 1 350 ? -12.356 11.043 -14.514 1.00 68.00 350 SER A O 1
ATOM 2492 N N . TRP A 1 351 ? -13.030 11.539 -12.436 1.00 62.81 351 TRP A N 1
ATOM 2493 C CA . TRP A 1 351 ? -11.977 10.785 -11.768 1.00 62.81 351 TRP A CA 1
ATOM 2494 C C . TRP A 1 351 ? -12.085 9.273 -11.983 1.00 62.81 351 TRP A C 1
ATOM 2496 O O . TRP A 1 351 ? -11.097 8.624 -12.321 1.00 62.81 351 TRP A O 1
ATOM 2506 N N . SER A 1 352 ? -13.282 8.691 -11.872 1.00 57.94 352 SER A N 1
ATOM 2507 C CA . SER A 1 352 ? -13.474 7.264 -12.164 1.00 57.94 352 SER A CA 1
ATOM 2508 C C . SER A 1 352 ? -13.179 6.932 -13.635 1.00 57.94 352 SER A C 1
ATOM 2510 O O . SER A 1 352 ? -12.679 5.843 -13.940 1.00 57.94 352 SER A O 1
ATOM 2512 N N . ALA A 1 353 ? -13.428 7.876 -14.550 1.00 63.66 353 ALA A N 1
ATOM 2513 C CA . ALA A 1 353 ? -13.035 7.774 -15.949 1.00 63.66 353 ALA A CA 1
ATOM 2514 C C . ALA A 1 353 ? -11.510 7.879 -16.128 1.00 63.66 353 ALA A C 1
ATOM 2516 O O . ALA A 1 353 ? -10.941 7.051 -16.840 1.00 63.66 353 ALA A O 1
ATOM 2517 N N . GLU A 1 354 ? -10.841 8.818 -15.453 1.00 60.50 354 GLU A N 1
ATOM 2518 C CA . GLU A 1 354 ? -9.379 8.980 -15.458 1.00 60.50 354 GLU A CA 1
ATOM 2519 C C . GLU A 1 354 ? -8.655 7.771 -14.855 1.00 60.50 354 GLU A C 1
ATOM 2521 O O . GLU A 1 354 ? -7.728 7.254 -15.472 1.00 60.50 354 GLU A O 1
ATOM 2526 N N . ALA A 1 355 ? -9.109 7.243 -13.715 1.00 55.62 355 ALA A N 1
ATOM 2527 C CA . ALA A 1 355 ? -8.542 6.051 -13.081 1.00 55.62 355 ALA A CA 1
ATOM 2528 C C . ALA A 1 355 ? -8.679 4.811 -13.983 1.00 55.62 355 ALA A C 1
ATOM 2530 O O . ALA A 1 355 ? -7.720 4.054 -14.181 1.00 55.62 355 ALA A O 1
ATOM 2531 N N . LYS A 1 356 ? -9.848 4.627 -14.618 1.00 58.44 356 LYS A N 1
ATOM 2532 C CA . LYS A 1 356 ? -10.049 3.573 -15.627 1.00 58.44 356 LYS A CA 1
ATOM 2533 C C . LYS A 1 356 ? -9.162 3.792 -16.854 1.00 58.44 356 LYS A C 1
ATOM 2535 O O . LYS A 1 356 ? -8.583 2.825 -17.354 1.00 58.44 356 LYS A O 1
ATOM 2540 N N . LEU A 1 357 ? -9.023 5.032 -17.323 1.00 56.22 357 LEU A N 1
ATOM 2541 C CA . LEU A 1 357 ? -8.155 5.400 -18.442 1.00 56.22 357 LEU A CA 1
ATOM 2542 C C . LEU A 1 357 ? -6.671 5.241 -18.112 1.00 56.22 357 LEU A C 1
ATOM 2544 O O . LEU A 1 357 ? -5.935 4.875 -19.013 1.00 56.22 357 LEU A O 1
ATOM 2548 N N . ALA A 1 358 ? -6.227 5.438 -16.871 1.00 57.47 358 ALA A N 1
ATOM 2549 C CA . ALA A 1 358 ? -4.848 5.217 -16.432 1.00 57.47 358 ALA A CA 1
ATOM 2550 C C . ALA A 1 358 ? -4.517 3.718 -16.305 1.00 57.47 358 ALA A C 1
ATOM 2552 O O . ALA A 1 358 ? -3.423 3.277 -16.671 1.00 57.47 358 ALA A O 1
ATOM 2553 N N . ALA A 1 359 ? -5.487 2.898 -15.885 1.00 53.28 359 ALA A N 1
ATOM 2554 C CA . ALA A 1 359 ? -5.349 1.442 -15.854 1.00 53.28 359 ALA A CA 1
ATOM 2555 C C . ALA A 1 359 ? -5.303 0.814 -17.267 1.00 53.28 359 ALA A C 1
ATOM 2557 O O . ALA A 1 359 ? -4.626 -0.198 -17.488 1.00 53.28 359 ALA A O 1
ATOM 2558 N N . TYR A 1 360 ? -5.981 1.425 -18.247 1.00 48.22 360 TYR A N 1
ATOM 2559 C CA . TYR A 1 360 ? -6.152 0.903 -19.610 1.00 48.22 360 TYR A CA 1
ATOM 2560 C C . TYR A 1 360 ? -4.863 0.787 -20.473 1.00 48.22 360 TYR A C 1
ATOM 2562 O O . TYR A 1 360 ? -4.665 -0.259 -21.110 1.00 48.22 360 TYR A O 1
ATOM 2570 N N . PRO A 1 361 ? -3.937 1.772 -20.526 1.00 49.72 361 PRO A N 1
ATOM 2571 C CA . PRO A 1 361 ? -2.754 1.723 -21.387 1.00 49.72 361 PRO A CA 1
ATOM 2572 C C . PRO A 1 361 ? -1.701 0.720 -20.904 1.00 49.72 361 PRO A C 1
ATOM 2574 O O . PRO A 1 361 ? -0.940 0.200 -21.727 1.00 49.72 361 PRO A O 1
ATOM 2577 N N . SER A 1 362 ? -1.688 0.362 -19.614 1.00 52.56 362 SER A N 1
ATOM 2578 C CA . SER A 1 362 ? -0.710 -0.584 -19.056 1.00 52.56 362 SER A CA 1
ATOM 2579 C C . SER A 1 362 ? -0.854 -2.007 -19.627 1.00 52.56 362 SER A C 1
ATOM 2581 O O . SER A 1 362 ? 0.145 -2.701 -19.834 1.00 52.56 362 SER A O 1
ATOM 2583 N N . ARG A 1 363 ? -2.078 -2.438 -19.974 1.00 51.12 363 ARG A N 1
ATOM 2584 C CA . ARG A 1 363 ? -2.334 -3.781 -20.531 1.00 51.12 363 ARG A CA 1
ATOM 2585 C C . ARG A 1 363 ? -2.194 -3.857 -22.051 1.00 51.12 363 ARG A C 1
ATOM 2587 O O . ARG A 1 363 ? -1.697 -4.869 -22.551 1.00 51.12 363 ARG A O 1
ATOM 2594 N N . ARG A 1 364 ? -2.596 -2.815 -22.792 1.00 50.41 364 ARG A N 1
ATOM 2595 C CA . ARG A 1 364 ? -2.532 -2.804 -24.270 1.00 50.41 364 ARG A CA 1
ATOM 2596 C C . ARG A 1 364 ? -1.159 -2.379 -24.798 1.00 50.41 364 ARG A C 1
ATOM 2598 O O . ARG A 1 364 ? -0.631 -3.045 -25.684 1.00 50.41 364 ARG A O 1
ATOM 2605 N N . GLY A 1 365 ? -0.530 -1.362 -24.202 1.00 54.00 365 GLY A N 1
ATOM 2606 C CA . GLY A 1 365 ? 0.782 -0.866 -24.635 1.00 54.00 365 GLY A CA 1
ATOM 2607 C C . GLY A 1 365 ? 1.922 -1.850 -24.364 1.00 54.00 365 GLY A C 1
ATOM 2608 O O . GLY A 1 365 ? 2.816 -2.010 -25.192 1.00 54.00 365 GLY A O 1
ATOM 2609 N N . ARG A 1 366 ? 1.868 -2.582 -23.243 1.00 56.22 366 ARG A N 1
ATOM 2610 C CA . ARG A 1 366 ? 2.915 -3.548 -22.863 1.00 56.22 366 ARG A CA 1
ATOM 2611 C C . ARG A 1 366 ? 2.851 -4.840 -23.685 1.00 56.22 366 ARG A C 1
ATOM 2613 O O . ARG A 1 366 ? 3.895 -5.410 -23.982 1.00 56.22 366 ARG A O 1
ATOM 2620 N N . LYS A 1 367 ? 1.653 -5.277 -24.099 1.00 56.25 367 LYS A N 1
ATOM 2621 C CA . LYS A 1 367 ? 1.485 -6.399 -25.044 1.00 56.25 367 LYS A CA 1
ATOM 2622 C C . LYS A 1 367 ? 1.772 -5.981 -26.489 1.00 56.25 367 LYS A C 1
ATOM 2624 O O . LYS A 1 367 ? 2.437 -6.732 -27.191 1.00 56.25 367 LYS A O 1
ATOM 2629 N N . GLY A 1 368 ? 1.341 -4.788 -26.904 1.00 62.69 368 GLY A N 1
ATOM 2630 C CA . GLY A 1 368 ? 1.596 -4.252 -28.244 1.00 62.69 368 GLY A CA 1
ATOM 2631 C C . GLY A 1 368 ? 3.079 -3.991 -28.510 1.00 62.69 368 GLY A C 1
ATOM 2632 O O . GLY A 1 368 ? 3.608 -4.497 -29.489 1.00 62.69 368 GLY A O 1
ATOM 2633 N N . LYS A 1 369 ? 3.788 -3.302 -27.601 1.00 64.94 369 LYS A N 1
ATOM 2634 C CA . LYS A 1 369 ? 5.234 -3.046 -27.757 1.00 64.94 369 LYS A CA 1
ATOM 2635 C C . LYS A 1 369 ? 6.083 -4.316 -27.688 1.00 64.94 369 LYS A C 1
ATOM 2637 O O . LYS A 1 369 ? 7.079 -4.401 -28.392 1.00 64.94 369 LYS A O 1
ATOM 2642 N N . LYS A 1 370 ? 5.703 -5.307 -26.870 1.00 67.25 370 LYS A N 1
ATOM 2643 C CA . LYS A 1 370 ? 6.400 -6.605 -26.843 1.00 67.25 370 LYS A CA 1
ATOM 2644 C C . LYS A 1 370 ? 6.198 -7.395 -28.137 1.00 67.25 370 LYS A C 1
ATOM 2646 O O . LYS A 1 370 ? 7.150 -8.014 -28.588 1.00 67.25 370 LYS A O 1
ATOM 2651 N N . ARG A 1 371 ? 4.998 -7.349 -28.727 1.00 68.19 371 ARG A N 1
ATOM 2652 C CA . ARG A 1 371 ? 4.722 -7.967 -30.033 1.00 68.19 371 ARG A CA 1
ATOM 2653 C C . ARG A 1 371 ? 5.467 -7.251 -31.153 1.00 68.19 371 ARG A C 1
ATOM 2655 O O . ARG A 1 371 ? 6.305 -7.871 -31.772 1.00 68.19 371 ARG A O 1
ATOM 2662 N N . ALA A 1 372 ? 5.317 -5.932 -31.273 1.00 72.19 372 ALA A N 1
ATOM 2663 C CA . ALA A 1 372 ? 6.003 -5.148 -32.300 1.00 72.19 372 ALA A CA 1
ATOM 2664 C C . ALA A 1 372 ? 7.537 -5.267 -32.236 1.00 72.19 372 ALA A C 1
ATOM 2666 O O . ALA A 1 372 ? 8.183 -5.338 -33.274 1.00 72.19 372 ALA A O 1
ATOM 2667 N N . LYS A 1 373 ? 8.129 -5.329 -31.032 1.00 73.94 373 LYS A N 1
ATOM 2668 C CA . LYS A 1 373 ? 9.571 -5.573 -30.891 1.00 73.94 373 LYS A CA 1
ATOM 2669 C C . LYS A 1 373 ? 9.954 -6.996 -31.311 1.00 73.94 373 LYS A C 1
ATOM 2671 O O . LYS A 1 373 ? 10.945 -7.152 -32.005 1.00 73.94 373 LYS A O 1
ATOM 2676 N N . GLY A 1 374 ? 9.172 -8.004 -30.919 1.00 67.50 374 GLY A N 1
ATOM 2677 C CA . GLY A 1 374 ? 9.407 -9.390 -31.329 1.00 67.50 374 GLY A CA 1
ATOM 2678 C C . GLY A 1 374 ? 9.238 -9.603 -32.834 1.00 67.50 374 GLY A C 1
ATOM 2679 O O . GLY A 1 374 ? 10.044 -10.299 -33.434 1.00 67.50 374 GLY A O 1
ATOM 2680 N N . ASP A 1 375 ? 8.248 -8.956 -33.448 1.00 70.19 375 ASP A N 1
ATOM 2681 C CA . ASP A 1 375 ? 7.967 -9.054 -34.882 1.00 70.19 375 ASP A CA 1
ATOM 2682 C C . ASP A 1 375 ? 9.043 -8.326 -35.707 1.00 70.19 375 ASP A C 1
ATOM 2684 O O . ASP A 1 375 ? 9.501 -8.852 -36.715 1.00 70.19 375 ASP A O 1
ATOM 2688 N N . ALA A 1 376 ? 9.518 -7.161 -35.250 1.00 72.38 376 ALA A N 1
ATOM 2689 C CA . ALA A 1 376 ? 10.631 -6.453 -35.887 1.00 72.38 376 ALA A CA 1
ATOM 2690 C C . ALA A 1 376 ? 11.966 -7.208 -35.747 1.00 72.38 376 ALA A C 1
ATOM 2692 O O . ALA A 1 376 ? 12.748 -7.254 -36.690 1.00 72.38 376 ALA A O 1
ATOM 2693 N N . GLU A 1 377 ? 12.221 -7.827 -34.591 1.00 73.50 377 GLU A N 1
ATOM 2694 C CA . GLU A 1 377 ? 13.419 -8.644 -34.357 1.00 73.50 377 GLU A CA 1
ATOM 2695 C C . GLU A 1 377 ? 13.373 -9.961 -35.152 1.00 73.50 377 GLU A C 1
ATOM 2697 O O . GLU A 1 377 ? 14.400 -10.413 -35.649 1.00 73.50 377 GLU A O 1
ATOM 2702 N N . ALA A 1 378 ? 12.182 -10.536 -35.349 1.00 66.94 378 ALA A N 1
ATOM 2703 C CA . ALA A 1 378 ? 11.976 -11.686 -36.226 1.00 66.94 378 ALA A CA 1
ATOM 2704 C C . ALA A 1 378 ? 12.113 -11.326 -37.716 1.00 66.94 378 ALA A C 1
ATOM 2706 O O . ALA A 1 378 ? 12.662 -12.119 -38.473 1.00 66.94 378 ALA A O 1
ATOM 2707 N N . ALA A 1 379 ? 11.655 -10.141 -38.134 1.00 68.94 379 ALA A N 1
ATOM 2708 C CA . ALA A 1 379 ? 11.790 -9.659 -39.512 1.00 68.94 379 ALA A CA 1
ATOM 2709 C C . ALA A 1 379 ? 13.228 -9.240 -39.866 1.00 68.94 379 ALA A C 1
ATOM 2711 O O . ALA A 1 379 ? 13.626 -9.336 -41.022 1.00 68.94 379 ALA A O 1
ATOM 2712 N N . ALA A 1 380 ? 14.010 -8.792 -38.880 1.00 73.00 380 ALA A N 1
ATOM 2713 C CA . ALA A 1 380 ? 15.422 -8.445 -39.047 1.00 73.00 380 ALA A CA 1
ATOM 2714 C C . ALA A 1 380 ? 16.373 -9.650 -38.910 1.00 73.00 380 ALA A C 1
ATOM 2716 O O . ALA A 1 380 ? 17.582 -9.499 -39.086 1.00 73.00 380 ALA A O 1
ATOM 2717 N N . ALA A 1 381 ? 15.861 -10.835 -38.565 1.00 71.44 381 ALA A N 1
ATOM 2718 C CA . ALA A 1 381 ? 16.673 -12.039 -38.495 1.00 71.44 381 ALA A CA 1
ATOM 2719 C C . ALA A 1 381 ? 17.003 -12.520 -39.915 1.00 71.44 381 ALA A C 1
ATOM 2721 O O . ALA A 1 381 ? 16.106 -12.835 -40.692 1.00 71.44 381 ALA A O 1
ATOM 2722 N N . ASP A 1 382 ? 18.299 -12.583 -40.227 1.00 76.00 382 ASP A N 1
ATOM 2723 C CA . ASP A 1 382 ? 18.823 -13.101 -41.491 1.00 76.00 382 ASP A CA 1
ATOM 2724 C C . ASP A 1 382 ? 18.174 -14.464 -41.826 1.00 76.00 382 ASP A C 1
ATOM 2726 O O . ASP A 1 382 ? 18.297 -15.404 -41.026 1.00 76.00 382 ASP A O 1
ATOM 2730 N N . PRO A 1 383 ? 17.472 -14.597 -42.971 1.00 74.94 383 PRO A N 1
ATOM 2731 C CA . PRO A 1 383 ? 16.812 -15.840 -43.364 1.00 74.94 383 PRO A CA 1
ATOM 2732 C C . PRO A 1 383 ? 17.790 -17.009 -43.540 1.00 74.94 383 PRO A C 1
ATOM 2734 O O . PRO A 1 383 ? 17.361 -18.163 -43.482 1.00 74.94 383 PRO A O 1
ATOM 2737 N N . ASN A 1 384 ? 19.088 -16.728 -43.701 1.00 80.81 384 ASN A N 1
ATOM 2738 C CA . ASN A 1 384 ? 20.145 -17.729 -43.813 1.00 80.81 384 ASN A CA 1
ATOM 2739 C C . ASN A 1 384 ? 20.801 -18.094 -42.474 1.00 80.81 384 ASN A C 1
ATOM 2741 O O . ASN A 1 384 ? 21.701 -18.938 -42.432 1.00 80.81 384 ASN A O 1
ATOM 2745 N N . ARG A 1 385 ? 20.366 -17.499 -41.356 1.00 78.31 385 ARG A N 1
ATOM 2746 C CA . ARG A 1 385 ? 20.895 -17.866 -40.043 1.00 78.31 385 ARG A CA 1
ATOM 2747 C C . ARG A 1 385 ? 20.494 -19.312 -39.716 1.00 78.31 385 ARG A C 1
ATOM 2749 O O . ARG A 1 385 ? 19.298 -19.622 -39.710 1.00 78.31 385 ARG A O 1
ATOM 2756 N N . PRO A 1 386 ? 21.450 -20.199 -39.380 1.00 74.12 386 PRO A N 1
ATOM 2757 C CA . PRO A 1 386 ? 21.132 -21.569 -39.007 1.00 74.12 386 PRO A CA 1
ATOM 2758 C C . PRO A 1 386 ? 20.148 -21.579 -37.833 1.00 74.12 386 PRO A C 1
ATOM 2760 O O . PRO A 1 386 ? 20.343 -20.917 -36.810 1.00 74.12 386 PRO A O 1
ATOM 2763 N N . ARG A 1 387 ? 19.047 -22.317 -37.994 1.00 74.25 387 ARG A N 1
ATOM 2764 C CA . ARG A 1 387 ? 18.003 -22.435 -36.972 1.00 74.25 387 ARG A CA 1
ATOM 2765 C C . ARG A 1 387 ? 18.559 -23.226 -35.790 1.00 74.25 387 ARG A C 1
ATOM 2767 O O . ARG A 1 387 ? 18.629 -24.447 -35.835 1.00 74.25 387 ARG A O 1
ATOM 2774 N N . HIS A 1 388 ? 18.977 -22.537 -34.733 1.00 79.12 388 HIS A N 1
ATOM 2775 C CA . HIS A 1 388 ? 19.519 -23.186 -33.540 1.00 79.12 388 HIS A CA 1
ATOM 2776 C C . HIS A 1 388 ? 18.410 -23.743 -32.626 1.00 79.12 388 HIS A C 1
ATOM 2778 O O . HIS A 1 388 ? 17.321 -23.177 -32.506 1.00 79.12 388 HIS A O 1
ATOM 2784 N N . GLY A 1 389 ? 18.705 -24.842 -31.928 1.00 84.19 389 GLY A N 1
ATOM 2785 C CA . GLY A 1 389 ? 17.869 -25.379 -30.849 1.00 84.19 389 GLY A CA 1
ATOM 2786 C C . GLY A 1 389 ? 16.611 -26.115 -31.323 1.00 84.19 389 GLY A C 1
ATOM 2787 O O . GLY A 1 389 ? 16.684 -27.018 -32.145 1.00 84.19 389 GLY A O 1
ATOM 2788 N N . ILE A 1 390 ? 15.442 -25.746 -30.781 1.00 78.75 390 ILE A N 1
ATOM 2789 C CA . ILE A 1 390 ? 14.148 -26.454 -30.947 1.00 78.75 390 ILE A CA 1
ATOM 2790 C C . ILE A 1 390 ? 13.675 -26.520 -32.415 1.00 78.75 390 ILE A C 1
ATOM 2792 O O . ILE A 1 390 ? 12.855 -27.369 -32.774 1.00 78.75 390 ILE A O 1
ATOM 2796 N N . ALA A 1 391 ? 14.173 -25.613 -33.256 1.00 83.62 391 ALA A N 1
ATOM 2797 C CA . ALA A 1 391 ? 13.860 -25.549 -34.678 1.00 83.62 391 ALA A CA 1
ATOM 2798 C C . ALA A 1 391 ? 14.852 -26.322 -35.567 1.00 83.62 391 ALA A C 1
ATOM 2800 O O . ALA A 1 391 ? 14.603 -26.423 -36.766 1.00 83.62 391 ALA A O 1
ATOM 2801 N N . ALA A 1 392 ? 15.942 -26.858 -35.006 1.00 90.69 392 ALA A N 1
ATOM 2802 C CA . ALA A 1 392 ? 16.861 -27.715 -35.741 1.00 90.69 392 ALA A CA 1
ATOM 2803 C C . ALA A 1 392 ? 16.222 -29.102 -35.969 1.00 90.69 392 ALA A C 1
ATOM 2805 O O . ALA A 1 392 ? 15.633 -29.655 -35.031 1.00 90.69 392 ALA A O 1
ATOM 2806 N N . PRO A 1 393 ? 16.317 -29.673 -37.182 1.00 94.06 393 PRO A N 1
ATOM 2807 C CA . PRO A 1 393 ? 15.941 -31.060 -37.430 1.00 94.06 393 PRO A CA 1
ATOM 2808 C C . PRO A 1 393 ? 16.801 -32.002 -36.586 1.00 94.06 393 PRO A C 1
ATOM 2810 O O . PRO A 1 393 ? 18.019 -31.842 -36.524 1.00 94.06 393 PRO A O 1
ATOM 2813 N N . GLY A 1 394 ? 16.169 -32.974 -35.934 1.00 94.50 394 GLY A N 1
ATOM 2814 C CA . GLY A 1 394 ? 16.856 -33.987 -35.138 1.00 94.50 394 GLY A CA 1
ATOM 2815 C C . GLY A 1 394 ? 16.309 -35.385 -35.418 1.00 94.50 394 GLY A C 1
ATOM 2816 O O . GLY A 1 394 ? 15.223 -35.510 -35.989 1.00 94.50 394 GLY A O 1
ATOM 2817 N N . PRO A 1 395 ? 17.049 -36.439 -35.035 1.00 95.69 395 PRO A N 1
ATOM 2818 C CA . PRO A 1 395 ? 16.576 -37.807 -35.175 1.00 95.69 395 PRO A CA 1
ATOM 2819 C C . PRO A 1 395 ? 15.347 -38.032 -34.292 1.00 95.69 395 PRO A C 1
ATOM 2821 O O . PRO A 1 395 ? 15.309 -37.626 -33.128 1.00 95.69 395 PRO A O 1
ATOM 2824 N N . VAL A 1 396 ? 14.339 -38.681 -34.864 1.00 96.62 396 VAL A N 1
ATOM 2825 C CA . VAL A 1 396 ? 13.098 -39.069 -34.189 1.00 96.62 396 VAL A CA 1
ATOM 2826 C C . VAL A 1 396 ? 13.039 -40.595 -34.130 1.00 96.62 396 VAL A C 1
ATOM 2828 O O . VAL A 1 396 ? 13.571 -41.268 -35.010 1.00 96.62 396 VAL A O 1
ATOM 2831 N N . SER A 1 397 ? 12.440 -41.160 -33.077 1.00 97.56 397 SER A N 1
ATOM 2832 C CA . SER A 1 397 ? 12.334 -42.615 -32.932 1.00 97.56 397 SER A CA 1
ATOM 2833 C C . SER A 1 397 ? 11.536 -43.241 -34.081 1.00 97.56 397 SER A C 1
ATOM 2835 O O . SER A 1 397 ? 10.556 -42.659 -34.552 1.00 97.56 397 SER A O 1
ATOM 2837 N N . ALA A 1 398 ? 11.924 -44.450 -34.499 1.00 97.44 398 ALA A N 1
ATOM 2838 C CA . ALA A 1 398 ? 11.262 -45.180 -35.581 1.00 97.44 398 ALA A CA 1
ATOM 2839 C C . ALA A 1 398 ? 9.759 -45.388 -35.314 1.00 97.44 398 ALA A C 1
ATOM 2841 O O . ALA A 1 398 ? 8.945 -45.197 -36.209 1.00 97.44 398 ALA A O 1
ATOM 2842 N N . GLU A 1 399 ? 9.373 -45.668 -34.064 1.00 97.69 399 GLU A N 1
ATOM 2843 C CA . GLU A 1 399 ? 7.963 -45.801 -33.661 1.00 97.69 399 GLU A CA 1
ATOM 2844 C C . GLU A 1 399 ? 7.158 -44.516 -33.890 1.00 97.69 399 GLU A C 1
ATOM 2846 O O . GLU A 1 399 ? 6.013 -44.560 -34.340 1.00 97.69 399 GLU A O 1
ATOM 2851 N N . LEU A 1 400 ? 7.754 -43.355 -33.602 1.00 96.81 400 LEU A N 1
ATOM 2852 C CA . LEU A 1 400 ? 7.087 -42.070 -33.771 1.00 96.81 400 LEU A CA 1
ATOM 2853 C C . LEU A 1 400 ? 7.040 -41.660 -35.248 1.00 96.81 400 LEU A C 1
ATOM 2855 O O . LEU A 1 400 ? 6.038 -41.095 -35.674 1.00 96.81 400 LEU A O 1
ATOM 2859 N N . LEU A 1 401 ? 8.064 -41.982 -36.043 1.00 97.62 401 LEU A N 1
ATOM 2860 C CA . LEU A 1 401 ? 8.030 -41.801 -37.500 1.00 97.62 401 LEU A CA 1
ATOM 2861 C C . LEU A 1 401 ? 6.959 -42.689 -38.148 1.00 97.62 401 LEU A C 1
ATOM 2863 O O . LEU A 1 401 ? 6.149 -42.185 -38.923 1.00 97.62 401 LEU A O 1
ATOM 2867 N N . ALA A 1 402 ? 6.863 -43.957 -37.737 1.00 97.75 402 ALA A N 1
ATOM 2868 C CA . ALA A 1 402 ? 5.817 -44.875 -38.182 1.00 97.75 402 ALA A CA 1
ATOM 2869 C C . ALA A 1 402 ? 4.412 -44.382 -37.795 1.00 97.75 402 ALA A C 1
ATOM 2871 O O . ALA A 1 402 ? 3.500 -44.398 -38.619 1.00 97.75 402 ALA A O 1
ATOM 2872 N N . PHE A 1 403 ? 4.240 -43.873 -36.569 1.00 97.38 403 PHE A N 1
ATOM 2873 C CA . PHE A 1 403 ? 2.983 -43.259 -36.128 1.00 97.38 403 PHE A CA 1
ATOM 2874 C C . PHE A 1 403 ? 2.602 -42.023 -36.960 1.00 97.38 403 PHE A C 1
ATOM 2876 O O . PHE A 1 403 ? 1.421 -41.794 -37.223 1.00 97.38 403 PHE A O 1
ATOM 2883 N N . LEU A 1 404 ? 3.592 -41.223 -37.368 1.00 96.94 404 LEU A N 1
ATOM 2884 C CA . LEU A 1 404 ? 3.394 -40.022 -38.181 1.00 96.94 404 LEU A CA 1
ATOM 2885 C C . LEU A 1 404 ? 3.284 -40.305 -39.690 1.00 96.94 404 LEU A C 1
ATOM 2887 O O . LEU A 1 404 ? 2.908 -39.395 -40.426 1.00 96.94 404 LEU A O 1
ATOM 2891 N N . GLY A 1 405 ? 3.570 -41.532 -40.138 1.00 96.44 405 GLY A N 1
ATOM 2892 C CA . GLY A 1 405 ? 3.579 -41.913 -41.554 1.00 96.44 405 GLY A CA 1
ATOM 2893 C C . GLY A 1 405 ? 4.792 -41.393 -42.334 1.00 96.44 405 GLY A C 1
ATOM 2894 O O . GLY A 1 405 ? 4.697 -41.190 -43.540 1.00 96.44 405 GLY A O 1
ATOM 2895 N N . GLU A 1 406 ? 5.910 -41.145 -41.654 1.00 97.31 406 GLU A N 1
ATOM 2896 C CA . GLU A 1 406 ? 7.149 -40.616 -42.236 1.00 97.31 406 GLU A CA 1
ATOM 2897 C C . GLU A 1 406 ? 8.184 -41.744 -42.427 1.00 97.31 406 GLU A C 1
ATOM 2899 O O . GLU A 1 406 ? 8.158 -42.727 -41.677 1.00 97.31 406 GLU A O 1
ATOM 2904 N N . PRO A 1 407 ? 9.102 -41.642 -43.409 1.00 96.69 407 PRO A N 1
ATOM 2905 C CA . PRO A 1 407 ? 10.084 -42.690 -43.672 1.00 96.69 407 PRO A CA 1
ATOM 2906 C C . PRO A 1 407 ? 11.064 -42.862 -42.504 1.00 96.69 407 PRO A C 1
ATOM 2908 O O . PRO A 1 407 ? 11.421 -41.904 -41.813 1.00 96.69 407 PRO A O 1
ATOM 2911 N N . GLU A 1 408 ? 11.527 -44.096 -42.298 1.00 96.44 408 GLU A N 1
ATOM 2912 C CA . GLU A 1 408 ? 12.497 -44.417 -41.252 1.00 96.44 408 GLU A CA 1
ATOM 2913 C C . GLU A 1 408 ? 13.802 -43.628 -41.463 1.00 96.44 408 GLU A C 1
ATOM 2915 O O . GLU A 1 408 ? 14.350 -43.579 -42.563 1.00 96.44 408 GLU A O 1
ATOM 2920 N N . GLY A 1 409 ? 14.280 -42.964 -40.406 1.00 94.69 409 GLY A N 1
ATOM 2921 C CA . GLY A 1 409 ? 15.478 -42.118 -40.454 1.00 94.69 409 GLY A CA 1
ATOM 2922 C C . GLY A 1 409 ? 15.241 -40.649 -40.833 1.00 94.69 409 GLY A C 1
ATOM 2923 O O . GLY A 1 409 ? 16.206 -39.886 -40.889 1.00 94.69 409 GLY A O 1
ATOM 2924 N N . ALA A 1 410 ? 13.993 -40.212 -41.049 1.00 96.25 410 ALA A N 1
ATOM 2925 C CA . ALA A 1 410 ? 13.699 -38.800 -41.293 1.00 96.25 410 ALA A CA 1
ATOM 2926 C C . ALA A 1 410 ? 14.081 -37.908 -40.093 1.00 96.25 410 ALA A C 1
ATOM 2928 O O . ALA A 1 410 ? 13.709 -38.166 -38.944 1.00 96.25 410 ALA A O 1
ATOM 2929 N N . LEU A 1 411 ? 14.799 -36.815 -40.370 1.00 96.75 411 LEU A N 1
ATOM 2930 C CA . LEU A 1 411 ? 15.128 -35.789 -39.381 1.00 96.75 411 LEU A CA 1
ATOM 2931 C C . LEU A 1 411 ? 14.001 -34.758 -39.332 1.00 96.75 411 LEU A C 1
ATOM 2933 O O . LEU A 1 411 ? 13.825 -33.978 -40.266 1.00 96.75 411 LEU A O 1
ATOM 2937 N N . LEU A 1 412 ? 13.254 -34.721 -38.230 1.00 95.56 412 LEU A N 1
ATOM 2938 C CA . LEU A 1 412 ? 12.160 -33.769 -38.046 1.00 95.56 412 LEU A CA 1
ATOM 2939 C C . LEU A 1 412 ? 12.500 -32.779 -36.940 1.00 95.56 412 LEU A C 1
ATOM 2941 O O . LEU A 1 412 ? 13.020 -33.134 -35.880 1.00 95.56 412 LEU A O 1
ATOM 2945 N N . ALA A 1 413 ? 12.169 -31.508 -37.160 1.00 95.31 413 ALA A N 1
ATOM 2946 C CA . ALA A 1 413 ? 12.239 -30.525 -36.092 1.00 95.31 413 ALA A CA 1
ATOM 2947 C C . ALA A 1 413 ? 11.149 -30.819 -35.051 1.00 95.31 413 ALA A C 1
ATOM 2949 O O . ALA A 1 413 ? 10.009 -31.156 -35.388 1.00 95.31 413 ALA A O 1
ATOM 2950 N N . ARG A 1 414 ? 11.453 -30.606 -33.766 1.00 94.12 414 ARG A N 1
ATOM 2951 C CA . ARG A 1 414 ? 10.505 -30.847 -32.659 1.00 94.12 414 ARG A CA 1
ATOM 2952 C C . ARG A 1 414 ? 9.167 -30.124 -32.860 1.00 94.12 414 ARG A C 1
ATOM 2954 O O . ARG A 1 414 ? 8.116 -30.647 -32.496 1.00 94.12 414 ARG A O 1
ATOM 2961 N N . THR A 1 415 ? 9.195 -28.925 -33.444 1.00 94.50 415 THR A N 1
ATOM 2962 C CA . THR A 1 415 ? 7.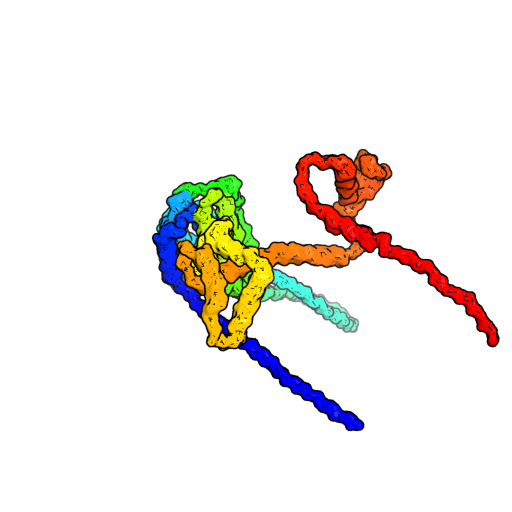978 -28.149 -33.737 1.00 94.50 415 THR A CA 1
ATOM 2963 C C . THR A 1 415 ? 7.080 -28.821 -34.772 1.00 94.50 415 THR A C 1
ATOM 2965 O O . THR A 1 415 ? 5.859 -28.747 -34.648 1.00 94.50 415 THR A O 1
ATOM 2968 N N . GLU A 1 416 ? 7.649 -29.511 -35.757 1.00 95.31 416 GLU A N 1
ATOM 2969 C CA . GLU A 1 416 ? 6.874 -30.231 -36.762 1.00 95.31 416 GLU A CA 1
ATOM 2970 C C . GLU A 1 416 ? 6.254 -31.508 -36.209 1.00 95.31 416 GLU A C 1
ATOM 2972 O O . GLU A 1 416 ? 5.085 -31.778 -36.479 1.00 95.31 416 GLU A O 1
ATOM 2977 N N . VAL A 1 417 ? 6.994 -32.249 -35.381 1.00 96.62 417 VAL A N 1
ATOM 2978 C CA . VAL A 1 417 ? 6.466 -33.419 -34.664 1.00 96.62 417 VAL A CA 1
ATOM 2979 C C . VAL A 1 417 ? 5.222 -33.023 -33.862 1.00 96.62 417 VAL A C 1
ATOM 2981 O O . VAL A 1 417 ? 4.168 -33.638 -33.999 1.00 96.62 417 VAL A O 1
ATOM 2984 N N . VAL A 1 418 ? 5.299 -31.932 -33.089 1.00 96.44 418 VAL A N 1
ATOM 2985 C CA . VAL A 1 418 ? 4.162 -31.426 -32.298 1.00 96.44 418 VAL A CA 1
ATOM 2986 C C . VAL A 1 418 ? 2.990 -30.998 -33.187 1.00 96.44 418 VAL A C 1
ATOM 2988 O O . VAL A 1 418 ? 1.837 -31.259 -32.838 1.00 96.44 418 VAL A O 1
ATOM 2991 N N . LYS A 1 419 ? 3.251 -30.357 -34.335 1.00 95.75 419 LYS A N 1
ATOM 2992 C CA . LYS A 1 419 ? 2.197 -29.991 -35.296 1.00 95.75 419 LYS A CA 1
ATOM 2993 C C . LYS A 1 419 ? 1.476 -31.229 -35.831 1.00 95.75 419 LYS A C 1
ATOM 2995 O O . LYS A 1 419 ? 0.248 -31.257 -35.782 1.00 95.75 419 LYS A O 1
ATOM 3000 N N . ARG A 1 420 ? 2.213 -32.256 -36.269 1.00 96.75 420 ARG A N 1
ATOM 3001 C CA . ARG A 1 420 ? 1.630 -33.494 -36.811 1.00 96.75 420 ARG A CA 1
ATOM 3002 C C . ARG A 1 420 ? 0.856 -34.284 -35.745 1.00 96.75 420 ARG A C 1
ATOM 3004 O O . ARG A 1 420 ? -0.270 -34.697 -35.999 1.00 96.75 420 ARG A O 1
ATOM 3011 N N . VAL A 1 421 ? 1.381 -34.399 -34.520 1.00 96.62 421 VAL A N 1
ATOM 3012 C CA . VAL A 1 421 ? 0.666 -35.050 -33.401 1.00 96.62 421 VAL A CA 1
ATOM 3013 C C . VAL A 1 421 ? -0.633 -34.309 -33.060 1.00 96.62 421 VAL A C 1
ATOM 3015 O O . VAL A 1 421 ? -1.678 -34.932 -32.890 1.00 96.62 421 VAL A O 1
ATOM 3018 N N . ASN A 1 422 ? -0.610 -32.973 -33.001 1.00 94.75 422 ASN A N 1
ATOM 3019 C CA . ASN A 1 422 ? -1.823 -32.188 -32.752 1.00 94.75 422 ASN A CA 1
ATOM 3020 C C . ASN A 1 422 ? -2.841 -32.302 -33.892 1.00 94.75 422 ASN A C 1
ATOM 3022 O O . ASN A 1 422 ? -4.044 -32.351 -33.620 1.00 94.75 422 ASN A O 1
ATOM 3026 N N . ALA A 1 423 ? -2.380 -32.357 -35.143 1.00 95.56 423 ALA A N 1
ATOM 3027 C CA . ALA A 1 423 ? -3.234 -32.613 -36.297 1.00 95.56 423 ALA A CA 1
ATOM 3028 C C . ALA A 1 423 ? -3.893 -33.997 -36.194 1.00 95.56 423 ALA A C 1
ATOM 3030 O O . ALA A 1 423 ? -5.105 -34.094 -36.353 1.00 95.56 423 ALA A O 1
ATOM 3031 N N . TYR A 1 424 ? -3.142 -35.033 -35.809 1.00 96.25 424 TYR A N 1
ATOM 3032 C CA . TYR A 1 424 ? -3.676 -36.377 -35.572 1.00 96.25 424 TYR A CA 1
ATOM 3033 C C . TYR A 1 424 ? -4.723 -36.407 -34.446 1.00 96.25 424 TYR A C 1
ATOM 3035 O O . TYR A 1 424 ? -5.818 -36.938 -34.628 1.00 96.25 424 TYR A O 1
ATOM 3043 N N . ILE A 1 425 ? -4.428 -35.786 -33.295 1.00 94.31 425 ILE A N 1
ATOM 3044 C CA . ILE A 1 425 ? -5.362 -35.690 -32.158 1.00 94.31 425 ILE A CA 1
ATOM 3045 C C . ILE A 1 425 ? -6.658 -34.987 -32.574 1.00 94.31 425 ILE A C 1
ATOM 3047 O O . ILE A 1 425 ? -7.745 -35.411 -32.181 1.00 94.31 425 ILE A O 1
ATOM 3051 N N . THR A 1 426 ? -6.541 -33.913 -33.356 1.00 92.62 426 THR A N 1
ATOM 3052 C CA . THR A 1 426 ? -7.688 -33.119 -33.812 1.00 92.62 426 THR A CA 1
ATOM 3053 C C . THR A 1 426 ? -8.491 -33.876 -34.869 1.00 92.62 426 THR A C 1
ATOM 3055 O O . THR A 1 426 ? -9.703 -33.983 -34.734 1.00 92.62 426 THR A O 1
ATOM 3058 N N . GLY A 1 427 ? -7.828 -34.475 -35.862 1.00 93.81 427 GLY A N 1
ATOM 3059 C CA . GLY A 1 427 ? -8.471 -35.243 -36.932 1.00 93.81 427 GLY A CA 1
ATOM 3060 C C . GLY A 1 427 ? -9.180 -36.506 -36.443 1.00 93.81 427 GLY A C 1
ATOM 3061 O O . GLY A 1 427 ? -10.172 -36.918 -37.033 1.00 93.81 427 GLY A O 1
ATOM 3062 N N . ARG A 1 428 ? -8.722 -37.099 -35.333 1.00 95.00 428 ARG A N 1
ATOM 3063 C CA . ARG A 1 428 ? -9.372 -38.260 -34.701 1.00 95.00 428 ARG A CA 1
ATOM 3064 C C . ARG A 1 428 ? -10.242 -37.916 -33.490 1.00 95.00 428 ARG A C 1
ATOM 3066 O O . ARG A 1 428 ? -10.683 -38.825 -32.795 1.00 95.00 428 ARG A O 1
ATOM 3073 N N . ASN A 1 429 ? -10.487 -36.630 -33.220 1.00 90.81 429 ASN A N 1
ATOM 3074 C CA . ASN A 1 429 ? -11.288 -36.164 -32.081 1.00 90.81 429 ASN A CA 1
ATOM 3075 C C . ASN A 1 429 ? -10.865 -36.763 -30.721 1.00 90.81 429 ASN A C 1
ATOM 3077 O O . ASN A 1 429 ? -11.686 -36.955 -29.829 1.00 90.81 429 ASN A O 1
ATOM 3081 N N . LEU A 1 430 ? -9.566 -37.006 -30.514 1.00 89.38 430 LEU A N 1
ATOM 3082 C CA . LEU A 1 430 ? -9.025 -37.650 -29.303 1.00 89.38 430 LEU A CA 1
ATOM 3083 C C . LEU A 1 430 ? -8.932 -36.705 -28.090 1.00 89.38 430 LEU A C 1
ATOM 3085 O O . LEU A 1 430 ? -8.298 -37.015 -27.081 1.00 89.38 430 LEU A O 1
ATOM 3089 N N . ARG A 1 431 ? -9.535 -35.516 -28.168 1.00 85.88 431 ARG A N 1
ATOM 3090 C CA . ARG A 1 431 ? -9.603 -34.591 -27.035 1.00 85.88 431 ARG A CA 1
ATOM 3091 C C . ARG A 1 431 ? -10.719 -35.042 -26.100 1.00 85.88 431 ARG A C 1
ATOM 3093 O O . ARG A 1 431 ? -11.883 -34.746 -26.342 1.00 85.88 431 ARG A O 1
ATOM 3100 N N . ASN A 1 432 ? -10.349 -35.715 -25.012 1.00 72.94 432 ASN A N 1
ATOM 3101 C CA . ASN A 1 432 ? -11.261 -36.121 -23.942 1.00 72.94 432 ASN A CA 1
ATOM 3102 C C . ASN A 1 432 ? -12.059 -34.926 -23.389 1.00 72.94 432 ASN A C 1
ATOM 3104 O O . ASN A 1 432 ? -11.563 -34.217 -22.517 1.00 72.94 432 ASN A O 1
ATOM 3108 N N . GLY A 1 433 ? -13.277 -34.717 -23.902 1.00 58.75 433 GLY A N 1
ATOM 3109 C CA . GLY A 1 433 ? -14.504 -34.223 -23.248 1.00 58.75 433 GLY A CA 1
ATOM 3110 C C . GLY A 1 433 ? -14.522 -32.913 -22.444 1.00 58.75 433 GLY A C 1
ATOM 3111 O O . GLY A 1 433 ? -15.601 -32.387 -22.194 1.00 58.75 433 GLY A O 1
ATOM 3112 N N . LYS A 1 434 ? -13.397 -32.330 -22.031 1.00 57.25 434 LYS A N 1
ATOM 3113 C CA . LYS A 1 434 ? -13.364 -31.011 -21.398 1.00 57.25 434 LYS A CA 1
ATOM 3114 C C . LYS A 1 434 ? -13.139 -29.992 -22.494 1.00 57.25 434 LYS A C 1
ATOM 3116 O O . LYS A 1 434 ? -12.016 -29.798 -22.952 1.00 57.25 434 LYS A O 1
ATOM 3121 N N . ALA A 1 435 ? -14.230 -29.366 -22.922 1.00 56.16 435 ALA A N 1
ATOM 3122 C CA . ALA A 1 435 ? -14.231 -28.254 -23.857 1.00 56.16 435 ALA A CA 1
ATOM 3123 C C . ALA A 1 435 ? -13.322 -27.122 -23.343 1.00 56.16 435 ALA A C 1
ATOM 3125 O O . ALA A 1 435 ? -13.748 -26.211 -22.632 1.00 56.16 435 ALA A O 1
ATOM 3126 N N . ILE A 1 436 ? -12.041 -27.166 -23.705 1.00 56.59 436 ILE A N 1
ATOM 3127 C CA . ILE A 1 436 ? -11.179 -25.992 -23.679 1.00 56.59 436 ILE A CA 1
ATOM 3128 C C . ILE A 1 436 ? -11.764 -25.088 -24.758 1.00 56.59 436 ILE A C 1
ATOM 3130 O O . ILE A 1 436 ? -11.640 -25.405 -25.939 1.00 56.59 436 ILE A O 1
ATOM 3134 N N . LYS A 1 437 ? -12.476 -24.031 -24.340 1.00 55.06 437 LYS A N 1
ATOM 3135 C CA . LYS A 1 437 ? -13.121 -23.038 -25.212 1.00 55.06 437 LYS A CA 1
ATOM 3136 C C . LYS A 1 437 ? -12.188 -22.687 -26.373 1.00 55.06 437 LYS A C 1
ATOM 3138 O O . LYS A 1 437 ? -11.233 -21.932 -26.194 1.00 55.06 437 LYS A O 1
ATOM 3143 N N . GLN A 1 438 ? -12.449 -23.252 -27.549 1.00 53.66 438 GLN A N 1
ATOM 3144 C CA . GLN A 1 438 ? -11.792 -22.802 -28.765 1.00 53.66 438 GLN A CA 1
ATOM 3145 C C . GLN A 1 438 ? -12.291 -21.381 -29.035 1.00 53.66 438 GLN A C 1
ATOM 3147 O O . GLN A 1 438 ? -13.490 -21.114 -28.936 1.00 53.66 438 GLN A O 1
ATOM 3152 N N . LYS A 1 439 ? -11.377 -20.456 -29.346 1.00 49.44 439 LYS A N 1
ATOM 3153 C CA . LYS A 1 439 ? -11.767 -19.196 -29.986 1.00 49.44 439 LYS A CA 1
ATOM 3154 C C . LYS A 1 439 ? -12.434 -19.605 -31.314 1.00 49.44 439 LYS A C 1
ATOM 3156 O O . LYS A 1 439 ? -11.796 -20.355 -32.052 1.00 49.44 439 LYS A O 1
ATOM 3161 N N . PRO A 1 440 ? -13.694 -19.224 -31.579 1.00 52.78 440 PRO A N 1
ATOM 3162 C CA . PRO A 1 440 ? -14.449 -19.764 -32.704 1.00 52.78 440 PRO A CA 1
ATOM 3163 C C . PRO A 1 440 ? -13.728 -19.494 -34.029 1.00 52.78 440 PRO A C 1
ATOM 3165 O O . PRO A 1 440 ? -13.287 -18.377 -34.289 1.00 52.78 440 PRO A O 1
ATOM 3168 N N . ALA A 1 441 ? -13.614 -20.543 -34.845 1.00 53.41 441 ALA A N 1
ATOM 3169 C CA . ALA A 1 441 ? -12.911 -20.584 -36.128 1.00 53.41 441 ALA A CA 1
ATOM 3170 C C . ALA A 1 441 ? -13.630 -19.837 -37.274 1.00 53.41 441 ALA A C 1
ATOM 3172 O O . ALA A 1 441 ? -13.205 -19.923 -38.421 1.00 53.41 441 ALA A O 1
ATOM 3173 N N . ALA A 1 442 ? -14.687 -19.076 -36.970 1.00 50.19 442 ALA A N 1
ATOM 3174 C CA . ALA A 1 442 ? -15.466 -18.331 -37.959 1.00 50.19 442 ALA A CA 1
ATOM 3175 C C . ALA A 1 442 ? -14.664 -17.215 -38.664 1.00 50.19 442 ALA A C 1
ATOM 3177 O O . ALA A 1 442 ? -15.029 -16.811 -39.754 1.00 50.19 442 ALA A O 1
ATOM 3178 N N . GLU A 1 443 ? -13.535 -16.769 -38.100 1.00 54.38 443 GLU A N 1
ATOM 3179 C CA . GLU A 1 443 ? -12.666 -15.739 -38.704 1.00 54.38 443 GLU A CA 1
ATOM 3180 C C . GLU A 1 443 ? -11.687 -16.283 -39.770 1.00 54.38 443 GLU A C 1
ATOM 3182 O O . GLU A 1 443 ? -11.026 -15.494 -40.434 1.00 54.38 443 GLU A O 1
ATOM 3187 N N . ALA A 1 444 ? -11.540 -17.608 -39.926 1.00 54.78 444 ALA A N 1
ATOM 3188 C CA . ALA A 1 444 ? -10.571 -18.195 -40.867 1.00 54.78 444 ALA A CA 1
ATOM 3189 C C . ALA A 1 444 ? -11.206 -18.736 -42.161 1.00 54.78 444 ALA A C 1
ATOM 3191 O O . ALA A 1 444 ? -10.511 -18.850 -43.165 1.00 54.78 444 ALA A O 1
ATOM 3192 N N . ALA A 1 445 ? -12.505 -19.048 -42.153 1.00 55.72 445 ALA A N 1
ATOM 3193 C CA . ALA A 1 445 ? -13.209 -19.535 -43.342 1.00 55.72 445 ALA A CA 1
ATOM 3194 C C . ALA A 1 445 ? -13.519 -18.404 -44.344 1.00 55.72 445 ALA A C 1
ATOM 3196 O O . ALA A 1 445 ? -13.415 -18.611 -45.548 1.00 55.72 445 ALA A O 1
ATOM 3197 N N . GLU A 1 446 ? -13.773 -17.183 -43.859 1.00 54.88 446 GLU A N 1
ATOM 3198 C CA . GLU A 1 446 ? -14.091 -16.016 -44.703 1.00 54.88 446 GLU A CA 1
ATOM 3199 C C . GLU A 1 446 ? -12.895 -15.534 -45.556 1.00 54.88 446 GLU A C 1
ATOM 3201 O O . GLU A 1 446 ? -13.074 -14.862 -46.564 1.00 54.88 446 GLU A O 1
ATOM 3206 N N . ALA A 1 447 ? -11.661 -15.926 -45.211 1.00 54.56 447 ALA A N 1
ATOM 3207 C CA . ALA A 1 447 ? -10.468 -15.599 -45.998 1.00 54.56 447 ALA A CA 1
ATOM 3208 C C . ALA A 1 447 ? -10.171 -16.601 -47.133 1.00 54.56 447 ALA A C 1
ATOM 3210 O O . ALA A 1 447 ? -9.380 -16.283 -48.018 1.00 54.56 447 ALA A O 1
ATOM 3211 N N . ALA A 1 448 ? -10.771 -17.797 -47.115 1.00 56.34 448 ALA A N 1
ATOM 3212 C CA . ALA A 1 448 ? -10.553 -18.816 -48.147 1.00 56.34 448 ALA A CA 1
ATOM 3213 C C . ALA A 1 448 ? -11.579 -18.720 -49.290 1.00 56.34 448 ALA A C 1
ATOM 3215 O O . ALA A 1 448 ? -11.233 -18.968 -50.439 1.00 56.34 448 ALA A O 1
ATOM 3216 N N . GLU A 1 449 ? -12.809 -18.288 -48.997 1.00 56.50 449 GLU A N 1
ATOM 3217 C CA . GLU A 1 449 ? -13.884 -18.173 -49.997 1.00 56.50 449 GLU A CA 1
ATOM 3218 C C . GLU A 1 449 ? -13.712 -16.957 -50.934 1.00 56.50 449 GLU A C 1
ATOM 3220 O O . GLU A 1 449 ? -14.236 -16.937 -52.043 1.00 56.50 449 GLU A O 1
ATOM 3225 N N . ALA A 1 450 ? -12.894 -15.967 -50.556 1.00 54.69 450 ALA A N 1
ATOM 3226 C CA . ALA A 1 450 ? -12.599 -14.797 -51.391 1.00 54.69 450 ALA A CA 1
ATOM 3227 C C . ALA A 1 450 ? -11.550 -15.046 -52.501 1.00 54.69 450 ALA A C 1
ATOM 3229 O O . ALA A 1 450 ? -11.279 -14.139 -53.286 1.00 54.69 450 ALA A O 1
ATOM 3230 N N . ALA A 1 451 ? -10.943 -16.238 -52.575 1.00 54.84 451 ALA A N 1
ATOM 3231 C CA . ALA A 1 451 ? -9.871 -16.542 -53.530 1.00 54.84 451 ALA A CA 1
ATOM 3232 C C . ALA A 1 451 ? -10.318 -17.352 -54.765 1.00 54.84 451 ALA A C 1
ATOM 3234 O O . ALA A 1 451 ? -9.516 -17.519 -55.680 1.00 54.84 451 ALA A O 1
ATOM 3235 N N . GLU A 1 452 ? -11.566 -17.831 -54.825 1.00 53.53 452 GLU A N 1
ATOM 3236 C CA . GLU A 1 452 ? -12.018 -18.775 -55.868 1.00 53.53 452 GLU A CA 1
ATOM 3237 C C . GLU A 1 452 ? -12.991 -18.198 -56.914 1.00 53.53 452 GLU A C 1
ATOM 3239 O O . GLU A 1 452 ? -13.555 -18.944 -57.709 1.00 53.53 452 GLU A O 1
ATOM 3244 N N . VAL A 1 453 ? -13.171 -16.873 -56.983 1.00 53.97 453 VAL A N 1
ATOM 3245 C CA . VAL A 1 453 ? -14.016 -16.246 -58.019 1.00 53.97 453 VAL A CA 1
ATOM 3246 C C . VAL A 1 453 ? -13.238 -15.178 -58.788 1.00 53.97 453 VAL A C 1
ATOM 3248 O O . VAL A 1 453 ? -13.355 -13.982 -58.533 1.00 53.97 453 VAL A O 1
ATOM 3251 N N . ALA A 1 454 ? -12.454 -15.622 -59.768 1.00 51.66 454 ALA A N 1
ATOM 3252 C CA . ALA A 1 454 ? -12.016 -14.805 -60.896 1.00 51.66 454 ALA A CA 1
ATOM 3253 C C . ALA A 1 454 ? -12.381 -15.563 -62.184 1.00 51.66 454 ALA A C 1
ATOM 3255 O O . ALA A 1 454 ? -11.858 -16.657 -62.390 1.00 51.66 454 ALA A O 1
ATOM 3256 N N . PRO A 1 455 ? -13.306 -15.056 -63.019 1.00 59.38 455 PRO A N 1
ATOM 3257 C CA . PRO A 1 455 ? -13.675 -15.735 -64.251 1.00 59.38 455 PRO A CA 1
ATOM 3258 C C . PRO A 1 455 ? -12.636 -15.500 -65.351 1.00 59.38 455 PRO A C 1
ATOM 3260 O O . PRO A 1 455 ? -12.186 -14.374 -65.578 1.00 59.38 455 PRO A O 1
ATOM 3263 N N . ASP A 1 456 ? -12.321 -16.587 -66.052 1.00 52.12 456 ASP A N 1
ATOM 3264 C CA . ASP A 1 456 ? -11.647 -16.614 -67.343 1.00 52.12 456 ASP A CA 1
ATOM 3265 C C . ASP A 1 456 ? -12.337 -15.676 -68.345 1.00 52.12 456 ASP A C 1
ATOM 3267 O O . ASP A 1 456 ? -13.525 -15.816 -68.645 1.00 52.12 456 ASP A O 1
ATOM 3271 N N . ALA A 1 457 ? -11.573 -14.728 -68.888 1.00 47.38 457 ALA A N 1
ATOM 3272 C CA . ALA A 1 457 ? -11.944 -13.962 -70.071 1.00 47.38 457 ALA A CA 1
ATOM 3273 C C . ALA A 1 457 ? -11.008 -14.358 -71.217 1.00 47.38 457 ALA A C 1
ATOM 3275 O O . ALA A 1 457 ? -9.949 -13.771 -71.440 1.00 47.38 457 ALA A O 1
ATOM 3276 N N . GLU A 1 458 ? -11.427 -15.410 -71.909 1.00 47.66 458 GLU A N 1
ATOM 3277 C CA . GLU A 1 458 ? -10.960 -15.833 -73.222 1.00 47.66 458 GLU A CA 1
ATOM 3278 C C . GLU A 1 458 ? -11.609 -14.935 -74.298 1.00 47.66 458 GLU A C 1
ATOM 3280 O O . GLU A 1 458 ? -12.804 -14.646 -74.230 1.00 47.66 458 GLU A O 1
ATOM 3285 N N . GLY A 1 459 ? -10.844 -14.489 -75.300 1.00 40.97 459 GLY A N 1
ATOM 3286 C CA . GLY A 1 459 ? -11.372 -13.759 -76.464 1.00 40.97 459 GLY A CA 1
ATOM 3287 C C . GLY A 1 459 ? -10.399 -12.698 -76.979 1.00 40.97 459 GLY A C 1
ATOM 3288 O O . GLY A 1 459 ? -10.384 -11.574 -76.502 1.00 40.97 459 GLY A O 1
ATOM 3289 N N . ALA A 1 460 ? -9.462 -13.082 -77.845 1.00 46.88 460 ALA A N 1
ATOM 3290 C CA . ALA A 1 460 ? -9.592 -12.921 -79.296 1.00 46.88 460 ALA A CA 1
ATOM 3291 C C . ALA A 1 460 ? -9.278 -11.491 -79.764 1.00 46.88 460 ALA A C 1
ATOM 3293 O O . ALA A 1 460 ? -10.138 -10.621 -79.734 1.00 46.88 460 ALA A O 1
ATOM 3294 N N . ASP A 1 461 ? -8.074 -11.284 -80.308 1.00 49.91 461 ASP A N 1
ATOM 3295 C CA . ASP A 1 461 ? -7.926 -10.286 -81.362 1.00 49.91 461 ASP A CA 1
ATOM 3296 C C . ASP A 1 461 ? -7.047 -10.801 -82.499 1.00 49.91 461 ASP A C 1
ATOM 3298 O O . ASP A 1 461 ? -6.046 -11.505 -82.325 1.00 49.91 461 ASP A O 1
ATOM 3302 N N . ALA A 1 462 ? -7.555 -10.530 -83.687 1.00 47.66 462 ALA A N 1
ATOM 3303 C CA . ALA A 1 462 ? -7.302 -11.224 -84.914 1.00 47.66 462 ALA A CA 1
ATOM 3304 C C . ALA A 1 462 ? -6.165 -10.566 -85.688 1.00 47.66 462 ALA A C 1
ATOM 3306 O O . ALA A 1 462 ? -6.119 -9.369 -85.954 1.00 47.66 462 ALA A O 1
ATOM 3307 N N . LYS A 1 463 ? -5.283 -11.431 -86.165 1.00 55.69 463 LYS A N 1
ATOM 3308 C CA . LYS A 1 463 ? -4.340 -11.173 -87.240 1.00 55.69 463 LYS A CA 1
ATOM 3309 C C . LYS A 1 463 ? -5.120 -10.862 -88.526 1.00 55.69 463 LYS A C 1
ATOM 3311 O O . LYS A 1 463 ? -5.797 -11.746 -89.052 1.00 55.69 463 LYS A O 1
ATOM 3316 N N . LYS A 1 464 ? -4.960 -9.667 -89.104 1.00 45.38 464 LYS A N 1
ATOM 3317 C CA . LYS A 1 464 ? -5.147 -9.480 -90.553 1.00 45.38 464 LYS A CA 1
ATOM 3318 C C . LYS A 1 464 ? -4.074 -8.551 -91.143 1.00 45.38 464 LYS A C 1
ATOM 3320 O O . LYS A 1 464 ? -3.744 -7.552 -90.512 1.00 45.38 464 LYS A O 1
ATOM 3325 N N . PRO A 1 465 ? -3.501 -8.892 -92.314 1.00 70.38 465 PRO A N 1
ATOM 3326 C CA . PRO A 1 465 ? -2.337 -8.217 -92.874 1.00 70.38 465 PRO A CA 1
ATOM 3327 C C . PRO A 1 465 ? -2.735 -7.168 -93.918 1.00 70.38 465 PRO A C 1
ATOM 3329 O O . PRO A 1 465 ? -3.819 -7.256 -94.500 1.00 70.38 465 PRO A O 1
ATOM 3332 N N . ARG A 1 466 ? -1.794 -6.290 -94.276 1.00 45.38 466 ARG A N 1
ATOM 3333 C CA . ARG A 1 466 ? -1.481 -6.032 -95.689 1.00 45.38 466 ARG A CA 1
ATOM 3334 C C . ARG A 1 466 ? -0.144 -5.314 -95.856 1.00 45.38 466 ARG A C 1
ATOM 3336 O O . ARG A 1 466 ? 0.139 -4.357 -95.147 1.00 45.38 466 ARG A O 1
ATOM 3343 N N . ALA A 1 467 ? 0.641 -5.854 -96.780 1.00 54.56 467 ALA A N 1
ATOM 3344 C CA . ALA A 1 467 ? 1.743 -5.192 -97.454 1.00 54.56 467 ALA A CA 1
ATOM 3345 C C . ALA A 1 467 ? 1.205 -4.230 -98.531 1.00 54.56 467 ALA A C 1
ATOM 3347 O O . ALA A 1 467 ? 0.076 -4.435 -98.990 1.00 54.56 467 ALA A O 1
ATOM 3348 N N . ASP A 1 468 ? 2.078 -3.290 -98.905 1.00 52.59 468 ASP A N 1
ATOM 3349 C CA . ASP A 1 468 ? 2.060 -2.345 -100.038 1.00 52.59 468 ASP A CA 1
ATOM 3350 C C . ASP A 1 468 ? 0.943 -1.290 -100.120 1.00 52.59 468 ASP A C 1
ATOM 3352 O O . ASP A 1 468 ? -0.260 -1.639 -100.198 1.00 52.59 468 ASP A O 1
#

Organism: NCBI:txid303371

InterPro domains:
  IPR036885 SWIB/MDM2 domain superfamily [SSF47592] (387-434)